Protein 6HUN (pdb70)

Nearest PDB structures (foldseek):
  6hun-assembly1_A-2  TM=1.002E+00  e=6.365E-89  Hyperthermus butylicus DSM 5456
  2d69-assembly1_A  TM=9.749E-01  e=4.574E-55  Pyrococcus horikoshii OT3
  5wsk-assembly2_D  TM=9.573E-01  e=9.935E-50  Triticum aestivum
  5wsk-assembly1_B  TM=9.517E-01  e=6.084E-48  Triticum aestivum
  8io2-assembly1_F  TM=9.281E-01  e=8.011E-43  Synechococcus elongatus PCC 6301

CATH classification: 3.30.70.150 (+1 more: 3.20.20.110)

Sequence (428 aa):
SIYLEFVDESYKPGKDEVIAVFRVTPAQGISIKDAAGRIAAESSVGTWTTLSVKPSWFEKLKAKAYRFHDLGDGSWLVWVAYPVELFE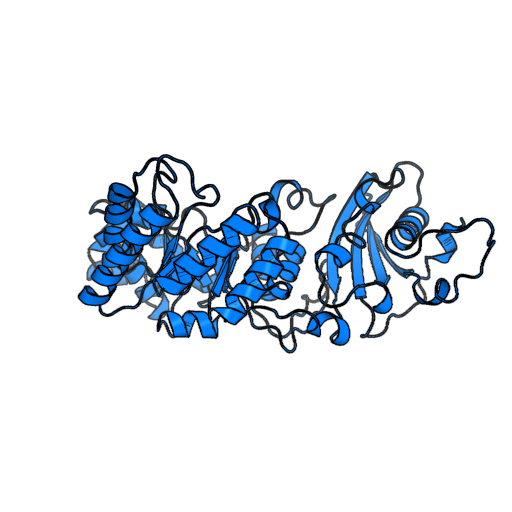EGSIPNFASSSILGNIFGMKAIAGLRVEDVYFPPSYLETFPGPNKGIQGVREILGIKDRPILATVPKPKLGYTPEEYGRVAYEILIGGIDLVKDDDENFASQPFCRFEARLKEVMKAIDRAEKETGERKKGYLANVTAPIREMEKRIKLVADYGNKFIMIDFLTAGWAALQHARELAEEYDLAIHGHRAFHAAFTRNPKHGVSMFLVAKLARMAGVDHVHVGTPMDAKTREVLEHTRIVREQYYRPKEGDLFHLEQPWSNIKPVFPVASGGLHPGTLPEVIRVMGKDIIMQVGGGVLGHPDGPEAGARAVRQAVEAAMKGISLDEYAREHRELARALEKWGYV

Foldseek 3Di:
DLLLVQEAQVDDDDLQWKKWKKKFQFDPPADPSRLQSVLQQQLWPHGDDDDPDDDPCRVVQGKHFHDWADPPPRIIITMITGHPVRADAQDPVRVCCRNVHDSQPDPRTPAMETQEMAHHPVRLVSFQFAPQALPNVCVQFVPDFFAAEEEQDPPLDDDELQRLLVRLLLQLLQAHAEYERDQPDEADPRHGQLSNLVSNLVSQVVSCVNVVTHHAYARELADAQVSSVVSLVSCLVSVGAHYEYQDVVSHLVSLLVVRVVCNVSVHAYAYEPPPQCVAQVDPGHHYHVLHVLLVSRRSHHQEYELDEAVDDVNVSSLVSLCNQADQWDDDDPPDPSYHTYHNPNHHHHAYEYEDQDALQAVLVCCVSSHRRHYYHHHCQQCVQPVGNSLSSNLNVLSSVCSVVVHDLVVSLPVRPSVVVSCVPPNND

Organism: Hyperthermus butylicus (strain DSM 5456 / JCM 9403 / PLM1-5) (NCBI:txid415426)

Solvent-accessible surface area: 18070 Å² total; per-residue (Å²): 109,89,49,132,57,1,23,48,98,91,70,170,32,42,118,96,22,0,11,0,0,0,36,0,24,23,23,183,71,47,66,19,86,42,0,0,0,77,0,0,2,74,2,28,38,27,63,90,140,109,82,109,128,159,57,78,138,21,120,103,36,16,0,40,0,25,101,34,70,78,49,70,75,49,0,69,0,0,4,0,1,0,6,29,99,33,13,107,125,22,20,0,57,50,1,19,73,25,0,33,23,112,0,47,68,35,197,8,16,72,4,0,29,0,6,0,0,7,1,0,70,69,3,4,110,48,7,63,0,4,18,37,0,6,110,9,0,9,131,31,4,48,13,169,73,37,0,0,0,1,0,14,2,134,80,93,55,56,45,44,20,95,61,3,5,158,27,0,51,63,0,0,40,6,6,0,0,0,0,9,0,16,41,70,3,28,28,53,107,83,0,128,6,78,41,1,0,88,43,0,23,115,8,6,59,116,0,56,156,109,48,65,59,132,13,2,1,0,0,0,0,24,15,106,76,200,62,0,57,123,27,0,100,43,0,24,97,75,58,4,63,1,0,0,0,6,0,28,82,37,21,37,64,4,0,31,52,0,16,117,23,0,105,119,55,70,2,0,0,3,0,33,37,25,123,30,45,75,52,13,197,75,78,59,66,4,8,7,14,0,0,4,0,0,1,0,0,0,0,0,0,0,0,0,27,0,9,68,50,154,71,72,104,14,112,55,8,42,5,13,5,53,0,0,58,56,93,89,0,129,33,113,177,61,41,48,69,15,26,62,0,25,0,70,118,2,102,34,0,0,0,1,0,19,55,57,17,28,0,6,18,0,34,96,18,11,174,57,2,25,109,46,0,0,0,38,0,14,34,0,0,43,32,8,57,77,22,27,55,7,0,0,92,0,0,53,18,0,1,69,0,29,57,118,72,56,73,13,97,123,18,15,194,137,46,148,22,0,36,89,0,22,113,97,45,18,128,118

Structure (mmCIF, N/CA/C/O backbone):
data_6HUN
#
_entry.id   6HUN
#
_cell.length_a   75.412
_cell.length_b   69.866
_cell.length_c   94.494
_cell.angle_alpha   90.000
_cell.angle_beta   112.620
_cell.angle_gamma   90.000
#
_symmetry.space_group_name_H-M   'I 1 2 1'
#
loop_
_entity.id
_entity.type
_entity.pdbx_description
1 polymer 'Ribulose bisphosphate carboxylase'
2 non-polymer 'CALCIUM ION'
3 water water
#
loop_
_atom_site.group_PDB
_atom_site.id
_atom_site.type_symbol
_atom_site.label_atom_id
_atom_site.label_alt_id
_atom_site.label_comp_id
_atom_site.label_asym_id
_atom_site.label_entity_id
_atom_site.label_seq_id
_atom_site.pdbx_PDB_ins_code
_atom_site.Cartn_x
_atom_site.Cartn_y
_atom_site.Cartn_z
_atom_site.occupancy
_atom_site.B_iso_or_equiv
_atom_site.auth_seq_id
_atom_site.auth_comp_id
_atom_site.auth_asym_id
_atom_site.auth_atom_id
_atom_site.pdbx_PDB_model_num
ATOM 1 N N . SER A 1 24 ? 45.954 -11.016 -41.876 1.00 63.77 9 SER A N 1
ATOM 2 C CA . SER A 1 24 ? 47.180 -11.086 -41.102 1.00 71.82 9 SER A CA 1
ATOM 3 C C . SER A 1 24 ? 47.681 -9.684 -40.754 1.00 76.56 9 SER A C 1
ATOM 4 O O . SER A 1 24 ? 48.221 -9.463 -39.670 1.00 79.66 9 SER A O 1
ATOM 7 N N . ILE A 1 25 ? 47.518 -8.732 -41.679 1.00 76.16 10 ILE A N 1
ATOM 8 C CA . ILE A 1 25 ? 47.561 -7.325 -41.285 1.00 75.00 10 ILE A CA 1
ATOM 9 C C . ILE A 1 25 ? 46.413 -7.039 -40.323 1.00 71.35 10 ILE A C 1
ATOM 10 O O . ILE A 1 25 ? 46.430 -6.041 -39.593 1.00 68.01 10 ILE A O 1
ATOM 15 N N . TYR A 1 26 ? 45.433 -7.930 -40.276 1.00 68.60 11 TYR A N 1
ATOM 16 C CA . TYR A 1 26 ? 44.226 -7.713 -39.499 1.00 66.76 11 TYR A CA 1
ATOM 17 C C . TYR A 1 26 ? 44.334 -8.261 -38.084 1.00 69.72 11 TYR A C 1
ATOM 18 O O . TYR A 1 26 ? 43.453 -7.968 -37.264 1.00 66.46 11 TYR A O 1
ATOM 27 N N . LEU A 1 27 ? 45.397 -9.038 -37.786 1.00 68.35 12 LEU A N 1
ATOM 28 C CA . LEU A 1 27 ? 45.696 -9.452 -36.414 1.00 65.82 12 LEU A CA 1
ATOM 29 C C . LEU A 1 27 ? 46.040 -8.249 -35.546 1.00 63.09 12 LEU A C 1
ATOM 30 O O . LEU A 1 27 ? 45.836 -8.277 -34.331 1.00 66.09 12 LEU A O 1
ATOM 35 N N . GLU A 1 28 ? 46.554 -7.191 -36.161 1.00 61.94 13 GLU A N 1
ATOM 36 C CA . GLU A 1 28 ? 46.936 -5.966 -35.467 1.00 68.69 13 GLU A CA 1
ATOM 37 C C . GLU A 1 28 ? 45.750 -5.258 -34.804 1.00 62.86 13 GLU A C 1
ATOM 38 O O . GLU A 1 28 ? 45.958 -4.382 -33.947 1.00 61.87 13 GLU A O 1
ATOM 44 N N . PHE A 1 29 ? 44.517 -5.642 -35.133 1.00 58.66 14 PHE A N 1
ATOM 45 C CA . PHE A 1 29 ? 43.338 -4.986 -34.571 1.00 56.62 14 PHE A CA 1
ATOM 46 C C . PHE A 1 29 ? 42.633 -5.822 -33.519 1.00 59.43 14 PHE A C 1
ATOM 47 O O . PHE A 1 29 ? 41.566 -5.423 -33.049 1.00 56.37 14 PHE A O 1
ATOM 55 N N . VAL A 1 30 ? 43.193 -6.974 -33.160 1.00 54.46 15 VAL A N 1
ATOM 56 C CA . VAL A 1 30 ? 42.631 -7.910 -32.196 1.00 54.17 15 VAL A CA 1
ATOM 57 C C . VAL A 1 30 ? 43.578 -7.965 -31.012 1.00 59.30 15 VAL A C 1
ATOM 58 O O . VAL A 1 30 ? 44.794 -7.913 -31.204 1.00 63.45 15 VAL A O 1
ATOM 62 N N . ASP A 1 31 ? 43.027 -8.062 -29.794 1.00 59.10 16 ASP A N 1
ATOM 63 C CA . ASP A 1 31 ? 43.833 -8.075 -28.566 1.00 61.97 16 ASP A CA 1
ATOM 64 C C . ASP A 1 31 ? 42.999 -8.500 -27.376 1.00 61.33 16 ASP A C 1
ATOM 65 O O . ASP A 1 31 ? 42.438 -7.651 -26.685 1.00 60.37 16 ASP A O 1
ATOM 70 N N . GLU A 1 32 ? 42.896 -9.796 -27.128 1.00 62.19 17 GLU A N 1
ATOM 71 C CA . GLU A 1 32 ? 41.987 -10.252 -26.084 1.00 63.25 17 GLU A CA 1
ATOM 72 C C . GLU A 1 32 ? 42.485 -9.961 -24.676 1.00 65.31 17 GLU A C 1
ATOM 73 O O . GLU A 1 32 ? 41.811 -10.330 -23.701 1.00 65.49 17 GLU A O 1
ATOM 79 N N . SER A 1 33 ? 43.634 -9.318 -24.535 1.00 68.29 18 SER A N 1
ATOM 80 C CA . SER A 1 33 ? 44.117 -8.895 -23.233 1.00 71.76 18 SER A CA 1
ATOM 81 C C . SER A 1 33 ? 43.800 -7.436 -22.973 1.00 71.88 18 SER A C 1
ATOM 82 O O . SER A 1 33 ? 44.123 -6.919 -21.902 1.00 73.20 18 SER A O 1
ATOM 85 N N . TYR A 1 34 ? 43.159 -6.766 -23.916 1.00 66.58 19 TYR A N 1
ATOM 86 C CA . TYR A 1 34 ? 42.868 -5.359 -23.730 1.00 65.54 19 TYR A CA 1
ATOM 87 C C . TYR A 1 34 ? 41.643 -5.186 -22.830 1.00 64.13 19 TYR A C 1
ATOM 88 O O . TYR A 1 34 ? 40.712 -6.011 -22.816 1.00 64.85 19 TYR A O 1
ATOM 97 N N . LYS A 1 35 ? 41.669 -4.111 -22.049 1.00 64.89 20 LYS A N 1
ATOM 98 C CA . LYS A 1 35 ? 40.568 -3.737 -21.164 1.00 63.54 20 LYS A CA 1
ATOM 99 C C . LYS A 1 35 ? 40.243 -2.280 -21.481 1.00 62.02 20 LYS A C 1
ATOM 100 O O . LYS A 1 35 ? 40.993 -1.370 -21.096 1.00 64.51 20 LYS A O 1
ATOM 106 N N . PRO A 1 36 ? 39.177 -2.007 -22.233 1.00 59.14 21 PRO A N 1
ATOM 107 C CA . PRO A 1 36 ? 38.801 -0.609 -22.453 1.00 56.29 21 PRO A CA 1
ATOM 108 C C . PRO A 1 36 ? 38.402 0.048 -21.134 1.00 64.17 21 PRO A C 1
ATOM 109 O O . PRO A 1 36 ? 37.809 -0.582 -20.256 1.00 65.46 21 PRO A O 1
ATOM 113 N N . GLY A 1 37 ? 38.729 1.331 -20.995 1.00 63.35 22 GLY A N 1
ATOM 114 C CA . GLY A 1 37 ? 38.235 2.098 -19.865 1.00 66.74 22 GLY A CA 1
ATOM 115 C C . GLY A 1 37 ? 36.739 2.352 -19.992 1.00 64.28 22 GLY A C 1
ATOM 116 O O . GLY A 1 37 ? 36.047 1.768 -20.823 1.00 57.91 22 GLY A O 1
ATOM 117 N N . LYS A 1 38 ? 36.229 3.244 -19.139 1.00 63.66 23 LYS A N 1
ATOM 118 C CA . LYS A 1 38 ? 34.842 3.683 -19.298 1.00 59.17 23 LYS A CA 1
ATOM 119 C C . LYS A 1 38 ? 34.706 4.791 -20.340 1.00 52.88 23 LYS A C 1
ATOM 120 O O . LYS A 1 38 ? 33.576 5.231 -20.598 1.00 57.17 23 LYS A O 1
ATOM 126 N N . ASP A 1 39 ? 35.811 5.230 -20.962 1.00 53.30 24 ASP A N 1
ATOM 127 C CA . ASP A 1 39 ? 35.833 6.405 -21.839 1.00 53.86 24 ASP A CA 1
ATOM 128 C C . ASP A 1 39 ? 35.956 6.075 -23.329 1.00 49.96 24 ASP A C 1
ATOM 129 O O . ASP A 1 39 ? 36.227 6.970 -24.129 1.00 49.79 24 ASP A O 1
ATOM 134 N N . GLU A 1 40 ? 35.798 4.822 -23.718 1.00 51.37 25 GLU A N 1
ATOM 135 C CA . GLU A 1 40 ? 35.863 4.408 -25.109 1.00 46.16 25 GLU A CA 1
ATOM 136 C C . GLU A 1 40 ? 34.457 4.030 -25.535 1.00 42.29 25 GLU A C 1
ATOM 137 O O . GLU A 1 40 ? 33.662 3.579 -24.710 1.00 41.67 25 GLU A O 1
ATOM 143 N N . VAL A 1 41 ? 34.142 4.236 -26.810 1.00 39.90 26 VAL A N 1
ATOM 144 C CA . VAL A 1 41 ? 32.920 3.638 -27.362 1.00 36.45 26 VAL A CA 1
ATOM 145 C C . VAL A 1 41 ? 33.133 2.143 -27.503 1.00 36.22 26 VAL A C 1
ATOM 146 O O . VAL A 1 41 ? 34.184 1.700 -27.971 1.00 42.91 26 VAL A O 1
ATOM 150 N N . ILE A 1 42 ? 32.139 1.351 -27.099 1.00 36.74 27 ILE A N 1
ATOM 151 C CA . ILE A 1 42 ? 32.190 -0.102 -27.200 1.00 35.36 27 ILE A CA 1
ATOM 152 C C . ILE A 1 42 ? 31.021 -0.565 -28.068 1.00 34.37 27 ILE A C 1
ATOM 153 O O . ILE A 1 42 ? 29.880 -0.279 -27.725 1.00 29.47 27 ILE A O 1
ATOM 158 N N . ALA A 1 43 ? 31.294 -1.325 -29.122 1.00 31.49 28 ALA A N 1
ATOM 159 C CA . ALA A 1 43 ? 30.239 -1.955 -29.935 1.00 31.18 28 ALA A CA 1
ATOM 160 C C . ALA A 1 43 ? 30.255 -3.458 -29.679 1.00 30.62 28 ALA A C 1
ATOM 161 O O . ALA A 1 43 ? 31.332 -4.058 -29.622 1.00 34.75 28 ALA A O 1
ATOM 163 N N . VAL A 1 44 ? 29.077 -4.086 -29.610 1.00 27.55 29 VAL A N 1
ATOM 164 C CA . VAL A 1 44 ? 28.975 -5.534 -29.583 1.00 27.37 29 VAL A CA 1
ATOM 165 C C . VAL A 1 44 ? 28.261 -6.005 -30.853 1.00 25.23 29 VAL A C 1
ATOM 166 O O . VAL A 1 44 ? 27.141 -5.558 -31.170 1.00 24.51 29 VAL A O 1
ATOM 170 N N . PHE A 1 45 ? 28.965 -6.816 -31.620 1.00 25.90 30 PHE A N 1
ATOM 171 C CA . PHE A 1 45 ? 28.533 -7.287 -32.933 1.00 28.30 30 PHE A CA 1
ATOM 172 C C . PHE A 1 45 ? 28.250 -8.770 -32.826 1.00 28.68 30 PHE A C 1
ATOM 173 O O . PHE A 1 45 ? 28.974 -9.487 -32.140 1.00 30.30 30 PHE A O 1
ATOM 181 N N . ARG A 1 46 ? 27.252 -9.242 -33.558 1.00 23.73 31 ARG A N 1
ATOM 182 C CA . ARG A 1 46 ? 27.071 -10.680 -33.743 1.00 27.95 31 ARG A CA 1
ATOM 183 C C . ARG A 1 46 ? 27.565 -11.032 -35.149 1.00 24.71 31 ARG A C 1
ATOM 184 O O . ARG A 1 46 ? 26.998 -10.559 -36.139 1.00 23.67 31 ARG A O 1
ATOM 192 N N . VAL A 1 47 ? 28.643 -11.804 -35.232 1.00 26.36 32 VAL A N 1
ATOM 193 C CA . VAL A 1 47 ? 29.439 -11.944 -36.457 1.00 28.87 32 VAL A CA 1
ATOM 194 C C . VAL A 1 47 ? 29.352 -13.387 -36.899 1.00 33.31 32 VAL A C 1
ATOM 195 O O . VAL A 1 47 ? 29.676 -14.302 -36.118 1.00 31.22 32 VAL A O 1
ATOM 199 N N . THR A 1 48 ? 28.938 -13.583 -38.141 1.00 31.29 33 THR A N 1
ATOM 200 C CA . THR A 1 48 ? 28.992 -14.865 -38.830 1.00 30.92 33 THR A CA 1
ATOM 201 C C . THR A 1 48 ? 30.051 -14.776 -39.931 1.00 28.85 33 THR A C 1
ATOM 202 O O . THR A 1 48 ? 29.796 -14.189 -41.008 1.00 27.42 33 THR A O 1
ATOM 206 N N . PRO A 1 49 ? 31.240 -15.296 -39.701 1.00 31.31 34 PRO A N 1
ATOM 207 C CA . PRO A 1 49 ? 32.290 -15.204 -40.726 1.00 37.41 34 PRO A CA 1
ATOM 208 C C . PRO A 1 49 ? 31.884 -15.978 -41.953 1.00 35.04 34 PRO A C 1
ATOM 209 O O . PRO A 1 49 ? 31.167 -16.978 -41.876 1.00 37.60 34 PRO A O 1
ATOM 213 N N . ALA A 1 50 ? 32.365 -15.519 -43.098 1.00 37.82 35 ALA A N 1
ATOM 214 C CA . ALA A 1 50 ? 32.134 -16.223 -44.344 1.00 33.33 35 ALA A CA 1
ATOM 215 C C . ALA A 1 50 ? 32.873 -17.555 -44.320 1.00 40.93 35 ALA A C 1
ATOM 216 O O . ALA A 1 50 ? 33.691 -17.823 -43.431 1.00 43.61 35 ALA A O 1
ATOM 218 N N . GLN A 1 51 ? 32.603 -18.390 -45.313 1.00 41.73 36 GLN A N 1
ATOM 219 C CA . GLN A 1 51 ? 33.280 -19.690 -45.337 1.00 47.42 36 GLN A CA 1
ATOM 220 C C . GLN A 1 51 ? 34.784 -19.498 -45.423 1.00 45.83 36 GLN A C 1
ATOM 221 O O . GLN A 1 51 ? 35.280 -18.784 -46.293 1.00 46.89 36 GLN A O 1
ATOM 227 N N . GLY A 1 52 ? 35.516 -20.170 -44.538 1.00 51.14 37 GLY A N 1
ATOM 228 C CA . GLY A 1 52 ? 36.961 -20.181 -44.607 1.00 53.66 37 GLY A CA 1
ATOM 229 C C . GLY A 1 52 ? 37.629 -19.077 -43.822 1.00 54.57 37 GLY A C 1
ATOM 230 O O . GLY A 1 52 ? 38.857 -19.084 -43.694 1.00 55.28 37 GLY A O 1
ATOM 231 N N . ILE A 1 53 ? 36.852 -18.138 -43.279 1.00 46.14 38 ILE A N 1
ATOM 232 C CA . ILE A 1 53 ? 37.366 -17.000 -42.535 1.00 47.37 38 ILE A CA 1
ATOM 233 C C . ILE A 1 53 ? 37.262 -17.310 -41.047 1.00 47.35 38 ILE A C 1
ATOM 234 O O . ILE A 1 53 ? 36.178 -17.659 -40.559 1.00 49.26 38 ILE A O 1
ATOM 239 N N . SER A 1 54 ? 38.361 -17.151 -40.310 1.00 49.39 39 SER A N 1
ATOM 240 C CA . SER A 1 54 ? 38.284 -17.342 -38.861 1.00 48.69 39 SER A CA 1
ATOM 241 C C . SER A 1 54 ? 37.639 -16.125 -38.188 1.00 46.98 39 SER A C 1
ATOM 242 O O . SER A 1 54 ? 37.612 -15.021 -38.745 1.00 44.71 39 SER A O 1
ATOM 245 N N . ILE A 1 55 ? 37.091 -16.338 -36.979 1.00 47.95 40 ILE A N 1
ATOM 246 C CA . ILE A 1 55 ? 36.402 -15.245 -36.283 1.00 42.83 40 ILE A CA 1
ATOM 247 C C . ILE A 1 55 ? 37.379 -14.132 -35.951 1.00 44.75 40 ILE A C 1
ATOM 248 O O . ILE A 1 55 ? 37.050 -12.933 -36.030 1.00 46.62 40 ILE A O 1
ATOM 253 N N . LYS A 1 56 ? 38.607 -14.498 -35.600 1.00 45.10 41 LYS A N 1
ATOM 254 C CA . LYS A 1 56 ? 39.592 -13.475 -35.309 1.00 46.48 41 LYS A CA 1
ATOM 255 C C . LYS A 1 56 ? 39.894 -12.650 -36.542 1.00 45.74 41 LYS A C 1
ATOM 256 O O . LYS A 1 56 ? 40.054 -11.429 -36.444 1.00 45.41 41 LYS A O 1
ATOM 262 N N . ASP A 1 57 ? 39.998 -13.307 -37.704 1.00 45.74 42 ASP A N 1
ATOM 263 C CA . ASP A 1 57 ? 40.191 -12.595 -38.966 1.00 45.02 42 ASP A CA 1
ATOM 264 C C . ASP A 1 57 ? 39.005 -11.665 -39.256 1.00 43.63 42 ASP A C 1
ATOM 265 O O . ASP A 1 57 ? 39.188 -10.480 -39.572 1.00 43.22 42 ASP A O 1
ATOM 270 N N . ALA A 1 58 ? 37.778 -12.200 -39.181 1.00 43.78 43 ALA A N 1
ATOM 271 C CA . ALA A 1 58 ? 36.600 -11.368 -39.431 1.00 39.86 43 ALA A CA 1
ATOM 272 C C . ALA A 1 58 ? 36.582 -10.184 -38.481 1.00 37.87 43 ALA A C 1
ATOM 273 O O . ALA A 1 58 ? 36.330 -9.054 -38.896 1.00 35.21 43 ALA A O 1
ATOM 275 N N . ALA A 1 59 ? 36.949 -10.420 -37.211 1.00 41.50 44 ALA A N 1
ATOM 276 C CA . ALA A 1 59 ? 36.838 -9.377 -36.198 1.00 38.34 44 ALA A CA 1
ATOM 277 C C . ALA A 1 59 ? 37.857 -8.268 -36.424 1.00 39.30 44 ALA A C 1
ATOM 278 O O . ALA A 1 59 ? 37.548 -7.093 -36.205 1.00 37.43 44 ALA A O 1
ATOM 280 N N . GLY A 1 60 ? 39.081 -8.607 -36.832 1.00 41.24 45 GLY A N 1
ATOM 281 C CA . GLY A 1 60 ? 40.049 -7.561 -37.128 1.00 43.03 45 GLY A CA 1
ATOM 282 C C . GLY A 1 60 ? 39.677 -6.773 -38.367 1.00 45.00 45 GLY A C 1
ATOM 283 O O . GLY A 1 60 ? 39.924 -5.566 -38.444 1.00 41.32 45 GLY A O 1
ATOM 284 N N . ARG A 1 61 ? 39.062 -7.434 -39.345 1.00 39.32 46 ARG A N 1
ATOM 285 C CA . ARG A 1 61 ? 38.596 -6.707 -40.515 1.00 41.82 46 ARG A CA 1
ATOM 286 C C . ARG A 1 61 ? 37.496 -5.746 -40.152 1.00 34.78 46 ARG A C 1
ATOM 287 O O . ARG A 1 61 ? 37.479 -4.627 -40.657 1.00 37.33 46 ARG A O 1
ATOM 295 N N . ILE A 1 62 ? 36.557 -6.170 -39.285 1.00 33.60 47 ILE A N 1
ATOM 296 C CA . ILE A 1 62 ? 35.512 -5.261 -38.812 1.00 34.50 47 ILE A CA 1
ATOM 297 C C . ILE A 1 62 ? 36.134 -4.074 -38.077 1.00 32.82 47 ILE A C 1
ATOM 298 O O . ILE A 1 62 ? 35.794 -2.918 -38.340 1.00 32.41 47 ILE A O 1
ATOM 303 N N . ALA A 1 63 ? 37.065 -4.341 -37.156 1.00 35.02 48 ALA A N 1
ATOM 304 C CA . ALA A 1 63 ? 37.667 -3.250 -36.392 1.00 43.70 48 ALA A CA 1
ATOM 305 C C . ALA A 1 63 ? 38.411 -2.266 -37.301 1.00 37.85 48 ALA A C 1
ATOM 306 O O . ALA A 1 63 ? 38.321 -1.051 -37.103 1.00 37.78 48 ALA A O 1
ATOM 308 N N . ALA A 1 64 ? 39.153 -2.771 -38.287 1.00 39.08 49 ALA A N 1
ATOM 309 C CA . ALA A 1 64 ? 39.898 -1.901 -39.204 1.00 40.41 49 ALA A CA 1
ATOM 310 C C . ALA A 1 64 ? 38.958 -1.105 -40.092 1.00 39.83 49 ALA A C 1
ATOM 311 O O . ALA A 1 64 ? 39.119 0.107 -40.272 1.00 43.56 49 ALA A O 1
ATOM 313 N N . GLU A 1 65 ? 37.980 -1.777 -40.679 1.00 36.53 50 GLU A N 1
ATOM 314 C CA . GLU A 1 65 ? 37.101 -1.090 -41.618 1.00 37.99 50 GLU A CA 1
ATOM 315 C C . GLU A 1 65 ? 36.256 -0.030 -40.919 1.00 34.98 50 GLU A C 1
ATOM 316 O O . GLU A 1 65 ? 35.935 0.997 -41.530 1.00 35.21 50 GLU A O 1
ATOM 322 N N . SER A 1 66 ? 35.850 -0.253 -39.662 1.00 33.96 51 SER A N 1
ATOM 323 C CA . SER A 1 66 ? 35.036 0.721 -38.965 1.00 31.87 51 SER A CA 1
ATOM 324 C C . SER A 1 66 ? 35.874 1.769 -38.234 1.00 36.00 51 SER A C 1
ATOM 325 O O . SER A 1 66 ? 35.318 2.573 -37.494 1.00 38.70 51 SER A O 1
ATOM 328 N N . SER A 1 67 ? 37.186 1.810 -38.469 1.00 39.27 52 SER A N 1
ATOM 329 C CA . SER A 1 67 ? 38.002 2.856 -37.850 1.00 40.43 52 SER A CA 1
ATOM 330 C C . SER A 1 67 ? 38.971 3.449 -38.879 1.00 42.98 52 SER A C 1
ATOM 331 O O . SER A 1 67 ? 38.533 4.198 -39.752 1.00 45.87 52 SER A O 1
ATOM 334 N N . VAL A 1 68 ? 40.250 3.086 -38.829 1.00 46.08 53 VAL A N 1
ATOM 335 C CA . VAL A 1 68 ? 41.295 3.790 -39.590 1.00 45.12 53 VAL A CA 1
ATOM 336 C C . VAL A 1 68 ? 41.733 3.033 -40.831 1.00 46.77 53 VAL A C 1
ATOM 337 O O . VAL A 1 68 ? 42.705 3.440 -41.469 1.00 47.98 53 VAL A O 1
ATOM 341 N N . GLY A 1 69 ? 41.061 1.932 -41.181 1.00 49.34 54 GLY A N 1
ATOM 342 C CA . GLY A 1 69 ? 41.520 1.193 -42.346 1.00 52.11 54 GLY A CA 1
ATOM 343 C C . GLY A 1 69 ? 42.908 0.590 -42.149 1.00 57.69 54 GLY A C 1
ATOM 344 O O . GLY A 1 69 ? 43.407 0.385 -41.036 1.00 59.41 54 GLY A O 1
ATOM 345 N N . THR A 1 70 ? 43.562 0.336 -43.268 1.00 61.41 55 THR A N 1
ATOM 346 C CA . THR A 1 70 ? 44.881 -0.278 -43.251 1.00 68.21 55 THR A CA 1
ATOM 347 C C . THR A 1 70 ? 45.860 0.566 -44.056 1.00 65.71 55 THR A C 1
ATOM 348 O O . THR A 1 70 ? 45.498 1.512 -44.759 1.00 62.50 55 THR A O 1
ATOM 352 N N . TRP A 1 71 ? 47.115 0.200 -43.973 1.00 66.18 56 TRP A N 1
ATOM 353 C CA . TRP A 1 71 ? 48.060 0.762 -44.925 1.00 76.18 56 TRP A CA 1
ATOM 354 C C . TRP A 1 71 ? 49.058 -0.316 -45.297 1.00 79.49 56 TRP A C 1
ATOM 355 O O . TRP A 1 71 ? 49.322 -1.235 -44.513 1.00 84.14 56 TRP A O 1
ATOM 366 N N . THR A 1 72 ? 49.596 -0.204 -46.512 1.00 81.57 57 THR A N 1
ATOM 367 C CA . THR A 1 72 ? 50.700 -1.051 -46.949 1.00 83.02 57 THR A CA 1
ATOM 368 C C . THR A 1 72 ? 52.031 -0.336 -46.742 1.00 87.55 57 THR A C 1
ATOM 369 O O . THR A 1 72 ? 52.857 -0.790 -45.944 1.00 91.63 57 THR A O 1
ATOM 373 N N . THR A 1 73 ? 52.237 0.799 -47.422 1.00 87.47 58 THR A N 1
ATOM 374 C CA . THR A 1 73 ? 53.420 1.642 -47.239 1.00 89.13 58 THR A CA 1
ATOM 375 C C . THR A 1 73 ? 52.958 3.066 -46.936 1.00 87.21 58 THR A C 1
ATOM 376 O O . THR A 1 73 ? 51.865 3.475 -47.335 1.00 86.09 58 THR A O 1
ATOM 380 N N . LEU A 1 74 ? 53.770 3.810 -46.191 1.00 87.32 59 LEU A N 1
ATOM 381 C CA . LEU A 1 74 ? 53.403 5.154 -45.755 1.00 86.14 59 LEU A CA 1
ATOM 382 C C . LEU A 1 74 ? 54.253 6.182 -46.491 1.00 87.66 59 LEU A C 1
ATOM 383 O O . LEU A 1 74 ? 55.474 6.222 -46.309 1.00 89.55 59 LEU A O 1
ATOM 388 N N . SER A 1 75 ? 53.600 7.025 -47.299 1.00 84.22 60 SER A N 1
ATOM 389 C CA . SER A 1 75 ? 54.274 8.119 -47.991 1.00 91.41 60 SER A CA 1
ATOM 390 C C . SER A 1 75 ? 54.192 9.447 -47.240 1.00 91.07 60 SER A C 1
ATOM 391 O O . SER A 1 75 ? 54.876 10.400 -47.621 1.00 97.22 60 SER A O 1
ATOM 394 N N . VAL A 1 76 ? 53.373 9.525 -46.197 1.00 86.06 61 VAL A N 1
ATOM 395 C CA . VAL A 1 76 ? 53.347 10.628 -45.238 1.00 84.68 61 VAL A CA 1
ATOM 396 C C . VAL A 1 76 ? 52.837 10.037 -43.926 1.00 83.06 61 VAL A C 1
ATOM 397 O O . VAL A 1 76 ? 51.925 9.208 -43.928 1.00 78.79 61 VAL A O 1
ATOM 401 N N . LYS A 1 77 ? 53.470 10.394 -42.815 1.00 85.60 62 LYS A N 1
ATOM 402 C CA . LYS A 1 77 ? 53.106 9.764 -41.549 1.00 84.29 62 LYS A CA 1
ATOM 403 C C . LYS A 1 77 ? 51.696 10.181 -41.151 1.00 79.71 62 LYS A C 1
ATOM 404 O O . LYS A 1 77 ? 51.380 11.375 -41.204 1.00 79.56 62 LYS A O 1
ATOM 410 N N . PRO A 1 78 ? 50.805 9.223 -40.765 1.00 76.07 63 PRO A N 1
ATOM 411 C CA . PRO A 1 78 ? 49.566 9.603 -40.079 1.00 72.47 63 PRO A CA 1
ATOM 412 C C . PRO A 1 78 ? 49.790 9.625 -38.575 1.00 74.12 63 PRO A C 1
ATOM 413 O O . PRO A 1 78 ? 49.837 8.572 -37.926 1.00 73.96 63 PRO A O 1
ATOM 417 N N . SER A 1 79 ? 49.942 10.831 -38.013 1.00 75.95 64 SER A N 1
ATOM 418 C CA . SER A 1 79 ? 50.235 10.962 -36.590 1.00 78.12 64 SER A CA 1
ATOM 419 C C . SER A 1 79 ? 49.112 10.457 -35.693 1.00 74.62 64 SER A C 1
ATOM 420 O O . SER A 1 79 ? 49.326 10.341 -34.485 1.00 76.34 64 SER A O 1
ATOM 423 N N . TRP A 1 80 ? 47.936 10.143 -36.238 1.00 70.04 65 TRP A N 1
ATOM 424 C CA . TRP A 1 80 ? 46.804 9.732 -35.419 1.00 66.78 65 TRP A CA 1
ATOM 425 C C . TRP A 1 80 ? 46.340 8.304 -35.697 1.00 66.14 65 TRP A C 1
ATOM 426 O O . TRP A 1 80 ? 45.305 7.882 -35.150 1.00 68.06 65 TRP A O 1
ATOM 437 N N . PHE A 1 81 ? 47.092 7.532 -36.487 1.00 66.42 66 PHE A N 1
ATOM 438 C CA . PHE A 1 81 ? 46.644 6.192 -36.864 1.00 66.68 66 PHE A CA 1
ATOM 439 C C . PHE A 1 81 ? 46.552 5.258 -35.653 1.00 68.04 66 PHE A C 1
ATOM 440 O O . PHE A 1 81 ? 45.493 4.674 -35.384 1.00 59.78 66 PHE A O 1
ATOM 448 N N . GLU A 1 82 ? 47.672 5.054 -34.937 1.00 67.16 67 GLU A N 1
ATOM 449 C CA . GLU A 1 82 ? 47.637 4.127 -33.802 1.00 67.71 67 GLU A CA 1
ATOM 450 C C . GLU A 1 82 ? 46.714 4.624 -32.697 1.00 66.07 67 GLU A C 1
ATOM 451 O O . GLU A 1 82 ? 46.103 3.811 -31.989 1.00 65.65 67 GLU A O 1
ATOM 457 N N . LYS A 1 83 ? 46.564 5.947 -32.573 1.00 66.34 68 LYS A N 1
ATOM 458 C CA . LYS A 1 83 ? 45.675 6.548 -31.584 1.00 64.96 68 LYS A CA 1
ATOM 459 C C . LYS A 1 83 ? 44.199 6.268 -31.898 1.00 62.43 68 LYS A C 1
ATOM 460 O O . LYS A 1 83 ? 43.409 5.952 -30.998 1.00 59.26 68 LYS A O 1
ATOM 466 N N . LEU A 1 84 ? 43.808 6.391 -33.161 1.00 58.85 69 LEU A N 1
ATOM 467 C CA . LEU A 1 84 ? 42.418 6.247 -33.560 1.00 56.79 69 LEU A CA 1
ATOM 468 C C . LEU A 1 84 ? 41.994 4.806 -33.786 1.00 56.42 69 LEU A C 1
ATOM 469 O O . LEU A 1 84 ? 40.839 4.578 -34.149 1.00 55.49 69 LEU A O 1
ATOM 474 N N . LYS A 1 85 ? 42.863 3.827 -33.593 1.00 53.34 70 LYS A N 1
ATOM 475 C CA . LYS A 1 85 ? 42.571 2.489 -34.084 1.00 52.94 70 LYS A CA 1
ATOM 476 C C . LYS A 1 85 ? 41.650 1.707 -33.144 1.00 52.88 70 LYS A C 1
ATOM 477 O O . LYS A 1 85 ? 41.812 1.747 -31.921 1.00 51.46 70 LYS A O 1
ATOM 483 N N . ALA A 1 86 ? 40.684 0.970 -33.720 1.00 47.83 71 ALA A N 1
ATOM 484 C CA . ALA A 1 86 ? 39.732 0.203 -32.910 1.00 45.99 71 ALA A CA 1
ATOM 485 C C . ALA A 1 86 ? 40.284 -1.194 -32.622 1.00 49.29 71 ALA A C 1
ATOM 486 O O . ALA A 1 86 ? 41.096 -1.723 -33.381 1.00 54.96 71 ALA A O 1
ATOM 488 N N . LYS A 1 87 ? 39.851 -1.795 -31.507 1.00 48.62 72 LYS A N 1
ATOM 489 C CA . LYS A 1 87 ? 40.378 -3.089 -31.099 1.00 48.12 72 LYS A CA 1
ATOM 490 C C . LYS A 1 87 ? 39.272 -4.063 -30.748 1.00 45.77 72 LYS A C 1
ATOM 491 O O . LYS A 1 87 ? 38.492 -3.805 -29.828 1.00 44.85 72 LYS A O 1
ATOM 497 N N . ALA A 1 88 ? 39.254 -5.216 -31.418 1.00 45.20 73 ALA A N 1
ATOM 498 C CA . ALA A 1 88 ? 38.422 -6.323 -30.968 1.00 48.74 73 ALA A CA 1
ATOM 499 C C . ALA A 1 88 ? 39.122 -6.964 -29.788 1.00 47.17 73 ALA A C 1
ATOM 500 O O . ALA A 1 88 ? 40.228 -7.476 -29.955 1.00 49.98 73 ALA A O 1
ATOM 502 N N . TYR A 1 89 ? 38.474 -6.980 -28.626 1.00 47.08 74 TYR A N 1
ATOM 503 C CA . TYR A 1 89 ? 39.142 -7.381 -27.389 1.00 50.71 74 TYR A CA 1
ATOM 504 C C . TYR A 1 89 ? 38.434 -8.528 -26.689 1.00 57.59 74 TYR A C 1
ATOM 505 O O . TYR A 1 89 ? 38.860 -8.943 -25.601 1.00 57.51 74 TYR A O 1
ATOM 514 N N . ARG A 1 90 ? 37.408 -9.102 -27.301 1.00 47.98 75 ARG A N 1
ATOM 515 C CA . ARG A 1 90 ? 36.607 -10.056 -26.562 1.00 48.05 75 ARG A CA 1
ATOM 516 C C . ARG A 1 90 ? 35.678 -10.764 -27.509 1.00 46.89 75 ARG A C 1
ATOM 517 O O . ARG A 1 90 ? 35.077 -10.123 -28.389 1.00 42.33 75 ARG A O 1
ATOM 525 N N . PHE A 1 91 ? 35.569 -12.079 -27.310 1.00 46.49 76 PHE A N 1
ATOM 526 C CA . PHE A 1 91 ? 34.873 -13.012 -28.177 1.00 47.64 76 PHE A CA 1
ATOM 527 C C . PHE A 1 91 ? 33.991 -13.934 -27.344 1.00 53.22 76 PHE A C 1
ATOM 528 O O . PHE A 1 91 ? 34.407 -14.429 -26.279 1.00 47.98 76 PHE A O 1
ATOM 536 N N . H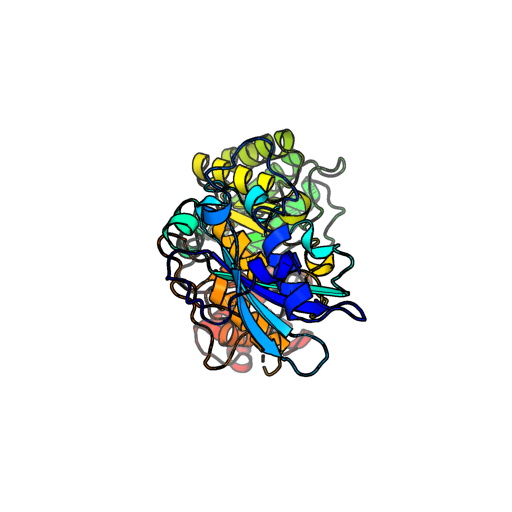IS A 1 92 ? 32.801 -14.215 -27.852 1.00 42.61 77 HIS A N 1
ATOM 537 C CA . HIS A 1 92 ? 31.886 -15.163 -27.235 1.00 45.52 77 HIS A CA 1
ATOM 538 C C . HIS A 1 92 ? 31.243 -16.002 -28.326 1.00 46.02 77 HIS A C 1
ATOM 539 O O . HIS A 1 92 ? 30.493 -15.493 -29.176 1.00 39.91 77 HIS A O 1
ATOM 546 N N . ASP A 1 93 ? 31.551 -17.309 -28.300 1.00 45.84 78 ASP A N 1
ATOM 547 C CA . ASP A 1 93 ? 31.035 -18.244 -29.298 1.00 42.65 78 ASP A CA 1
ATOM 548 C C . ASP A 1 93 ? 29.585 -18.614 -28.961 1.00 46.29 78 ASP A C 1
ATOM 549 O O . ASP A 1 93 ? 29.307 -19.127 -27.868 1.00 47.18 78 ASP A O 1
ATOM 554 N N . LEU A 1 94 ? 28.643 -18.307 -29.875 1.00 38.58 79 LEU A N 1
ATOM 555 C CA . LEU A 1 94 ? 27.229 -18.558 -29.626 1.00 38.06 79 LEU A CA 1
ATOM 556 C C . LEU A 1 94 ? 26.829 -20.000 -29.938 1.00 42.95 79 LEU A C 1
ATOM 557 O O . LEU A 1 94 ? 25.667 -20.377 -29.699 1.00 45.88 79 LEU A O 1
ATOM 562 N N . GLY A 1 95 ? 27.760 -20.789 -30.475 1.00 43.92 80 GLY A N 1
ATOM 563 C CA . GLY A 1 95 ? 27.604 -22.207 -30.754 1.00 49.33 80 GLY A CA 1
ATOM 564 C C . GLY A 1 95 ? 26.801 -22.516 -31.988 1.00 46.93 80 GLY A C 1
ATOM 565 O O . GLY A 1 95 ? 26.453 -23.678 -32.218 1.00 47.67 80 GLY A O 1
ATOM 566 N N . ASP A 1 96 ? 26.511 -21.514 -32.803 1.00 41.69 81 ASP A N 1
ATOM 567 C CA . ASP A 1 96 ? 25.665 -21.689 -33.964 1.00 40.72 81 ASP A CA 1
ATOM 568 C C . ASP A 1 96 ? 26.357 -21.230 -35.236 1.00 40.48 81 ASP A C 1
ATOM 569 O O . ASP A 1 96 ? 25.698 -21.116 -36.265 1.00 37.74 81 ASP A O 1
ATOM 574 N N . GLY A 1 97 ? 27.657 -20.986 -35.202 1.00 41.75 82 GLY A N 1
ATOM 575 C CA . GLY A 1 97 ? 28.324 -20.392 -36.338 1.00 43.56 82 GLY A CA 1
ATOM 576 C C . GLY A 1 97 ? 28.569 -18.898 -36.218 1.00 44.12 82 GLY A C 1
ATOM 577 O O . GLY A 1 97 ? 29.296 -18.326 -37.061 1.00 37.21 82 GLY A O 1
ATOM 578 N N . SER A 1 98 ? 27.982 -18.244 -35.212 1.00 35.50 83 SER A N 1
ATOM 579 C CA . SER A 1 98 ? 28.167 -16.821 -35.000 1.00 36.39 83 SER A CA 1
ATOM 580 C C . SER A 1 98 ? 28.764 -16.587 -33.617 1.00 42.93 83 SER A C 1
ATOM 581 O O . SER A 1 98 ? 28.694 -17.445 -32.720 1.00 41.44 83 SER A O 1
ATOM 584 N N . TRP A 1 99 ? 29.418 -15.442 -33.482 1.00 33.04 84 TRP A N 1
ATOM 585 C CA . TRP A 1 99 ? 30.105 -15.032 -32.275 1.00 34.20 84 TRP A CA 1
ATOM 586 C C . TRP A 1 99 ? 29.637 -13.638 -31.885 1.00 36.88 84 TRP A C 1
ATOM 587 O O . TRP A 1 99 ? 29.316 -12.807 -32.748 1.00 30.28 84 TRP A O 1
ATOM 598 N N . LEU A 1 100 ? 29.628 -13.359 -30.592 1.00 34.82 85 LEU A N 1
ATOM 599 C CA . LEU A 1 100 ? 29.611 -11.974 -30.162 1.00 36.47 85 LEU A CA 1
ATOM 600 C C . LEU A 1 100 ? 31.050 -11.488 -30.138 1.00 34.20 85 LEU A C 1
ATOM 601 O O . LEU A 1 100 ? 31.950 -12.161 -29.599 1.00 40.26 85 LEU A O 1
ATOM 606 N N . VAL A 1 101 ? 31.265 -10.303 -30.690 1.00 32.88 86 VAL A N 1
ATOM 607 C CA . VAL A 1 101 ? 32.559 -9.658 -30.692 1.00 34.45 86 VAL A CA 1
ATOM 608 C C . VAL A 1 101 ? 32.398 -8.274 -30.099 1.00 33.85 86 VAL A C 1
ATOM 609 O O . VAL A 1 101 ? 31.602 -7.469 -30.592 1.00 31.40 86 VAL A O 1
ATOM 613 N N . TRP A 1 102 ? 33.199 -7.959 -29.093 1.00 36.35 87 TRP A N 1
ATOM 614 C CA . TRP A 1 102 ? 33.244 -6.608 -28.567 1.00 36.23 87 TRP A CA 1
ATOM 615 C C . TRP A 1 102 ? 34.413 -5.876 -29.186 1.00 37.99 87 TRP A C 1
ATOM 616 O O . TRP A 1 102 ? 35.558 -6.360 -29.153 1.00 39.74 87 TRP A O 1
ATOM 627 N N . VAL A 1 103 ? 34.143 -4.678 -29.674 1.00 35.48 88 VAL A N 1
ATOM 628 C CA . VAL A 1 103 ? 35.149 -3.820 -30.282 1.00 36.64 88 VAL A CA 1
ATOM 629 C C . VAL A 1 103 ? 35.144 -2.500 -29.535 1.00 37.37 88 VAL A C 1
ATOM 630 O O . VAL A 1 103 ? 34.085 -1.906 -29.316 1.00 35.43 88 VAL A O 1
ATOM 634 N N . ALA A 1 104 ? 36.326 -2.049 -29.135 1.00 40.45 89 ALA A N 1
ATOM 635 C CA . ALA A 1 104 ? 36.490 -0.777 -28.458 1.00 41.70 89 ALA A CA 1
ATOM 636 C C . ALA A 1 104 ? 37.036 0.263 -29.440 1.00 41.87 89 ALA A C 1
ATOM 637 O O . ALA A 1 104 ? 37.959 -0.026 -30.223 1.00 43.10 89 ALA A O 1
ATOM 639 N N . TYR A 1 105 ? 36.469 1.475 -29.374 1.00 46.06 90 TYR A N 1
ATOM 640 C CA . TYR A 1 105 ? 36.719 2.586 -30.314 1.00 40.63 90 TYR A CA 1
ATOM 641 C C . TYR A 1 105 ? 37.125 3.838 -29.549 1.00 42.87 90 TYR A C 1
ATOM 642 O O . TYR A 1 105 ? 36.318 4.356 -28.754 1.00 42.17 90 TYR A O 1
ATOM 651 N N . PRO A 1 106 ? 38.264 4.452 -29.868 1.00 45.45 91 PRO A N 1
ATOM 652 C CA . PRO A 1 106 ? 38.589 5.767 -29.286 1.00 47.54 91 PRO A CA 1
ATOM 653 C C . PRO A 1 106 ? 37.577 6.832 -29.679 1.00 45.18 91 PRO A C 1
ATOM 654 O O . PRO A 1 106 ? 37.125 6.884 -30.821 1.00 43.91 91 PRO A O 1
ATOM 658 N N . VAL A 1 107 ? 37.192 7.676 -28.717 1.00 47.15 92 VAL A N 1
ATOM 659 C CA . VAL A 1 107 ? 36.112 8.639 -28.990 1.00 48.03 92 VAL A CA 1
ATOM 660 C C . VAL A 1 107 ? 36.518 9.675 -30.037 1.00 46.23 92 VAL A C 1
ATOM 661 O O . VAL A 1 107 ? 35.658 10.266 -30.704 1.00 44.61 92 VAL A O 1
ATOM 665 N N . GLU A 1 108 ? 37.815 9.895 -30.225 1.00 47.16 93 GLU A N 1
ATOM 666 C CA . GLU A 1 108 ? 38.288 10.822 -31.246 1.00 47.90 93 GLU A CA 1
ATOM 667 C C . GLU A 1 108 ? 37.964 10.361 -32.668 1.00 45.34 93 GLU A C 1
ATOM 668 O O . GLU A 1 108 ? 38.141 11.142 -33.611 1.00 47.18 93 GLU A O 1
ATOM 674 N N . LEU A 1 109 ? 37.501 9.122 -32.854 1.00 43.09 94 LEU A N 1
ATOM 675 C CA . LEU A 1 109 ? 37.049 8.729 -34.194 1.00 40.57 94 LEU A CA 1
ATOM 676 C C . LEU A 1 109 ? 35.789 9.472 -34.632 1.00 42.22 94 LEU A C 1
ATOM 677 O O . LEU A 1 109 ? 35.475 9.498 -35.839 1.00 38.97 94 LEU A O 1
ATOM 682 N N . PHE A 1 110 ? 34.974 9.958 -33.683 1.00 40.42 95 PHE A N 1
ATOM 683 C CA . PHE A 1 110 ? 33.601 10.385 -33.982 1.00 34.63 95 PHE A CA 1
ATOM 684 C C . PHE A 1 110 ? 33.484 11.911 -33.961 1.00 49.27 95 PHE A C 1
ATOM 685 O O . PHE A 1 110 ? 34.076 12.573 -33.105 1.00 43.08 95 PHE A O 1
ATOM 693 N N . GLU A 1 111 ? 32.732 12.479 -34.909 1.00 39.62 96 GLU A N 1
ATOM 694 C CA . GLU A 1 111 ? 32.445 13.903 -34.845 1.00 37.18 96 GLU A CA 1
ATOM 695 C C . GLU A 1 111 ? 31.400 14.163 -33.763 1.00 38.18 96 GLU A C 1
ATOM 696 O O . GLU A 1 111 ? 30.394 13.439 -33.653 1.00 32.75 96 GLU A O 1
ATOM 702 N N . GLU A 1 112 ? 31.613 15.227 -32.986 1.00 36.39 97 GLU A N 1
ATOM 703 C CA . GLU A 1 112 ? 30.694 15.529 -31.895 1.00 36.03 97 GLU A CA 1
ATOM 704 C C . GLU A 1 112 ? 29.283 15.721 -32.404 1.00 33.42 97 GLU A C 1
ATOM 705 O O . GLU A 1 112 ? 29.052 16.503 -33.326 1.00 33.16 97 GLU A O 1
ATOM 711 N N . GLY A 1 113 ? 28.314 15.149 -31.677 1.00 33.53 98 GLY A N 1
ATOM 712 C CA . GLY A 1 113 ? 26.909 15.396 -31.959 1.00 37.77 98 GLY A CA 1
ATOM 713 C C . GLY A 1 113 ? 26.388 14.930 -33.309 1.00 37.11 98 GLY A C 1
ATOM 714 O O . GLY A 1 113 ? 25.338 15.415 -33.740 1.00 33.02 98 GLY A O 1
ATOM 715 N N . SER A 1 114 ? 27.097 14.052 -34.033 1.00 32.19 99 SER A N 1
ATOM 716 C CA . SER A 1 114 ? 26.679 13.700 -35.410 1.00 30.91 99 SER A CA 1
ATOM 717 C C . SER A 1 114 ? 26.239 12.242 -35.484 1.00 28.15 99 SER A C 1
ATOM 718 O O . SER A 1 114 ? 27.090 11.357 -35.592 1.00 25.53 99 SER A O 1
ATOM 721 N N . ILE A 1 115 ? 24.931 11.943 -35.568 1.00 23.47 100 ILE A N 1
ATOM 722 C CA . ILE A 1 115 ? 24.520 10.558 -35.803 1.00 24.34 100 ILE A CA 1
ATOM 723 C C . ILE A 1 115 ? 24.983 10.078 -37.174 1.00 22.21 100 ILE A C 1
ATOM 724 O O . ILE A 1 115 ? 25.396 8.905 -37.294 1.00 23.42 100 ILE A O 1
ATOM 729 N N . PRO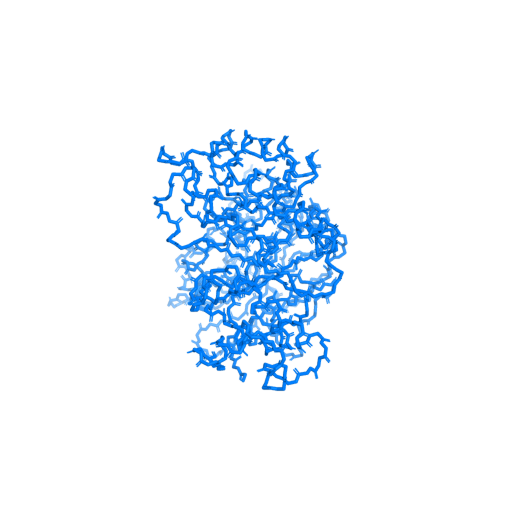 A 1 116 ? 24.908 10.875 -38.244 1.00 22.06 101 PRO A N 1
ATOM 730 C CA . PRO A 1 116 ? 25.421 10.393 -39.525 1.00 19.82 101 PRO A CA 1
ATOM 731 C C . PRO A 1 116 ? 26.860 9.945 -39.461 1.00 28.03 101 PRO A C 1
ATOM 732 O O . PRO A 1 116 ? 27.197 8.930 -40.094 1.00 24.98 101 PRO A O 1
ATOM 736 N N . ASN A 1 117 ? 27.714 10.670 -38.761 1.00 27.87 102 ASN A N 1
ATOM 737 C CA . ASN A 1 117 ? 29.125 10.235 -38.786 1.00 29.50 102 ASN A CA 1
ATOM 738 C C . ASN A 1 117 ? 29.286 8.945 -37.980 1.00 26.81 102 ASN A C 1
ATOM 739 O O . ASN A 1 117 ? 30.041 8.052 -38.361 1.00 31.24 102 ASN A O 1
ATOM 744 N N . PHE A 1 118 ? 28.552 8.828 -36.884 1.00 24.76 103 PHE A N 1
ATOM 745 C CA . PHE A 1 118 ? 28.578 7.591 -36.103 1.00 22.67 103 PHE A CA 1
ATOM 746 C C . PHE A 1 118 ? 28.159 6.424 -36.946 1.00 22.96 103 PHE A C 1
ATOM 747 O O . PHE A 1 118 ? 28.859 5.398 -37.030 1.00 25.04 103 PHE A O 1
ATOM 755 N N . ALA A 1 119 ? 27.034 6.581 -37.658 1.00 19.66 104 ALA A N 1
ATOM 756 C CA . ALA A 1 119 ? 26.515 5.491 -38.478 1.00 18.47 104 ALA A CA 1
ATOM 757 C C . ALA A 1 119 ? 27.466 5.146 -39.625 1.00 18.38 104 ALA A C 1
ATOM 758 O O . ALA A 1 119 ? 27.564 3.979 -40.031 1.00 20.77 104 ALA A O 1
ATOM 760 N N A SER A 1 120 ? 28.138 6.143 -40.200 0.57 22.57 105 SER A N 1
ATOM 761 N N B SER A 1 120 ? 28.160 6.145 -40.177 0.43 22.90 105 SER A N 1
ATOM 762 C CA A SER A 1 120 ? 29.018 5.792 -41.312 0.57 25.34 105 SER A CA 1
ATOM 763 C CA B SER A 1 120 ? 29.059 5.867 -41.298 0.43 25.82 105 SER A CA 1
ATOM 764 C C A SER A 1 120 ? 30.177 4.908 -40.873 0.57 27.48 105 SER A C 1
ATOM 765 C C B SER A 1 120 ? 30.266 5.029 -40.883 0.43 27.43 105 SER A C 1
ATOM 766 O O A SER A 1 120 ? 30.758 4.222 -41.721 0.57 29.43 105 SER A O 1
ATOM 767 O O B SER A 1 120 ? 30.956 4.476 -41.750 0.43 27.50 105 SER A O 1
ATOM 772 N N . SER A 1 121 ? 30.535 4.942 -39.585 1.00 26.09 106 SER A N 1
ATOM 773 C CA . SER A 1 121 ? 31.619 4.101 -39.038 1.00 30.88 106 SER A CA 1
ATOM 774 C C . SER A 1 121 ? 31.076 2.739 -38.619 1.00 29.98 106 SER A C 1
ATOM 775 O O . SER A 1 121 ? 31.380 1.700 -39.213 1.00 34.27 106 SER A O 1
ATOM 778 N N . ILE A 1 122 ? 30.240 2.759 -37.601 1.00 24.44 107 ILE A N 1
ATOM 779 C CA . ILE A 1 122 ? 29.810 1.518 -36.933 1.00 21.41 107 ILE A CA 1
ATOM 780 C C . ILE A 1 122 ? 28.637 0.854 -37.653 1.00 24.40 107 ILE A C 1
ATOM 781 O O . ILE A 1 122 ? 28.433 -0.370 -37.480 1.00 25.08 107 ILE A O 1
ATOM 786 N N . LEU A 1 123 ? 27.876 1.611 -38.447 1.00 21.96 108 LEU A N 1
ATOM 787 C CA . LEU A 1 123 ? 26.792 1.038 -39.258 1.00 17.32 108 LEU A CA 1
ATOM 788 C C . LEU A 1 123 ? 27.081 1.157 -40.739 1.00 21.15 108 LEU A C 1
ATOM 789 O O . LEU A 1 123 ? 26.152 1.245 -41.547 1.00 21.78 108 LEU A O 1
ATOM 794 N N . GLY A 1 124 ? 28.351 1.118 -41.151 1.00 20.31 109 GLY A N 1
ATOM 795 C CA . GLY A 1 124 ? 28.604 1.516 -42.532 1.00 19.94 109 GLY A CA 1
ATOM 796 C C . GLY A 1 124 ? 29.036 0.366 -43.425 1.00 23.88 109 GLY A C 1
ATOM 797 O O . GLY A 1 124 ? 28.298 -0.611 -43.611 1.00 22.83 109 GLY A O 1
ATOM 798 N N . ASN A 1 125 ? 30.253 0.446 -43.982 1.00 21.87 110 ASN A N 1
ATOM 799 C CA . ASN A 1 125 ? 30.666 -0.546 -44.974 1.00 22.38 110 ASN A CA 1
ATOM 800 C C . ASN A 1 125 ? 30.832 -1.948 -44.400 1.00 24.22 110 ASN A C 1
ATOM 801 O O . ASN A 1 125 ? 30.963 -2.920 -45.186 1.00 23.99 110 ASN A O 1
ATOM 806 N N . ILE A 1 126 ? 31.012 -2.053 -43.082 1.00 22.46 111 ILE A N 1
ATOM 807 C CA . ILE A 1 126 ? 31.267 -3.378 -42.504 1.00 26.07 111 ILE A CA 1
ATOM 808 C C . ILE A 1 126 ? 30.173 -4.378 -42.867 1.00 25.91 111 ILE A C 1
ATOM 809 O O . ILE A 1 126 ? 30.434 -5.573 -42.961 1.00 24.56 111 ILE A O 1
ATOM 814 N N . PHE A 1 127 ? 28.956 -3.908 -43.166 1.00 21.51 112 PHE A N 1
ATOM 815 C CA . PHE A 1 127 ? 27.886 -4.856 -43.440 1.00 21.68 112 PHE A CA 1
ATOM 816 C C . PHE A 1 127 ? 28.076 -5.568 -44.762 1.00 24.92 112 PHE A C 1
ATOM 817 O O . PHE A 1 127 ? 27.473 -6.632 -44.979 1.00 20.55 112 PHE A O 1
ATOM 825 N N . GLY A 1 128 ? 28.795 -4.939 -45.715 1.00 22.66 113 GLY A N 1
ATOM 826 C CA . GLY A 1 128 ? 28.952 -5.580 -47.016 1.00 20.58 113 GLY A CA 1
ATOM 827 C C . GLY A 1 128 ? 30.294 -6.240 -47.266 1.00 27.92 113 GLY A C 1
ATOM 828 O O . GLY A 1 128 ? 30.595 -6.592 -48.407 1.00 27.00 113 GLY A O 1
ATOM 829 N N . MET A 1 129 ? 31.114 -6.438 -46.248 1.00 25.30 114 MET A N 1
ATOM 830 C CA . MET A 1 129 ? 32.439 -6.992 -46.499 1.00 31.24 114 MET A CA 1
ATOM 831 C C . MET A 1 129 ? 32.337 -8.474 -46.885 1.00 30.29 114 MET A C 1
ATOM 832 O O . MET A 1 129 ? 31.521 -9.205 -46.335 1.00 28.53 114 MET A O 1
ATOM 837 N N . LYS A 1 130 ? 33.191 -8.918 -47.830 1.00 33.38 115 LYS A N 1
ATOM 838 C CA . LYS A 1 130 ? 33.131 -10.306 -48.303 1.00 34.78 115 LYS A CA 1
ATOM 839 C C . LYS A 1 130 ? 33.478 -11.330 -47.214 1.00 35.37 115 LYS A C 1
ATOM 840 O O . LYS A 1 130 ? 33.046 -12.497 -47.281 1.00 37.90 115 LYS A O 1
ATOM 846 N N . ALA A 1 131 ? 34.294 -10.949 -46.231 1.00 37.11 116 ALA A N 1
ATOM 847 C CA . ALA A 1 131 ? 34.663 -11.852 -45.150 1.00 37.47 116 ALA A CA 1
ATOM 848 C C . ALA A 1 131 ? 33.509 -12.150 -44.201 1.00 35.65 116 ALA A C 1
ATOM 849 O O . ALA A 1 131 ? 33.641 -13.021 -43.329 1.00 35.85 116 ALA A O 1
ATOM 851 N N . ILE A 1 132 ? 32.394 -11.436 -44.336 1.00 28.62 117 ILE A N 1
ATOM 852 C CA . ILE A 1 132 ? 31.277 -11.511 -43.402 1.00 31.00 117 ILE A CA 1
ATOM 853 C C . ILE A 1 132 ? 30.107 -12.161 -44.115 1.00 29.30 117 ILE A C 1
ATOM 854 O O . ILE A 1 132 ? 29.622 -11.630 -45.130 1.00 30.50 117 ILE A O 1
ATOM 859 N N . ALA A 1 133 ? 29.570 -13.252 -43.539 1.00 31.32 118 ALA A N 1
ATOM 860 C CA . ALA A 1 133 ? 28.291 -13.750 -44.047 1.00 29.21 118 ALA A CA 1
ATOM 861 C C . ALA A 1 133 ? 27.081 -13.099 -43.335 1.00 28.36 118 ALA A C 1
ATOM 862 O O . ALA A 1 133 ? 25.992 -12.979 -43.932 1.00 27.83 118 ALA A O 1
ATOM 864 N N . GLY A 1 134 ? 27.263 -12.658 -42.100 1.00 25.70 119 GLY A N 1
ATOM 865 C CA . GLY A 1 134 ? 26.236 -11.883 -41.394 1.00 23.46 119 GLY A CA 1
ATOM 866 C C . GLY A 1 134 ? 26.882 -11.003 -40.347 1.00 24.23 119 GLY A C 1
ATOM 867 O O . GLY A 1 134 ? 27.871 -11.403 -39.710 1.00 24.33 119 GLY A O 1
ATOM 868 N N . LEU A 1 135 ? 26.340 -9.789 -40.146 1.00 19.59 120 LEU A N 1
ATOM 869 C CA . LEU A 1 135 ? 26.888 -8.856 -39.157 1.00 19.53 120 LEU A CA 1
ATOM 870 C C . LEU A 1 135 ? 25.663 -8.169 -38.563 1.00 18.10 120 LEU A C 1
ATOM 871 O O . LEU A 1 135 ? 24.899 -7.499 -39.297 1.00 19.02 120 LEU A O 1
ATOM 876 N N . ARG A 1 136 ? 25.403 -8.422 -37.285 1.00 19.48 121 ARG A N 1
ATOM 877 C CA . ARG A 1 136 ? 24.363 -7.690 -36.575 1.00 18.44 121 ARG A CA 1
ATOM 878 C C . ARG A 1 136 ? 24.961 -6.781 -35.505 1.00 19.72 121 ARG A C 1
ATOM 879 O O . ARG A 1 136 ? 25.766 -7.218 -34.662 1.00 21.34 121 ARG A O 1
ATOM 887 N N . VAL A 1 137 ? 24.593 -5.524 -35.534 1.00 20.36 122 VAL A N 1
ATOM 888 C CA . VAL A 1 137 ? 25.091 -4.610 -34.495 1.00 20.70 122 VAL A CA 1
ATOM 889 C C . VAL A 1 137 ? 24.078 -4.674 -33.370 1.00 20.01 122 VAL A C 1
ATOM 890 O O . VAL A 1 137 ? 22.934 -4.246 -33.549 1.00 17.93 122 VAL A O 1
ATOM 894 N N . GLU A 1 138 ? 24.487 -5.230 -32.232 1.00 22.42 123 GLU A N 1
ATOM 895 C CA . GLU A 1 138 ? 23.520 -5.499 -31.172 1.00 23.37 123 GLU A CA 1
ATOM 896 C C . GLU A 1 138 ? 23.341 -4.298 -30.220 1.00 21.14 123 GLU A C 1
ATOM 897 O O . GLU A 1 138 ? 22.214 -3.999 -29.780 1.00 21.26 123 GLU A O 1
ATOM 903 N N . ASP A 1 139 ? 24.439 -3.623 -29.884 1.00 21.90 124 ASP A N 1
ATOM 904 C CA . ASP A 1 139 ? 24.379 -2.520 -28.954 1.00 24.79 124 ASP A CA 1
ATOM 905 C C . ASP A 1 139 ? 25.684 -1.742 -29.055 1.00 27.17 124 ASP A C 1
ATOM 906 O O . ASP A 1 139 ? 26.707 -2.268 -29.489 1.00 24.80 124 ASP A O 1
ATOM 911 N N . VAL A 1 140 ? 25.653 -0.515 -28.549 1.00 24.07 125 VAL A N 1
ATOM 912 C CA . VAL A 1 140 ? 26.851 0.337 -28.527 1.00 23.86 125 VAL A CA 1
ATOM 913 C C . VAL A 1 140 ? 26.765 1.099 -27.241 1.00 26.51 125 VAL A C 1
ATOM 914 O O . VAL A 1 140 ? 25.708 1.662 -26.939 1.00 28.80 125 VAL A O 1
ATOM 918 N N . TYR A 1 141 ? 27.881 1.088 -26.493 1.00 28.03 126 TYR A N 1
ATOM 919 C CA . TYR A 1 141 ? 28.018 1.840 -25.262 1.00 30.09 126 TYR A CA 1
ATOM 920 C C . TYR A 1 141 ? 28.632 3.172 -25.631 1.00 30.93 126 TYR A C 1
ATOM 921 O O . TYR A 1 141 ? 29.685 3.210 -26.298 1.00 31.77 126 TYR A O 1
ATOM 930 N N . PHE A 1 142 ? 27.974 4.251 -25.208 1.00 30.88 127 PHE A N 1
ATOM 931 C CA . PHE A 1 142 ? 28.443 5.605 -25.458 1.00 31.87 127 PHE A CA 1
ATOM 932 C C . PHE A 1 142 ? 29.009 6.168 -24.162 1.00 34.97 127 PHE A C 1
ATOM 933 O O . PHE A 1 142 ? 28.268 6.232 -23.173 1.00 35.32 127 PHE A O 1
ATOM 941 N N . PRO A 1 143 ? 30.278 6.573 -24.112 1.00 37.44 128 PRO A N 1
ATOM 942 C CA . PRO A 1 143 ? 30.820 7.177 -22.839 1.00 40.77 128 PRO A CA 1
ATOM 943 C C . PRO A 1 143 ? 30.294 8.580 -22.629 1.00 41.06 128 PRO A C 1
ATOM 944 O O . PRO A 1 143 ? 29.870 9.246 -23.581 1.00 39.25 128 PRO A O 1
ATOM 948 N N . PRO A 1 144 ? 30.344 9.093 -21.375 1.00 43.63 129 PRO A N 1
ATOM 949 C CA . PRO A 1 144 ? 29.724 10.387 -21.087 1.00 44.01 129 PRO A CA 1
ATOM 950 C C . PRO A 1 144 ? 30.200 11.512 -21.975 1.00 44.26 129 PRO A C 1
ATOM 951 O O . PRO A 1 144 ? 29.412 12.390 -22.308 1.00 43.12 129 PRO A O 1
ATOM 955 N N . SER A 1 145 ? 31.481 11.557 -22.323 1.00 46.08 130 SER A N 1
ATOM 956 C CA . SER A 1 145 ? 32.004 12.717 -23.032 1.00 46.97 130 SER A CA 1
ATOM 957 C C . SER A 1 145 ? 31.496 12.749 -24.460 1.00 48.21 130 SER A C 1
ATOM 958 O O . SER A 1 145 ? 31.378 13.816 -25.071 1.00 43.71 130 SER A O 1
ATOM 961 N N . TYR A 1 146 ? 31.171 11.588 -24.998 1.00 43.44 131 TYR A N 1
ATOM 962 C CA . TYR A 1 146 ? 30.590 11.565 -26.318 1.00 38.36 131 TYR A CA 1
ATOM 963 C C . TYR A 1 146 ? 29.069 11.681 -26.245 1.00 38.39 131 TYR A C 1
ATOM 964 O O . TYR A 1 146 ? 28.461 12.417 -27.039 1.00 35.49 131 TYR A O 1
ATOM 973 N N . LEU A 1 147 ? 28.456 10.969 -25.287 1.00 38.33 132 LEU A N 1
ATOM 974 C CA . LEU A 1 147 ? 26.999 10.976 -25.156 1.00 33.64 132 LEU A CA 1
ATOM 975 C C . LEU A 1 147 ? 26.490 12.392 -24.912 1.00 37.35 132 LEU A C 1
ATOM 976 O O . LEU A 1 147 ? 25.485 12.804 -25.489 1.00 32.70 132 LEU A O 1
ATOM 981 N N . GLU A 1 148 ? 27.221 13.189 -24.120 1.00 38.79 133 GLU A N 1
ATOM 982 C CA . GLU A 1 148 ? 26.723 14.535 -23.879 1.00 38.51 133 GLU A CA 1
ATOM 983 C C . GLU A 1 148 ? 26.870 15.484 -25.062 1.00 39.93 133 GLU A C 1
ATOM 984 O O . GLU A 1 148 ? 26.408 16.620 -24.951 1.00 40.63 133 GLU A O 1
ATOM 990 N N . THR A 1 149 ? 27.465 15.103 -26.212 1.00 38.98 134 THR A N 1
ATOM 991 C CA . THR A 1 149 ? 27.411 15.998 -27.355 1.00 36.32 134 THR A CA 1
ATOM 992 C C . THR A 1 149 ? 26.069 15.945 -28.087 1.00 37.73 134 THR A C 1
ATOM 993 O O . THR A 1 149 ? 25.858 16.696 -29.054 1.00 32.93 134 THR A O 1
ATOM 997 N N . PHE A 1 150 ? 25.158 15.055 -27.661 1.00 35.91 135 PHE A N 1
ATOM 998 C CA . PHE A 1 150 ? 23.848 14.900 -28.247 1.00 29.70 135 PHE A CA 1
ATOM 999 C C . PHE A 1 150 ? 22.799 15.521 -27.317 1.00 30.05 135 PHE A C 1
ATOM 1000 O O . PHE A 1 150 ? 23.006 15.570 -26.094 1.00 33.50 135 PHE A O 1
ATOM 1008 N N . PRO A 1 151 ? 21.707 16.094 -27.854 1.00 33.37 136 PRO A N 1
ATOM 1009 C CA . PRO A 1 151 ? 20.796 16.868 -26.962 1.00 29.98 136 PRO A CA 1
ATOM 1010 C C . PRO A 1 151 ? 19.872 15.988 -26.164 1.00 29.89 136 PRO A C 1
ATOM 1011 O O . PRO A 1 151 ? 19.454 16.370 -25.055 1.00 30.77 136 PRO A O 1
ATOM 1015 N N . GLY A 1 152 ? 19.518 14.837 -26.729 1.00 28.74 137 GLY A N 1
ATOM 1016 C CA . GLY A 1 152 ? 18.453 14.008 -26.179 1.00 26.59 137 GLY A CA 1
ATOM 1017 C C . GLY A 1 152 ? 17.107 14.684 -26.348 1.00 27.24 137 GLY A C 1
ATOM 1018 O O . GLY A 1 152 ? 16.963 15.715 -27.036 1.00 28.70 137 GLY A O 1
ATOM 1019 N N . PRO A 1 153 ? 16.075 14.095 -25.754 1.00 27.79 138 PRO A N 1
ATOM 1020 C CA . PRO A 1 153 ? 14.727 14.635 -25.919 1.00 25.11 138 PRO A CA 1
ATOM 1021 C C . PRO A 1 153 ? 14.648 16.072 -25.415 1.00 27.83 138 PRO A C 1
ATOM 1022 O O . PRO A 1 153 ? 15.324 16.466 -24.430 1.00 30.44 138 PRO A O 1
ATOM 1026 N N . ASN A 1 154 ? 13.835 16.870 -26.120 1.00 26.95 139 ASN A N 1
ATOM 1027 C CA . ASN A 1 154 ? 13.598 18.269 -25.719 1.00 30.98 139 ASN A CA 1
ATOM 1028 C C . ASN A 1 154 ? 12.709 18.309 -24.483 1.00 32.57 139 ASN A C 1
ATOM 1029 O O . ASN A 1 154 ? 12.907 19.105 -23.562 1.00 32.97 139 ASN A O 1
ATOM 1034 N N . LYS A 1 155 ? 11.712 17.442 -24.472 1.00 29.37 140 LYS A N 1
ATOM 1035 C CA . LYS A 1 155 ? 10.670 17.449 -23.431 1.00 35.36 140 LYS A CA 1
ATOM 1036 C C . LYS A 1 155 ? 10.720 16.229 -22.539 1.00 34.28 140 LYS A C 1
ATOM 1037 O O . LYS A 1 155 ? 10.673 16.371 -21.312 1.00 34.66 140 LYS A O 1
ATOM 1043 N N . GLY A 1 156 ? 10.909 15.069 -23.119 1.00 32.31 141 GLY A N 1
ATOM 1044 C CA . GLY A 1 156 ? 10.901 13.816 -22.371 1.00 35.25 141 GLY A CA 1
ATOM 1045 C C . GLY A 1 156 ? 9.510 13.481 -21.829 1.00 35.24 141 GLY A C 1
ATOM 1046 O O . GLY A 1 156 ? 8.514 14.164 -22.090 1.00 33.41 141 GLY A O 1
ATOM 1047 N N . ILE A 1 157 ? 9.460 12.396 -21.064 1.00 31.33 142 ILE A N 1
ATOM 1048 C CA . ILE A 1 157 ? 8.210 11.981 -20.423 1.00 29.52 142 ILE A CA 1
ATOM 1049 C C . ILE A 1 157 ? 7.602 13.144 -19.636 1.00 32.01 142 ILE A C 1
ATOM 1050 O O . ILE A 1 157 ? 6.419 13.493 -19.778 1.00 37.52 142 ILE A O 1
ATOM 1055 N N . GLN A 1 158 ? 8.401 13.761 -18.788 1.00 35.75 143 GLN A N 1
ATOM 1056 C CA . GLN A 1 158 ? 7.821 14.756 -17.884 1.00 39.56 143 GLN A CA 1
ATOM 1057 C C . GLN A 1 158 ? 7.385 15.999 -18.636 1.00 36.80 143 GLN A C 1
ATOM 1058 O O . GLN A 1 158 ? 6.347 16.585 -18.317 1.00 38.33 143 GLN A O 1
ATOM 1064 N N . GLY A 1 159 ? 8.130 16.409 -19.679 1.00 35.68 144 GLY A N 1
ATOM 1065 C CA . GLY A 1 159 ? 7.700 17.579 -20.408 1.00 36.03 144 GLY A CA 1
ATOM 1066 C C . GLY A 1 159 ? 6.449 17.353 -21.224 1.00 34.89 144 GLY A C 1
ATOM 1067 O O . GLY A 1 159 ? 5.648 18.280 -21.386 1.00 36.98 144 GLY A O 1
ATOM 1068 N N . VAL A 1 160 ? 6.261 16.133 -21.758 1.00 32.31 145 VAL A N 1
ATOM 1069 C CA . VAL A 1 160 ? 5.036 15.823 -22.481 1.00 31.43 145 VAL A CA 1
ATOM 1070 C C . VAL A 1 160 ? 3.867 15.742 -21.501 1.00 34.79 145 VAL A C 1
ATOM 1071 O O . VAL A 1 160 ? 2.753 16.221 -21.786 1.00 34.21 145 VAL A O 1
ATOM 1075 N N . ARG A 1 161 ? 4.092 15.115 -20.360 1.00 34.26 146 ARG A N 1
ATOM 1076 C CA . ARG A 1 161 ? 2.986 15.095 -19.374 1.00 36.46 146 ARG A CA 1
ATOM 1077 C C . ARG A 1 161 ? 2.585 16.515 -19.003 1.00 44.13 146 ARG A C 1
ATOM 1078 O O . ARG A 1 161 ? 1.412 16.793 -18.682 1.00 42.22 146 ARG A O 1
ATOM 1086 N N . GLU A 1 162 ? 3.555 17.415 -18.939 1.00 40.42 147 GLU A N 1
ATOM 1087 C CA . GLU A 1 162 ? 3.198 18.761 -18.505 1.00 44.28 147 GLU A CA 1
ATOM 1088 C C . GLU A 1 162 ? 2.468 19.499 -19.612 1.00 47.65 147 GLU A C 1
ATOM 1089 O O . GLU A 1 162 ? 1.521 20.239 -19.335 1.00 44.09 147 GLU A O 1
ATOM 1095 N N . ILE A 1 163 ? 2.887 19.308 -20.870 1.00 43.13 148 ILE A N 1
ATOM 1096 C CA . ILE A 1 163 ? 2.138 19.824 -22.023 1.00 43.56 148 ILE A CA 1
ATOM 1097 C C . ILE A 1 163 ? 0.661 19.399 -21.974 1.00 39.63 148 ILE A C 1
ATOM 1098 O O . ILE A 1 163 ? -0.258 20.215 -22.160 1.00 43.69 148 ILE A O 1
ATOM 1103 N N . LEU A 1 164 ? 0.405 18.129 -21.728 1.00 38.50 149 LEU A N 1
ATOM 1104 C CA . LEU A 1 164 ? -0.961 17.629 -21.766 1.00 42.36 149 LEU A CA 1
ATOM 1105 C C . LEU A 1 164 ? -1.694 17.802 -20.423 1.00 46.70 149 LEU A C 1
ATOM 1106 O O . LEU A 1 164 ? -2.910 17.558 -20.364 1.00 43.97 149 LEU A O 1
ATOM 1111 N N . GLY A 1 165 ? -0.980 18.123 -19.353 1.00 47.13 150 GLY A N 1
ATOM 1112 C CA . GLY A 1 165 ? -1.604 18.145 -18.025 1.00 49.76 150 GLY A CA 1
ATOM 1113 C C . GLY A 1 165 ? -2.053 16.780 -17.526 1.00 49.23 150 GLY A C 1
ATOM 1114 O O . GLY A 1 165 ? -3.067 16.683 -16.826 1.00 51.40 150 GLY A O 1
ATOM 1115 N N . ILE A 1 166 ? -1.334 15.714 -17.892 1.00 48.15 151 ILE A N 1
ATOM 1116 C CA . ILE A 1 166 ? -1.673 14.327 -17.559 1.00 46.00 151 ILE A CA 1
ATOM 1117 C C . ILE A 1 166 ? -0.602 13.816 -16.602 1.00 45.88 151 ILE A C 1
ATOM 1118 O O . ILE A 1 166 ? 0.505 13.476 -17.017 1.00 46.37 151 ILE A O 1
ATOM 1123 N N . LYS A 1 167 ? -0.943 13.747 -15.312 1.00 48.35 152 LYS A N 1
ATOM 1124 C CA . LYS A 1 167 ? 0.071 13.552 -14.283 1.00 49.07 152 LYS A CA 1
ATOM 1125 C C . LYS A 1 167 ? 0.610 12.123 -14.213 1.00 50.54 152 LYS A C 1
ATOM 1126 O O . LYS A 1 167 ? 1.817 11.937 -14.050 1.00 49.49 152 LYS A O 1
ATOM 1132 N N . ASP A 1 168 ? -0.271 11.073 -14.322 1.00 49.56 153 ASP A N 1
ATOM 1133 C CA . ASP A 1 168 ? 0.064 9.711 -13.895 1.00 46.89 153 ASP A CA 1
ATOM 1134 C C . ASP A 1 168 ? -0.325 8.633 -14.886 1.00 44.85 153 ASP A C 1
ATOM 1135 O O . ASP A 1 168 ? 0.458 7.717 -15.081 1.00 45.01 153 ASP A O 1
ATOM 1140 N N . ARG A 1 169 ? -1.516 8.703 -15.481 1.00 45.05 154 ARG A N 1
ATOM 1141 C CA . ARG A 1 169 ? -2.009 7.640 -16.341 1.00 44.79 154 ARG A CA 1
ATOM 1142 C C . ARG A 1 169 ? -1.233 7.580 -17.650 1.00 45.58 154 ARG A C 1
ATOM 1143 O O . ARG A 1 169 ? -0.521 8.522 -17.995 1.00 45.14 154 ARG A O 1
ATOM 1151 N N . PRO A 1 170 ? -1.341 6.467 -18.397 1.00 39.36 155 PRO A N 1
ATOM 1152 C CA . PRO A 1 170 ? -0.801 6.449 -19.760 1.00 38.45 155 PRO A CA 1
ATOM 1153 C C . PRO A 1 170 ? -1.510 7.457 -20.652 1.00 43.71 155 PRO A C 1
ATOM 1154 O O . PRO A 1 170 ? -2.697 7.744 -20.493 1.00 44.01 155 PRO A O 1
ATOM 1158 N N . ILE A 1 171 ? -0.787 7.962 -21.637 1.00 39.17 156 ILE A N 1
ATOM 1159 C CA . ILE A 1 171 ? -1.408 8.864 -22.592 1.00 42.46 156 ILE A CA 1
ATOM 1160 C C . ILE A 1 171 ? -1.952 8.041 -23.757 1.00 37.78 156 ILE A C 1
ATOM 1161 O O . ILE A 1 171 ? -1.347 7.050 -24.166 1.00 39.30 156 ILE A O 1
ATOM 1166 N N . LEU A 1 172 ? -3.062 8.484 -24.346 1.00 41.32 157 LEU A N 1
ATOM 1167 C CA . LEU A 1 172 ? -3.729 7.761 -25.422 1.00 38.79 157 LEU A CA 1
ATOM 1168 C C . LEU A 1 172 ? -3.631 8.499 -26.754 1.00 42.91 157 LEU A C 1
ATOM 1169 O O . LEU A 1 172 ? -3.833 9.715 -26.815 1.00 40.84 157 LEU A O 1
ATOM 1174 N N . ALA A 1 173 ? -3.389 7.741 -27.827 1.00 40.22 158 ALA A N 1
ATOM 1175 C CA . ALA A 1 173 ? -3.300 8.282 -29.185 1.00 39.11 158 ALA A CA 1
ATOM 1176 C C . ALA A 1 173 ? -4.116 7.427 -30.151 1.00 42.03 158 ALA A C 1
ATOM 1177 O O . ALA A 1 173 ? -4.275 6.224 -29.938 1.00 46.64 158 ALA A O 1
ATOM 1179 N N . THR A 1 174 ? -4.654 8.049 -31.205 1.00 40.16 159 THR A N 1
ATOM 1180 C CA . THR A 1 174 ? -5.400 7.340 -32.252 1.00 43.18 159 THR A CA 1
ATOM 1181 C C . THR A 1 174 ? -5.030 7.878 -33.625 1.00 41.83 159 THR A C 1
ATOM 1182 O O . THR A 1 174 ? -5.070 9.090 -33.827 1.00 39.09 159 THR A O 1
ATOM 1186 N N . VAL A 1 175 ? -4.730 6.977 -34.554 1.00 45.05 160 VAL A N 1
ATOM 1187 C CA . VAL A 1 175 ? -4.679 7.252 -35.994 1.00 46.85 160 VAL A CA 1
ATOM 1188 C C . VAL A 1 175 ? -6.043 6.992 -36.639 1.00 52.17 160 VAL A C 1
ATOM 1189 O O . VAL A 1 175 ? -6.631 5.912 -36.461 1.00 53.07 160 VAL A O 1
ATOM 1193 N N . PRO A 1 176 ? -6.578 7.953 -37.394 1.00 49.73 161 PRO A N 1
ATOM 1194 C CA . PRO A 1 176 ? -7.831 7.734 -38.125 1.00 57.90 161 PRO A CA 1
ATOM 1195 C C . PRO A 1 176 ? -7.807 6.484 -38.992 1.00 57.08 161 PRO A C 1
ATOM 1196 O O . PRO A 1 176 ? -6.764 5.992 -39.418 1.00 53.72 161 PRO A O 1
ATOM 1200 N N . LYS A 1 177 ? -8.995 5.964 -39.243 1.00 56.78 162 LYS A N 1
ATOM 1201 C CA . LYS A 1 177 ? -9.172 4.918 -40.211 1.00 61.58 162 LYS A CA 1
ATOM 1202 C C . LYS A 1 177 ? -10.210 5.394 -41.215 1.00 68.19 162 LYS A C 1
ATOM 1203 O O . LYS A 1 177 ? -11.259 5.912 -40.808 1.00 68.43 162 LYS A O 1
ATOM 1209 N N . PRO A 1 178 ? -9.949 5.275 -42.530 1.00 69.31 163 PRO A N 1
ATOM 1210 C CA . PRO A 1 178 ? -8.690 4.760 -43.097 1.00 61.22 163 PRO A CA 1
ATOM 1211 C C . PRO A 1 178 ? -7.563 5.763 -42.930 1.00 57.57 163 PRO A C 1
ATOM 1212 O O . PRO A 1 178 ? -7.856 6.938 -42.669 1.00 57.90 163 PRO A O 1
ATOM 1216 N N . LYS A 1 179 ? -6.307 5.333 -43.089 1.00 55.59 164 LYS A N 1
ATOM 1217 C CA . LYS A 1 179 ? -5.197 6.238 -42.821 1.00 53.88 164 LYS A CA 1
ATOM 1218 C C . LYS A 1 179 ? -5.070 7.310 -43.895 1.00 57.14 164 LYS A C 1
ATOM 1219 O O . LYS A 1 179 ? -4.510 8.376 -43.619 1.00 54.56 164 LYS A O 1
ATOM 1225 N N . LEU A 1 180 ? -5.597 7.072 -45.100 1.00 61.21 165 LEU A N 1
ATOM 1226 C CA . LEU A 1 180 ? -5.621 8.104 -46.132 1.00 54.56 165 LEU A CA 1
ATOM 1227 C C . LEU A 1 180 ? -6.973 8.097 -46.822 1.00 50.43 165 LEU A C 1
ATOM 1228 O O . LEU A 1 180 ? -7.690 7.094 -46.816 1.00 53.97 165 LEU A O 1
ATOM 1233 N N . GLY A 1 181 ? -7.327 9.250 -47.393 1.00 51.30 166 GLY A N 1
ATOM 1234 C CA . GLY A 1 181 ? -8.558 9.361 -48.171 1.00 54.48 166 GLY A CA 1
ATOM 1235 C C . GLY A 1 181 ? -9.479 10.516 -47.795 1.00 57.05 166 GLY A C 1
ATOM 1236 O O . GLY A 1 181 ? -10.484 10.755 -48.469 1.00 61.26 166 GLY A O 1
ATOM 1237 N N . TYR A 1 182 ? -9.151 11.229 -46.719 1.00 53.64 167 TYR A N 1
ATOM 1238 C CA . TYR A 1 182 ? -9.940 12.338 -46.201 1.00 63.58 167 TYR A CA 1
ATOM 1239 C C . TYR A 1 182 ? -9.458 13.669 -46.783 1.00 60.25 167 TYR A C 1
ATOM 1240 O O . TYR A 1 182 ? -8.251 13.931 -46.860 1.00 53.74 167 TYR A O 1
ATOM 1249 N N . THR A 1 183 ? -10.402 14.521 -47.174 1.00 59.90 168 THR A N 1
ATOM 1250 C CA . THR A 1 183 ? -10.061 15.915 -47.434 1.00 63.25 168 THR A CA 1
ATOM 1251 C C . THR A 1 183 ? -9.778 16.623 -46.105 1.00 63.89 168 THR A C 1
ATOM 1252 O O . THR A 1 183 ? -10.050 16.080 -45.029 1.00 60.64 168 THR A O 1
ATOM 1256 N N . PRO A 1 184 ? -9.177 17.820 -46.139 1.00 66.70 169 PRO A N 1
ATOM 1257 C CA . PRO A 1 184 ? -8.973 18.539 -44.874 1.00 60.74 169 PRO A CA 1
ATOM 1258 C C . PRO A 1 184 ? -10.256 18.676 -44.070 1.00 63.08 169 PRO A C 1
ATOM 1259 O O . PRO A 1 184 ? -10.256 18.342 -42.876 1.00 58.84 169 PRO A O 1
ATOM 1263 N N . GLU A 1 185 ? -11.357 19.103 -44.707 1.00 64.60 170 GLU A N 1
ATOM 1264 C CA . GLU A 1 185 ? -12.631 19.231 -43.994 1.00 68.38 170 GLU A CA 1
ATOM 1265 C C . GLU A 1 185 ? -13.009 17.906 -43.340 1.00 66.07 170 GLU A C 1
ATOM 1266 O O . GLU A 1 185 ? -13.294 17.858 -42.135 1.00 65.63 170 GLU A O 1
ATOM 1272 N N . GLU A 1 186 ? -12.943 16.807 -44.108 1.00 65.33 171 GLU A N 1
ATOM 1273 C CA . GLU A 1 186 ? -13.351 15.503 -43.592 1.00 64.47 171 GLU A CA 1
ATOM 1274 C C . GLU A 1 186 ? -12.435 15.041 -42.466 1.00 60.27 171 GLU A C 1
ATOM 1275 O O . GLU A 1 186 ? -12.906 14.600 -41.413 1.00 60.70 171 GLU A O 1
ATOM 1281 N N . TYR A 1 187 ? -11.115 15.147 -42.662 1.00 56.99 172 TYR A N 1
ATOM 1282 C CA . TYR A 1 187 ? -10.178 14.792 -41.594 1.00 53.27 172 TYR A CA 1
ATOM 1283 C C . TYR A 1 187 ? -10.446 15.558 -40.294 1.00 57.94 172 TYR A C 1
ATOM 1284 O O . TYR A 1 187 ? -10.270 15.014 -39.197 1.00 54.90 172 TYR A O 1
ATOM 1293 N N . GLY A 1 188 ? -10.835 16.833 -40.397 1.00 58.93 173 GLY A N 1
ATOM 1294 C CA . GLY A 1 188 ? -11.066 17.620 -39.198 1.00 58.34 173 GLY A CA 1
ATOM 1295 C C . GLY A 1 188 ? -12.271 17.151 -38.392 1.00 59.15 173 GLY A C 1
ATOM 1296 O O . GLY A 1 188 ? -12.237 17.156 -37.158 1.00 58.39 173 GLY A O 1
ATOM 1297 N N . ARG A 1 189 ? -13.349 16.739 -39.066 1.00 61.96 174 ARG A N 1
ATOM 1298 C CA . ARG A 1 189 ? -14.473 16.180 -38.307 1.00 63.98 174 ARG A CA 1
ATOM 1299 C C . ARG A 1 189 ? -14.093 14.848 -37.657 1.00 64.09 174 ARG A C 1
ATOM 1300 O O . ARG 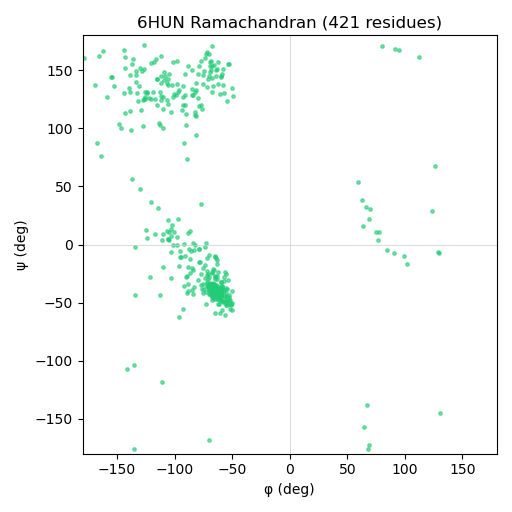A 1 189 ? -14.485 14.588 -36.516 1.00 65.31 174 ARG A O 1
ATOM 1308 N N . VAL A 1 190 ? -13.306 14.000 -38.346 1.00 58.72 175 VAL A N 1
ATOM 1309 C CA . VAL A 1 190 ? -12.890 12.724 -37.754 1.00 59.31 175 VAL A CA 1
ATOM 1310 C C . VAL A 1 190 ? -12.101 12.955 -36.471 1.00 60.48 175 VAL A C 1
ATOM 1311 O O . VAL A 1 190 ? -12.278 12.234 -35.475 1.00 59.23 175 VAL A O 1
ATOM 1315 N N . ALA A 1 191 ? -11.188 13.939 -36.487 1.00 61.22 176 ALA A N 1
ATOM 1316 C CA . ALA A 1 191 ? -10.378 14.224 -35.307 1.00 55.14 176 ALA A CA 1
ATOM 1317 C C . ALA A 1 191 ? -11.237 14.687 -34.145 1.00 57.58 176 ALA A C 1
ATOM 1318 O O . ALA A 1 191 ? -10.965 14.348 -32.990 1.00 56.81 176 ALA A O 1
ATOM 1320 N N . TYR A 1 192 ? -12.208 15.554 -34.424 1.00 55.54 177 TYR A N 1
ATOM 1321 C CA . TYR A 1 192 ? -13.094 16.027 -33.371 1.00 58.14 177 TYR A CA 1
ATOM 1322 C C . TYR A 1 192 ? -13.690 14.875 -32.567 1.00 62.34 177 TYR A C 1
ATOM 1323 O O . TYR A 1 192 ? -13.632 14.866 -31.332 1.00 66.84 177 TYR A O 1
ATOM 1332 N N . GLU A 1 193 ? -14.289 13.900 -33.247 1.00 59.16 178 GLU A N 1
ATOM 1333 C CA . GLU A 1 193 ? -14.945 12.813 -32.519 1.00 69.25 178 GLU A CA 1
ATOM 1334 C 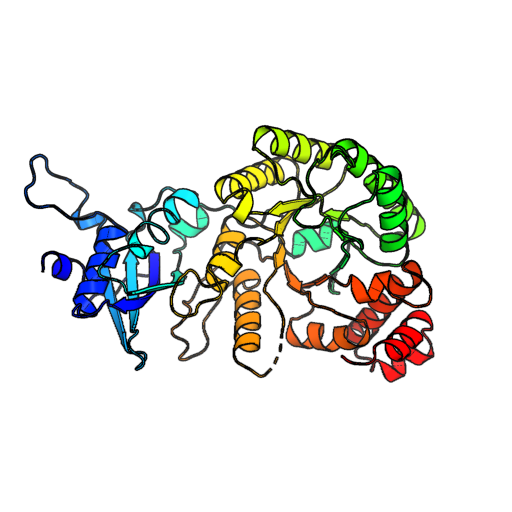C . GLU A 1 193 ? -13.955 12.049 -31.646 1.00 69.65 178 GLU A C 1
ATOM 1335 O O . GLU A 1 193 ? -14.285 11.662 -30.512 1.00 71.98 178 GLU A O 1
ATOM 1341 N N . ILE A 1 194 ? -12.742 11.824 -32.167 1.00 67.01 179 ILE A N 1
ATOM 1342 C CA . ILE A 1 194 ? -11.683 11.141 -31.420 1.00 63.00 179 ILE A CA 1
ATOM 1343 C C . ILE A 1 194 ? -11.374 11.900 -30.126 1.00 57.36 179 ILE A C 1
ATOM 1344 O O . ILE A 1 194 ? -11.464 11.348 -29.026 1.00 56.40 179 ILE A O 1
ATOM 1349 N N . LEU A 1 195 ? -11.020 13.189 -30.235 1.00 54.35 180 LEU A N 1
ATOM 1350 C CA . LEU A 1 195 ? -10.619 13.936 -29.041 1.00 52.27 180 LEU A CA 1
ATOM 1351 C C . LEU A 1 195 ? -11.775 14.127 -28.069 1.00 61.39 180 LEU A C 1
ATOM 1352 O O . LEU A 1 195 ? -11.599 13.969 -26.850 1.00 60.21 180 LEU A O 1
ATOM 1357 N N . ILE A 1 196 ? -12.950 14.500 -28.589 1.00 58.30 181 ILE A N 1
ATOM 1358 C CA . ILE A 1 196 ? -14.109 14.813 -27.744 1.00 65.81 181 ILE A CA 1
ATOM 1359 C C . ILE A 1 196 ? -14.445 13.691 -26.761 1.00 64.48 181 ILE A C 1
ATOM 1360 O O . ILE A 1 196 ? -14.951 13.951 -25.663 1.00 62.17 181 ILE A O 1
ATOM 1365 N N . GLY A 1 197 ? -14.172 12.444 -27.114 1.00 63.05 182 GLY A N 1
ATOM 1366 C CA . GLY A 1 197 ? -14.493 11.405 -26.162 1.00 63.39 182 GLY A CA 1
ATOM 1367 C C . GLY A 1 197 ? -13.401 11.002 -25.193 1.00 62.00 182 GLY A C 1
ATOM 1368 O O . GLY A 1 197 ? -13.629 10.102 -24.387 1.00 58.45 182 GLY A O 1
ATOM 1369 N N . GLY A 1 198 ? -12.212 11.605 -25.233 1.00 58.14 183 GLY A N 1
ATOM 1370 C CA . GLY A 1 198 ? -11.203 11.245 -24.248 1.00 55.44 183 GLY A CA 1
ATOM 1371 C C . GLY A 1 198 ? -9.811 10.894 -24.779 1.00 51.53 183 GLY A C 1
ATOM 1372 O O . GLY A 1 198 ? -8.882 10.674 -23.997 1.00 51.63 183 GLY A O 1
ATOM 1373 N N . ILE A 1 199 ? -9.641 10.788 -26.086 1.00 47.00 184 ILE A N 1
ATOM 1374 C CA . ILE A 1 199 ? -8.280 10.537 -26.576 1.00 50.85 184 ILE A CA 1
ATOM 1375 C C . ILE A 1 199 ? -7.495 11.847 -26.477 1.00 50.12 184 ILE A C 1
ATOM 1376 O O . ILE A 1 199 ? -8.071 12.942 -26.545 1.00 55.43 184 ILE A O 1
ATOM 1381 N N . ASP A 1 200 ? -6.198 11.736 -26.179 1.00 46.55 185 ASP A N 1
ATOM 1382 C CA . ASP A 1 200 ? -5.354 12.891 -25.878 1.00 43.91 185 ASP A CA 1
ATOM 1383 C C . ASP A 1 200 ? -4.668 13.418 -27.132 1.00 43.50 185 ASP A C 1
ATOM 1384 O O . ASP A 1 200 ? -4.511 14.631 -27.266 1.00 43.04 185 ASP A O 1
ATOM 1389 N N . LEU A 1 201 ? -4.296 12.528 -28.036 1.00 40.33 186 LEU A N 1
ATOM 1390 C CA . LEU A 1 201 ? -3.496 12.877 -29.220 1.00 39.73 186 LEU A CA 1
ATOM 1391 C C . LEU A 1 201 ? -4.124 12.250 -30.447 1.00 43.83 186 LEU A C 1
ATOM 1392 O O . LEU A 1 201 ? -4.447 11.055 -30.443 1.00 45.15 186 LEU A O 1
ATOM 1397 N N . VAL A 1 202 ? -4.321 13.057 -31.502 1.00 36.32 187 VAL A N 1
ATOM 1398 C CA . VAL A 1 202 ? -4.674 12.507 -32.800 1.00 41.73 187 VAL A CA 1
ATOM 1399 C C . VAL A 1 202 ? -3.377 12.419 -33.603 1.00 37.16 187 VAL A C 1
ATOM 1400 O O . VAL A 1 202 ? -2.507 13.279 -33.484 1.00 38.20 187 VAL A O 1
ATOM 1404 N N . LYS A 1 203 ? -3.200 11.333 -34.315 1.00 36.08 188 LYS A N 1
ATOM 1405 C CA . LYS A 1 203 ? -1.896 11.048 -34.920 1.00 36.38 188 LYS A CA 1
ATOM 1406 C C . LYS A 1 203 ? -2.047 10.818 -36.401 1.00 39.25 188 LYS A C 1
ATOM 1407 O O . LYS A 1 203 ? -2.854 9.990 -36.828 1.00 38.97 188 LYS A O 1
ATOM 1413 N N . ASP A 1 204 ? -1.206 11.489 -37.192 1.00 37.25 189 ASP A N 1
ATOM 1414 C CA . ASP A 1 204 ? -1.176 11.201 -38.606 1.00 33.92 189 ASP A CA 1
ATOM 1415 C C . ASP A 1 204 ? -0.585 9.824 -38.822 1.00 37.40 189 ASP A C 1
ATOM 1416 O O . ASP A 1 204 ? 0.279 9.378 -38.062 1.00 33.78 189 ASP A O 1
ATOM 1421 N N . ASP A 1 205 ? -0.954 9.176 -39.912 1.00 36.49 190 ASP A N 1
ATOM 1422 C CA A ASP A 1 205 ? -0.214 7.949 -40.167 0.53 38.95 190 ASP A CA 1
ATOM 1423 C CA B ASP A 1 205 ? -0.225 7.950 -40.176 0.47 38.98 190 ASP A CA 1
ATOM 1424 C C . ASP A 1 205 ? 1.124 8.274 -40.839 1.00 36.86 190 ASP A C 1
ATOM 1425 O O . ASP A 1 205 ? 1.372 9.403 -41.272 1.00 35.82 190 ASP A O 1
ATOM 1434 N N . GLU A 1 206 ? 2.021 7.260 -40.892 1.00 29.22 191 GLU A N 1
ATOM 1435 C CA . GLU A 1 206 ? 3.403 7.475 -41.323 1.00 30.98 191 GLU A CA 1
ATOM 1436 C C . GLU A 1 206 ? 3.518 7.955 -42.761 1.00 28.60 191 GLU A C 1
ATOM 1437 O O . GLU A 1 206 ? 4.523 8.597 -43.113 1.00 28.71 191 GLU A O 1
ATOM 1443 N N . ASN A 1 207 ? 2.546 7.695 -43.601 1.00 26.66 192 ASN A N 1
ATOM 1444 C CA . ASN A 1 207 ? 2.712 8.087 -44.996 1.00 38.87 192 ASN A CA 1
ATOM 1445 C C . ASN A 1 207 ? 1.883 9.308 -45.322 1.00 35.81 192 ASN A C 1
ATOM 1446 O O . ASN A 1 207 ? 1.751 9.684 -46.485 1.00 36.23 192 ASN A O 1
ATOM 1451 N N . PHE A 1 208 ? 1.336 9.963 -44.301 1.00 33.14 193 PHE A N 1
ATOM 1452 C CA . PHE A 1 208 ? 0.670 11.244 -44.516 1.00 35.17 193 PHE A CA 1
ATOM 1453 C C . PHE A 1 208 ? 1.760 12.299 -44.553 1.00 42.22 193 PHE A C 1
ATOM 1454 O O . PHE A 1 208 ? 2.680 12.264 -43.728 1.00 48.31 193 PHE A O 1
ATOM 1462 N N . ALA A 1 209 ? 1.730 13.164 -45.570 1.00 38.67 194 ALA A N 1
ATOM 1463 C CA . ALA A 1 209 ? 2.731 14.219 -45.675 1.00 38.25 194 ALA A CA 1
ATOM 1464 C C . ALA A 1 209 ? 2.009 15.466 -46.169 1.00 41.94 194 ALA A C 1
ATOM 1465 O O . ALA A 1 209 ? 1.208 16.053 -45.426 1.00 40.20 194 ALA A O 1
ATOM 1467 N N . SER A 1 210 ? 2.217 15.856 -47.426 1.00 38.57 195 SER A N 1
ATOM 1468 C CA . SER A 1 210 ? 1.420 16.916 -47.992 1.00 43.82 195 SER A CA 1
ATOM 1469 C C . SER A 1 210 ? 0.996 16.588 -49.414 1.00 48.53 195 SER A C 1
ATOM 1470 O O . SER A 1 210 ? 1.212 17.366 -50.340 1.00 53.88 195 SER A O 1
ATOM 1473 N N . GLN A 1 211 ? 0.334 15.451 -49.590 1.00 46.73 196 GLN A N 1
ATOM 1474 C CA . GLN A 1 211 ? -0.234 15.100 -50.886 1.00 47.22 196 GLN A CA 1
ATOM 1475 C C . GLN A 1 211 ? -1.300 16.104 -51.323 1.00 53.46 196 GLN A C 1
ATOM 1476 O O . GLN A 1 211 ? -1.913 16.777 -50.490 1.00 57.87 196 GLN A O 1
ATOM 1482 N N . PRO A 1 212 ? -1.556 16.201 -52.631 1.00 52.23 197 PRO A N 1
ATOM 1483 C CA . PRO A 1 212 ? -2.523 17.189 -53.125 1.00 61.40 197 PRO A CA 1
ATOM 1484 C C . PRO A 1 212 ? -3.938 17.044 -52.577 1.00 65.37 197 PRO A C 1
ATOM 1485 O O . PRO A 1 212 ? -4.650 18.054 -52.438 1.00 67.72 197 PRO A O 1
ATOM 1489 N N . PHE A 1 213 ? -4.392 15.825 -52.284 1.00 60.41 198 PHE A N 1
ATOM 1490 C CA . PHE A 1 213 ? -5.786 15.707 -51.872 1.00 57.85 198 PHE A CA 1
ATOM 1491 C C . PHE A 1 213 ? -6.019 16.262 -50.474 1.00 56.56 198 PHE A C 1
ATOM 1492 O O . PHE A 1 213 ? -7.176 16.467 -50.097 1.00 60.65 198 PHE A O 1
ATOM 1500 N N . CYS A 1 214 ? -4.950 16.541 -49.727 1.00 55.33 199 CYS A N 1
ATOM 1501 C CA . CYS A 1 214 ? -5.004 16.966 -48.330 1.00 58.77 199 CYS A CA 1
ATOM 1502 C C . CYS A 1 214 ? -3.668 17.578 -47.925 1.00 49.62 199 CYS A C 1
ATOM 1503 O O . CYS A 1 214 ? -2.853 16.948 -47.233 1.00 53.88 199 CYS A O 1
ATOM 1506 N N . ARG A 1 215 ? -3.448 18.808 -48.364 1.00 49.71 200 ARG A N 1
ATOM 1507 C CA . ARG A 1 215 ? -2.201 19.493 -48.097 1.00 48.30 200 ARG A CA 1
ATOM 1508 C C . ARG A 1 215 ? -2.020 19.763 -46.620 1.00 49.16 200 ARG A C 1
ATOM 1509 O O . ARG A 1 215 ? -2.993 19.941 -45.859 1.00 56.09 200 ARG A O 1
ATOM 1517 N N . PHE A 1 216 ? -0.744 19.880 -46.246 1.00 44.35 201 PHE A N 1
ATOM 1518 C CA . PHE A 1 216 ? -0.375 19.944 -44.842 1.00 43.71 201 PHE A CA 1
ATOM 1519 C C . PHE A 1 216 ? -1.066 21.111 -44.155 1.00 47.21 201 PHE A C 1
ATOM 1520 O O . PHE A 1 216 ? -1.708 20.935 -43.107 1.00 45.85 201 PHE A O 1
ATOM 1528 N N . GLU A 1 217 ? -0.986 22.306 -44.761 1.00 48.91 202 GLU A N 1
ATOM 1529 C CA . GLU A 1 217 ? -1.502 23.493 -44.085 1.00 49.51 202 GLU A CA 1
ATOM 1530 C C . GLU A 1 217 ? -3.013 23.426 -43.936 1.00 51.96 202 GLU A C 1
ATOM 1531 O O . GLU A 1 217 ? -3.556 23.734 -42.868 1.00 58.88 202 GLU A O 1
ATOM 1537 N N . ALA A 1 218 ? -3.717 23.042 -45.001 1.00 55.38 203 ALA A N 1
ATOM 1538 C CA . ALA A 1 218 ? -5.169 22.995 -44.923 1.00 59.83 203 ALA A CA 1
ATOM 1539 C C . ALA A 1 218 ? -5.622 21.907 -43.954 1.00 54.43 203 ALA A C 1
ATOM 1540 O O . ALA A 1 218 ? -6.608 22.089 -43.246 1.00 56.24 203 ALA A O 1
ATOM 1542 N N . ARG A 1 219 ? -4.892 20.801 -43.880 1.00 52.67 204 ARG A N 1
ATOM 1543 C CA . ARG A 1 219 ? -5.191 19.732 -42.919 1.00 50.41 204 ARG A CA 1
ATOM 1544 C C . ARG A 1 219 ? -4.953 20.181 -41.474 1.00 48.99 204 ARG A C 1
ATOM 1545 O O . ARG A 1 219 ? -5.829 20.005 -40.598 1.00 52.10 204 ARG A O 1
ATOM 1553 N N . LEU A 1 220 ? -3.817 20.841 -41.234 1.00 46.95 205 LEU A N 1
ATOM 1554 C CA . LEU A 1 220 ? -3.469 21.349 -39.908 1.00 48.31 205 LEU A CA 1
ATOM 1555 C C . LEU A 1 220 ? -4.498 22.365 -39.393 1.00 49.83 205 LEU A C 1
ATOM 1556 O O . LEU A 1 220 ? -4.892 22.314 -38.227 1.00 49.99 205 LEU A O 1
ATOM 1561 N N . LYS A 1 221 ? -4.916 23.309 -40.229 1.00 52.78 206 LYS A N 1
ATOM 1562 C CA . LYS A 1 221 ? -5.983 24.229 -39.816 1.00 56.42 206 LYS A CA 1
ATOM 1563 C C . LYS A 1 221 ? -7.231 23.475 -39.356 1.00 57.35 206 LYS A C 1
ATOM 1564 O O . LYS A 1 221 ? -7.829 23.805 -38.322 1.00 59.57 206 LYS A O 1
ATOM 1570 N N . GLU A 1 222 ? -7.683 22.497 -40.146 1.00 57.02 207 GLU A N 1
ATOM 1571 C CA . GLU A 1 222 ? -8.906 21.781 -39.798 1.00 58.35 207 GLU A CA 1
ATOM 1572 C C . GLU A 1 222 ? -8.757 20.969 -38.514 1.00 55.94 207 GLU A C 1
ATOM 1573 O O . GLU A 1 222 ? -9.728 20.828 -37.755 1.00 57.61 207 GLU A O 1
ATOM 1579 N N . VAL A 1 223 ? -7.569 20.418 -38.254 1.00 52.30 208 VAL A N 1
ATOM 1580 C CA . VAL A 1 223 ? -7.382 19.663 -37.016 1.00 50.25 208 VAL A CA 1
ATOM 1581 C C . VAL A 1 223 ? -7.222 20.592 -35.816 1.00 51.01 208 VAL A C 1
ATOM 1582 O O . VAL A 1 223 ? -7.731 20.293 -34.728 1.00 54.07 208 VAL A O 1
ATOM 1586 N N . MET A 1 224 ? -6.583 21.748 -35.986 1.00 51.64 209 MET A N 1
ATOM 1587 C CA . MET A 1 224 ? -6.342 22.632 -34.847 1.00 52.51 209 MET A CA 1
ATOM 1588 C C . MET A 1 224 ? -7.617 23.323 -34.395 1.00 56.27 209 MET A C 1
ATOM 1589 O O . MET A 1 224 ? -7.749 23.644 -33.208 1.00 57.06 209 MET A O 1
ATOM 1594 N N . LYS A 1 225 ? -8.548 23.539 -35.327 1.00 58.79 210 LYS A N 1
ATOM 1595 C CA . LYS A 1 225 ? -9.902 23.983 -34.972 1.00 62.56 210 LYS A CA 1
ATOM 1596 C C . LYS A 1 225 ? -10.645 22.880 -34.222 1.00 62.11 210 LYS A C 1
ATOM 1597 O O . LYS A 1 225 ? -11.374 23.158 -33.256 1.00 64.20 210 LYS A O 1
ATOM 1603 N N . ALA A 1 226 ? -10.460 21.617 -34.629 1.00 59.58 211 ALA A N 1
ATOM 1604 C CA . ALA A 1 226 ? -11.076 20.497 -33.913 1.00 59.12 211 ALA A CA 1
ATOM 1605 C C . ALA A 1 226 ? -10.521 20.359 -32.503 1.00 57.48 211 ALA A C 1
ATOM 1606 O O . ALA A 1 226 ? -11.277 20.062 -31.570 1.00 58.81 211 ALA A O 1
ATOM 1608 N N . ILE A 1 227 ? -9.215 20.578 -32.330 1.00 54.90 212 ILE A N 1
ATOM 1609 C CA . ILE A 1 227 ? -8.594 20.518 -31.004 1.00 53.61 212 ILE A CA 1
ATOM 1610 C C . ILE A 1 227 ? -9.169 21.607 -30.098 1.00 56.76 212 ILE A C 1
ATOM 1611 O O . ILE A 1 227 ? -9.515 21.347 -28.935 1.00 57.38 212 ILE A O 1
ATOM 1616 N N . ASP A 1 228 ? -9.261 22.834 -30.617 1.00 58.95 213 ASP A N 1
ATOM 1617 C CA . ASP A 1 228 ? -9.763 23.959 -29.820 1.00 62.25 213 ASP A CA 1
ATOM 1618 C C . ASP A 1 228 ? -11.194 23.711 -29.325 1.00 65.07 213 ASP A C 1
ATOM 1619 O O . ASP A 1 228 ? -11.541 24.070 -28.190 1.00 66.86 213 ASP A O 1
ATOM 1624 N N . ARG A 1 229 ? -12.051 23.135 -30.165 1.00 65.84 214 ARG A N 1
ATOM 1625 C CA . ARG A 1 229 ? -13.379 22.782 -29.701 1.00 68.53 214 ARG A CA 1
ATOM 1626 C C . ARG A 1 229 ? -13.295 21.755 -28.583 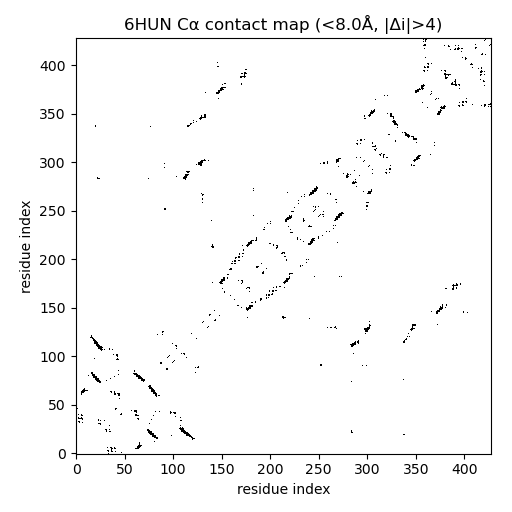1.00 68.77 214 ARG A C 1
ATOM 1627 O O . ARG A 1 229 ? -13.831 21.973 -27.487 1.00 68.83 214 ARG A O 1
ATOM 1635 N N . ALA A 1 230 ? -12.543 20.665 -28.813 1.00 63.18 215 ALA A N 1
ATOM 1636 C CA . ALA A 1 230 ? -12.470 19.583 -27.838 1.00 61.68 215 ALA A CA 1
ATOM 1637 C C . ALA A 1 230 ? -11.873 20.030 -26.512 1.00 61.50 215 ALA A C 1
ATOM 1638 O O . ALA A 1 230 ? -12.329 19.561 -25.458 1.00 62.41 215 ALA A O 1
ATOM 1640 N N . GLU A 1 231 ? -10.890 20.936 -26.523 1.00 60.68 216 GLU A N 1
ATOM 1641 C CA . GLU A 1 231 ? -10.342 21.420 -25.259 1.00 61.00 216 GLU A CA 1
ATOM 1642 C C . GLU A 1 231 ? -11.366 22.284 -24.519 1.00 65.12 216 GLU A C 1
ATOM 1643 O O . GLU A 1 231 ? -11.423 22.282 -23.285 1.00 66.13 216 GLU A O 1
ATOM 1649 N N . LYS A 1 232 ? -12.138 23.055 -25.267 1.00 67.70 217 LYS A N 1
ATOM 1650 C CA . LYS A 1 232 ? -13.095 23.965 -24.629 1.00 71.94 217 LYS A CA 1
ATOM 1651 C C . LYS A 1 232 ? -14.273 23.219 -24.019 1.00 73.77 217 LYS A C 1
ATOM 1652 O O . LYS A 1 232 ? -14.835 23.660 -23.001 1.00 76.63 217 LYS A O 1
ATOM 1658 N N . GLU A 1 233 ? -14.667 22.104 -24.623 1.00 72.45 218 GLU A N 1
ATOM 1659 C CA . GLU A 1 233 ? -15.790 21.302 -24.151 1.00 74.28 218 GLU A CA 1
ATOM 1660 C C . GLU A 1 233 ? -15.397 20.311 -23.055 1.00 72.45 218 GLU A C 1
ATOM 1661 O O . GLU A 1 233 ? -16.160 20.102 -22.114 1.00 74.78 218 GLU A O 1
ATOM 1667 N N . THR A 1 234 ? -14.223 19.687 -23.157 1.00 68.55 219 THR A N 1
ATOM 1668 C CA . THR A 1 234 ? -13.763 18.702 -22.181 1.00 66.82 219 THR A CA 1
ATOM 1669 C C . THR A 1 234 ? -13.030 19.322 -21.001 1.00 67.02 219 THR A C 1
ATOM 1670 O O . THR A 1 234 ? -13.002 18.712 -19.925 1.00 69.52 219 THR A O 1
ATOM 1674 N N . GLY A 1 235 ? -12.441 20.503 -21.162 1.00 67.29 220 GLY A N 1
ATOM 1675 C CA . GLY A 1 235 ? -11.520 21.007 -20.163 1.00 67.09 220 GLY A CA 1
ATOM 1676 C C . GLY A 1 235 ? -10.132 20.388 -20.174 1.00 65.37 220 GLY A C 1
ATOM 1677 O O . GLY A 1 235 ? -9.313 20.750 -19.319 1.00 66.67 220 GLY A O 1
ATOM 1678 N N . GLU A 1 236 ? -9.837 19.503 -21.135 1.00 60.41 221 GLU A N 1
ATOM 1679 C CA . GLU A 1 236 ? -8.603 18.727 -21.187 1.00 56.90 221 GLU A CA 1
ATOM 1680 C C . GLU A 1 236 ? -7.804 19.202 -22.399 1.00 59.66 221 GLU A C 1
ATOM 1681 O O . GLU A 1 236 ? -8.360 19.318 -23.496 1.00 55.12 221 GLU A O 1
ATOM 1687 N N . ARG A 1 237 ? -6.524 19.485 -22.181 1.00 53.31 222 ARG A N 1
ATOM 1688 C CA . ARG A 1 237 ? -5.574 19.727 -23.271 1.00 51.06 222 ARG A CA 1
ATOM 1689 C C . ARG A 1 237 ? -5.480 18.516 -24.220 1.00 48.32 222 ARG A C 1
ATOM 1690 O O . ARG A 1 237 ? -5.621 17.359 -23.818 1.00 49.49 222 ARG A O 1
ATOM 1698 N N . LYS A 1 238 ? -5.249 18.802 -25.510 1.00 47.32 223 LYS A N 1
ATOM 1699 C CA A LYS A 1 238 ? -5.105 17.773 -26.525 0.43 44.97 223 LYS A CA 1
ATOM 1700 C CA B LYS A 1 238 ? -5.147 17.802 -26.561 0.57 45.05 223 LYS A CA 1
ATOM 1701 C C . LYS A 1 238 ? -4.016 18.229 -27.481 1.00 43.22 223 LYS A C 1
ATOM 1702 O O . LYS A 1 238 ? -3.644 19.393 -27.510 1.00 44.29 223 LYS A O 1
ATOM 1713 N N . GLY A 1 239 ? -3.498 17.303 -28.239 1.00 40.75 224 GLY A N 1
ATOM 1714 C CA . GLY A 1 239 ? -2.408 17.631 -29.147 1.00 39.07 224 GLY A CA 1
ATOM 1715 C C . GLY A 1 239 ? -2.532 16.851 -30.435 1.00 40.09 224 GLY A C 1
ATOM 1716 O O . GLY A 1 239 ? -3.278 15.891 -30.515 1.00 39.62 224 GLY A O 1
ATOM 1717 N N . TYR A 1 240 ? -1.747 17.261 -31.458 1.00 41.18 225 TYR A N 1
ATOM 1718 C CA . TYR A 1 240 ? -1.808 16.634 -32.777 1.00 36.14 225 TYR A CA 1
ATOM 1719 C C . TYR A 1 240 ? -0.395 16.189 -33.162 1.00 33.02 225 TYR A C 1
ATOM 1720 O O . TYR A 1 240 ? 0.534 17.004 -33.098 1.00 33.52 225 TYR A O 1
ATOM 1729 N N . LEU A 1 241 ? -0.219 14.907 -33.496 1.00 31.25 226 LEU A N 1
ATOM 1730 C CA . LEU A 1 241 ? 1.116 14.436 -33.919 1.00 28.90 226 LEU A CA 1
ATOM 1731 C C . LEU A 1 241 ? 1.104 14.603 -35.435 1.00 34.80 226 LEU A C 1
ATOM 1732 O O . LEU A 1 241 ? 0.753 13.692 -36.181 1.00 31.79 226 LEU A O 1
ATOM 1737 N N . ALA A 1 242 ? 1.482 15.800 -35.885 1.00 38.54 227 ALA A N 1
ATOM 1738 C CA . ALA A 1 242 ? 1.421 16.181 -37.289 1.00 36.28 227 ALA A CA 1
ATOM 1739 C C . ALA A 1 242 ? 2.663 15.693 -37.993 1.00 31.96 227 ALA A C 1
ATOM 1740 O O . ALA A 1 242 ? 3.784 15.991 -37.565 1.00 28.18 227 ALA A O 1
ATOM 1742 N N . ASN A 1 243 ? 2.472 14.989 -39.097 1.00 29.55 228 ASN A N 1
ATOM 1743 C CA . ASN A 1 243 ? 3.607 14.382 -39.798 1.00 28.10 228 ASN A CA 1
ATOM 1744 C C . ASN A 1 243 ? 4.296 15.440 -40.682 1.00 29.15 228 ASN A C 1
ATOM 1745 O O . ASN A 1 243 ? 3.737 15.876 -41.692 1.00 30.21 228 ASN A O 1
ATOM 1750 N N . VAL A 1 244 ? 5.507 15.834 -40.300 1.00 29.36 229 VAL A N 1
ATOM 1751 C CA . VAL A 1 244 ? 6.283 16.848 -41.031 1.00 31.31 229 VAL A CA 1
ATOM 1752 C C . VAL A 1 244 ? 7.344 16.207 -41.907 1.00 30.55 229 VAL A C 1
ATOM 1753 O O . VAL A 1 244 ? 8.239 16.910 -42.421 1.00 29.11 229 VAL A O 1
ATOM 1757 N N . THR A 1 245 ? 7.284 14.883 -42.075 1.00 26.26 230 THR A N 1
ATOM 1758 C CA . THR A 1 245 ? 8.217 14.168 -42.950 1.00 29.03 230 THR A CA 1
ATOM 1759 C C . THR A 1 245 ? 8.184 14.782 -44.352 1.00 25.51 230 THR A C 1
ATOM 1760 O O . THR A 1 245 ? 7.142 14.814 -45.015 1.00 29.94 230 THR A O 1
ATOM 1764 N N . ALA A 1 246 ? 9.374 15.212 -44.834 1.00 29.43 231 ALA A N 1
ATOM 1765 C CA . ALA A 1 246 ? 9.407 16.048 -46.041 1.00 31.86 231 ALA A CA 1
ATOM 1766 C C . ALA A 1 246 ? 10.857 16.365 -46.380 1.00 34.23 231 ALA A C 1
ATOM 1767 O O . ALA A 1 246 ? 11.753 16.178 -45.539 1.00 28.61 231 ALA A O 1
ATOM 1769 N N . PRO A 1 247 ? 11.153 16.760 -47.613 1.00 34.36 232 PRO A N 1
ATOM 1770 C CA . PRO A 1 247 ? 12.472 17.351 -47.857 1.00 34.77 232 PRO A CA 1
ATOM 1771 C C . PRO A 1 247 ? 12.675 18.506 -46.871 1.00 35.68 232 PRO A C 1
ATOM 1772 O O . PRO A 1 247 ? 11.708 19.105 -46.376 1.00 36.22 232 PRO A O 1
ATOM 1776 N N . ILE A 1 248 ? 13.952 18.818 -46.593 1.00 32.48 233 ILE A N 1
ATOM 1777 C CA . ILE A 1 248 ? 14.332 19.688 -45.464 1.00 32.12 233 ILE A CA 1
ATOM 1778 C C . ILE A 1 248 ? 13.596 21.040 -45.523 1.00 32.58 233 ILE A C 1
ATOM 1779 O O . ILE A 1 248 ? 12.991 21.482 -44.529 1.00 35.10 233 ILE A O 1
ATOM 1784 N N . ARG A 1 249 ? 13.658 21.746 -46.665 1.00 32.49 234 ARG A N 1
ATOM 1785 C CA . ARG A 1 249 ? 12.979 23.045 -46.716 1.00 37.95 234 ARG A CA 1
ATOM 1786 C C . ARG A 1 249 ? 11.466 22.922 -46.466 1.00 38.80 234 ARG A C 1
ATOM 1787 O O . ARG A 1 249 ? 10.870 23.771 -45.759 1.00 39.71 234 ARG A O 1
ATOM 1795 N N . GLU A 1 250 ? 10.820 21.858 -46.992 1.00 34.30 235 GLU A N 1
ATOM 1796 C CA . GLU A 1 250 ? 9.381 21.714 -46.718 1.00 35.30 235 GLU A CA 1
ATOM 1797 C C . GLU A 1 250 ? 9.132 21.362 -45.255 1.00 35.56 235 GLU A C 1
ATOM 1798 O O . GLU A 1 250 ? 8.131 21.831 -44.651 1.00 36.85 235 GLU A O 1
ATOM 1804 N N . MET A 1 251 ? 10.024 20.555 -44.649 1.00 34.09 236 MET A N 1
ATOM 1805 C CA . MET A 1 251 ? 9.845 20.206 -43.229 1.00 37.51 236 MET A CA 1
ATOM 1806 C C . MET A 1 251 ? 9.973 21.444 -42.349 1.00 37.19 236 MET A C 1
ATOM 1807 O O . MET A 1 251 ? 9.193 21.642 -41.384 1.00 36.92 236 MET A O 1
ATOM 1812 N N . GLU A 1 252 ? 10.973 22.280 -42.647 1.00 32.52 237 GLU A N 1
ATOM 1813 C CA . GLU A 1 252 ? 11.171 23.520 -41.882 1.00 41.77 237 GLU A CA 1
ATOM 1814 C C . GLU A 1 252 ? 9.920 24.378 -41.895 1.00 40.69 237 GLU A C 1
ATOM 1815 O O . GLU A 1 252 ? 9.501 24.924 -40.851 1.00 38.00 237 GLU A O 1
ATOM 1821 N N . LYS A 1 253 ? 9.286 24.521 -43.063 1.00 40.99 238 LYS A N 1
ATOM 1822 C CA . LYS A 1 253 ? 8.065 25.337 -43.107 1.00 42.10 238 LYS A CA 1
ATOM 1823 C C . LYS A 1 253 ? 6.946 24.699 -42.300 1.00 39.88 238 LYS A C 1
ATOM 1824 O O . LYS A 1 253 ? 6.126 25.399 -41.676 1.00 41.81 238 LYS A O 1
ATOM 1830 N N . ARG A 1 254 ? 6.847 23.367 -42.361 1.00 38.28 239 ARG A N 1
ATOM 1831 C CA . ARG A 1 254 ? 5.747 22.685 -41.688 1.00 36.75 239 ARG A CA 1
ATOM 1832 C C . ARG A 1 254 ? 5.939 22.707 -40.185 1.00 36.08 239 ARG A C 1
ATOM 1833 O O . ARG A 1 254 ? 4.947 22.823 -39.442 1.00 37.06 239 ARG A O 1
ATOM 1841 N N . ILE A 1 255 ? 7.186 22.638 -39.713 1.00 34.78 240 ILE A N 1
ATOM 1842 C CA . ILE A 1 255 ? 7.422 22.722 -38.280 1.00 35.11 240 ILE A CA 1
ATOM 1843 C C . ILE A 1 255 ? 7.056 24.109 -37.769 1.00 37.49 240 ILE A C 1
ATOM 1844 O O . ILE A 1 255 ? 6.470 24.262 -36.675 1.00 39.41 240 ILE A O 1
ATOM 1849 N N . LYS A 1 256 ? 7.348 25.144 -38.566 1.00 39.47 241 LYS A N 1
ATOM 1850 C CA . LYS A 1 256 ? 6.957 26.494 -38.134 1.00 42.65 241 LYS A CA 1
ATOM 1851 C C . LYS A 1 256 ? 5.443 26.666 -38.175 1.00 44.27 241 LYS A C 1
ATOM 1852 O O . LYS A 1 256 ? 4.860 27.261 -37.255 1.00 46.07 241 LYS A O 1
ATOM 1858 N N . LEU A 1 257 ? 4.762 26.103 -39.182 1.00 43.84 242 LEU A N 1
ATOM 1859 C CA . LEU A 1 257 ? 3.300 26.214 -39.204 1.00 45.62 242 LEU A CA 1
ATOM 1860 C C . LEU A 1 257 ? 2.675 25.520 -37.996 1.00 44.58 242 LEU A C 1
ATOM 1861 O O . LEU A 1 257 ? 1.717 26.031 -37.404 1.00 48.35 242 LEU A O 1
ATOM 1866 N N . VAL A 1 258 ? 3.185 24.335 -37.638 1.00 41.51 243 VAL A N 1
ATOM 1867 C CA . VAL A 1 258 ? 2.726 23.655 -36.417 1.00 40.58 243 VAL A CA 1
ATOM 1868 C C . VAL A 1 258 ? 2.907 24.562 -35.203 1.00 42.21 243 VAL A C 1
ATOM 1869 O O . VAL A 1 258 ? 2.001 24.726 -34.368 1.00 43.63 243 VAL A O 1
ATOM 1873 N N . ALA A 1 259 ? 4.103 25.118 -35.054 1.00 42.16 244 ALA A N 1
ATOM 1874 C CA . ALA A 1 259 ? 4.382 26.016 -33.936 1.00 44.02 244 ALA A CA 1
ATOM 1875 C C . ALA A 1 259 ? 3.464 27.251 -33.964 1.00 47.61 244 ALA A C 1
ATOM 1876 O O . ALA A 1 259 ? 2.885 27.628 -32.939 1.00 49.29 244 ALA A O 1
ATOM 1878 N N . ASP A 1 260 ? 3.315 27.892 -35.136 1.00 49.07 245 ASP A N 1
ATOM 1879 C CA . ASP A 1 260 ? 2.484 29.105 -35.215 1.00 52.83 245 ASP A CA 1
ATOM 1880 C C . ASP A 1 260 ? 1.027 28.842 -34.878 1.00 53.89 245 ASP A C 1
ATOM 1881 O O . ASP A 1 260 ? 0.326 29.773 -34.454 1.00 57.07 245 ASP A O 1
ATOM 1886 N N . TYR A 1 261 ? 0.535 27.613 -35.094 1.00 51.59 246 TYR A N 1
ATOM 1887 C CA . TYR A 1 261 ? -0.838 27.276 -34.722 1.00 53.51 246 TYR A CA 1
ATOM 1888 C C . TYR A 1 261 ? -0.967 26.826 -33.281 1.00 51.97 246 TYR A C 1
ATOM 1889 O O . TYR A 1 261 ? -2.063 26.420 -32.878 1.00 52.70 246 TYR A O 1
ATOM 1898 N N . GLY A 1 262 ? 0.064 26.992 -32.463 1.00 51.14 247 GLY A N 1
ATOM 1899 C CA . GLY A 1 262 ? -0.099 26.649 -31.066 1.00 51.02 247 GLY A CA 1
ATOM 1900 C C . GLY A 1 262 ? -0.116 25.156 -30.772 1.00 47.98 247 GLY A C 1
ATOM 1901 O O . GLY A 1 262 ? -0.451 24.785 -29.655 1.00 48.13 247 GLY A O 1
ATOM 1902 N N . ASN A 1 263 ? 0.230 24.289 -31.746 1.00 45.45 248 ASN A N 1
ATOM 1903 C CA . ASN A 1 263 ? 0.364 22.857 -31.473 1.00 42.64 248 ASN A CA 1
ATOM 1904 C C . ASN A 1 263 ? 1.770 22.583 -30.944 1.00 42.45 248 ASN A C 1
ATOM 1905 O O . ASN A 1 263 ? 2.725 23.294 -31.286 1.00 40.91 248 ASN A O 1
ATOM 1910 N N . LYS A 1 264 ? 1.899 21.547 -30.103 1.00 39.14 249 LYS A N 1
ATOM 1911 C CA . LYS A 1 264 ? 3.120 21.328 -29.346 1.00 37.98 249 LYS A CA 1
ATOM 1912 C C . LYS A 1 264 ? 3.888 20.096 -29.818 1.00 34.97 249 LYS A C 1
ATOM 1913 O O . LYS A 1 264 ? 4.934 19.779 -29.234 1.00 33.98 249 LYS A O 1
ATOM 1919 N N . PHE A 1 265 ? 3.424 19.451 -30.870 1.00 33.81 250 PHE A N 1
ATOM 1920 C CA . PHE A 1 265 ? 4.011 18.181 -31.304 1.00 31.19 250 PHE A CA 1
ATOM 1921 C C . PHE A 1 265 ? 4.251 18.188 -32.814 1.00 30.38 250 PHE A C 1
ATOM 1922 O O . PHE A 1 265 ? 3.428 18.710 -33.590 1.00 32.67 250 PHE A O 1
ATOM 1930 N N . ILE A 1 266 ? 5.347 17.516 -33.237 1.00 28.34 251 ILE A N 1
ATOM 1931 C CA . ILE A 1 266 ? 5.563 17.144 -34.633 1.00 27.29 251 ILE A CA 1
ATOM 1932 C C . ILE A 1 266 ? 5.915 15.669 -34.645 1.00 28.50 251 ILE A C 1
ATOM 1933 O O . ILE A 1 266 ? 6.447 15.145 -33.660 1.00 31.58 251 ILE A O 1
ATOM 1938 N N . MET A 1 267 ? 5.598 14.992 -35.746 1.00 27.32 252 MET A N 1
ATOM 1939 C CA . MET A 1 267 ? 6.031 13.631 -35.986 1.00 22.57 252 MET A CA 1
ATOM 1940 C C . MET A 1 267 ? 6.958 13.604 -37.184 1.00 24.79 252 MET A C 1
ATOM 1941 O O . MET A 1 267 ? 6.700 14.290 -38.181 1.00 25.60 252 MET A O 1
ATOM 1946 N N . ILE A 1 268 ? 7.985 12.752 -37.106 1.00 20.68 253 ILE A N 1
ATOM 1947 C CA . ILE A 1 268 ? 8.934 12.583 -38.213 1.00 20.68 253 ILE A CA 1
ATOM 1948 C C . ILE A 1 268 ? 9.272 11.102 -38.366 1.00 21.72 253 ILE A C 1
ATOM 1949 O O . ILE A 1 268 ? 9.425 10.365 -37.374 1.00 21.52 253 ILE A O 1
ATOM 1954 N N . ASP A 1 269 ? 9.248 10.654 -39.613 1.00 21.21 254 ASP A N 1
ATOM 1955 C CA . ASP A 1 269 ? 9.652 9.274 -39.941 1.00 20.32 254 ASP A CA 1
ATOM 1956 C C . ASP A 1 269 ? 11.157 9.330 -39.990 1.00 18.92 254 ASP A C 1
ATOM 1957 O O . ASP A 1 269 ? 11.746 9.680 -40.999 1.00 20.24 254 ASP A O 1
ATOM 1962 N N . PHE A 1 270 ? 11.832 9.008 -38.875 1.00 17.12 255 PHE A N 1
ATOM 1963 C CA . PHE A 1 270 ? 13.239 9.398 -38.842 1.00 17.65 255 PHE A CA 1
ATOM 1964 C C . PHE A 1 270 ? 14.143 8.470 -39.660 1.00 19.19 255 PHE A C 1
ATOM 1965 O O . PHE A 1 270 ? 15.310 8.803 -39.846 1.00 20.61 255 PHE A O 1
ATOM 1973 N N . LEU A 1 271 ? 13.667 7.288 -40.052 1.00 16.65 256 LEU A N 1
ATOM 1974 C CA . LEU A 1 271 ? 14.513 6.430 -40.903 1.00 17.94 256 LEU A CA 1
ATOM 1975 C C . LEU A 1 271 ? 14.273 6.705 -42.368 1.00 21.26 256 LEU A C 1
ATOM 1976 O O . LEU A 1 271 ? 15.225 6.576 -43.164 1.00 28.21 256 LEU A O 1
ATOM 1981 N N . THR A 1 272 ? 13.078 7.158 -42.759 1.00 18.06 257 THR A N 1
ATOM 1982 C CA . THR A 1 272 ? 12.864 7.471 -44.184 1.00 17.77 257 THR A CA 1
ATOM 1983 C C . THR A 1 272 ? 13.238 8.910 -44.543 1.00 21.74 257 THR A C 1
ATOM 1984 O O . THR A 1 272 ? 13.743 9.132 -45.668 1.00 26.20 257 THR A O 1
ATOM 1988 N N . ALA A 1 273 ? 13.043 9.870 -43.634 1.00 20.57 258 ALA A N 1
ATOM 1989 C CA . ALA A 1 273 ? 13.645 11.196 -43.840 1.00 20.90 258 ALA A CA 1
ATOM 1990 C C . ALA A 1 273 ? 15.140 11.159 -43.532 1.00 20.48 258 ALA A C 1
ATOM 1991 O O . ALA A 1 273 ? 15.959 11.767 -44.236 1.00 21.60 258 ALA A O 1
ATOM 1993 N N . GLY A 1 274 ? 15.540 10.419 -42.513 1.00 18.58 259 GLY A N 1
ATOM 1994 C CA . GLY A 1 274 ? 16.934 10.183 -42.226 1.00 19.43 259 GLY A CA 1
ATOM 1995 C C . GLY A 1 274 ? 17.388 10.850 -40.915 1.00 22.50 259 GLY A C 1
ATOM 1996 O O . GLY A 1 274 ? 16.708 11.701 -40.347 1.00 21.39 259 GLY A O 1
ATOM 1997 N N . TRP A 1 275 ? 18.514 10.362 -40.401 1.00 18.28 260 TRP A N 1
ATOM 1998 C CA . TRP A 1 275 ? 19.023 10.850 -39.113 1.00 20.56 260 TRP A CA 1
ATOM 1999 C C . TRP A 1 275 ? 19.323 12.332 -39.149 1.00 21.02 260 TRP A C 1
ATOM 2000 O O . TRP A 1 275 ? 19.074 13.026 -38.170 1.00 20.64 260 TRP A O 1
ATOM 2011 N N . ALA A 1 276 ? 19.890 12.839 -40.251 1.00 18.39 261 ALA A N 1
ATOM 2012 C CA . ALA A 1 276 ? 20.178 14.269 -40.249 1.00 19.56 261 ALA A CA 1
ATOM 2013 C C . ALA A 1 276 ? 18.882 15.068 -40.172 1.00 20.09 261 ALA A C 1
ATOM 2014 O O . ALA A 1 276 ? 18.821 16.125 -39.497 1.00 24.31 261 ALA A O 1
ATOM 2016 N N . ALA A 1 277 ? 17.840 14.613 -40.849 1.00 21.29 262 ALA A N 1
ATOM 2017 C CA . ALA A 1 277 ? 16.543 15.306 -40.752 1.00 21.08 262 ALA A CA 1
ATOM 2018 C C . ALA A 1 277 ? 16.031 15.301 -39.324 1.00 23.17 262 ALA A C 1
ATOM 2019 O O . ALA A 1 277 ? 15.453 16.308 -38.840 1.00 23.27 262 ALA A O 1
ATOM 2021 N N . LEU A 1 278 ? 16.172 14.168 -38.642 1.00 20.07 263 LEU A N 1
ATOM 2022 C CA . LEU A 1 278 ? 15.702 14.112 -37.244 1.00 20.36 263 LEU A CA 1
ATOM 2023 C C . LEU A 1 278 ? 16.491 15.085 -36.388 1.00 23.13 263 LEU A C 1
ATOM 2024 O O . LEU A 1 278 ? 15.907 15.846 -35.591 1.00 22.61 263 LEU A O 1
ATOM 2029 N N . GLN A 1 279 ? 17.844 15.104 -36.544 1.00 20.99 264 GLN A N 1
ATOM 2030 C CA . GLN A 1 279 ? 18.612 16.031 -35.698 1.00 24.17 264 GLN A CA 1
ATOM 2031 C C . GLN A 1 279 ? 18.278 17.486 -36.020 1.00 31.24 264 GLN A C 1
ATOM 2032 O O . GLN A 1 279 ? 18.322 18.345 -35.121 1.00 27.18 264 GLN A O 1
ATOM 2038 N N . HIS A 1 280 ? 18.021 17.796 -37.304 1.00 25.24 265 HIS A N 1
ATOM 2039 C CA . HIS A 1 280 ? 17.573 19.146 -37.668 1.00 27.46 265 HIS A CA 1
ATOM 2040 C C . HIS A 1 280 ? 16.203 19.466 -37.063 1.00 27.40 265 HIS A C 1
ATOM 2041 O O . HIS A 1 280 ? 15.990 20.573 -36.530 1.00 29.83 265 HIS A O 1
ATOM 2048 N N . ALA A 1 281 ? 15.269 18.510 -37.120 1.00 25.00 266 ALA A N 1
ATOM 2049 C CA . ALA A 1 281 ? 13.965 18.731 -36.457 1.00 28.71 266 ALA A CA 1
ATOM 2050 C C . ALA A 1 281 ? 14.147 18.970 -34.961 1.00 29.09 266 ALA A C 1
ATOM 2051 O O . ALA A 1 281 ? 13.435 19.807 -34.361 1.00 29.63 266 ALA A O 1
ATOM 2053 N N . ARG A 1 282 ? 15.160 18.339 -34.361 1.00 29.07 267 ARG A N 1
ATOM 2054 C CA . ARG A 1 282 ? 15.380 18.516 -32.931 1.00 29.70 267 ARG A CA 1
ATOM 2055 C C . ARG A 1 282 ? 15.870 19.926 -32.635 1.00 28.98 267 ARG A C 1
ATOM 2056 O O . ARG A 1 282 ? 15.470 20.544 -31.625 1.00 30.63 267 ARG A O 1
ATOM 2064 N N . GLU A 1 283 ? 16.689 20.491 -33.527 1.00 29.58 268 GLU A N 1
ATOM 2065 C CA . GLU A 1 283 ? 17.062 21.887 -33.336 1.00 32.30 268 GLU A CA 1
ATOM 2066 C C . GLU A 1 283 ? 15.875 22.807 -33.500 1.00 36.39 268 GLU A C 1
ATOM 2067 O O . GLU A 1 283 ? 15.779 23.821 -32.791 1.00 36.51 268 GLU A O 1
ATOM 2073 N N . LEU A 1 284 ? 15.013 22.565 -34.500 1.00 32.55 269 LEU A N 1
ATOM 2074 C CA . LEU A 1 284 ? 13.842 23.452 -34.589 1.00 35.83 269 LEU A CA 1
ATOM 2075 C C . LEU A 1 284 ? 12.893 23.254 -33.413 1.00 37.29 269 LEU A C 1
ATOM 2076 O O . LEU A 1 284 ? 12.252 24.214 -32.972 1.00 36.60 269 LEU A O 1
ATOM 2081 N N . ALA A 1 285 ? 12.788 22.033 -32.890 1.00 32.34 270 ALA A N 1
ATOM 2082 C CA . ALA A 1 285 ? 11.978 21.840 -31.691 1.00 32.77 270 ALA A CA 1
ATOM 2083 C C . ALA A 1 285 ? 12.518 22.655 -30.519 1.00 37.68 270 ALA A C 1
ATOM 2084 O O . ALA A 1 285 ? 11.737 23.124 -29.669 1.00 40.20 270 ALA A O 1
ATOM 2086 N N . GLU A 1 286 ? 13.852 22.717 -30.374 1.00 35.29 271 GLU A N 1
ATOM 2087 C CA . GLU A 1 286 ? 14.430 23.597 -29.365 1.00 37.93 271 GLU A CA 1
ATOM 2088 C C . GLU A 1 286 ? 13.934 25.036 -29.559 1.00 41.80 271 GLU A C 1
ATOM 2089 O O . GLU A 1 286 ? 13.376 25.676 -28.634 1.00 42.81 271 GLU A O 1
ATOM 2095 N N . GLU A 1 287 ? 14.069 25.535 -30.783 1.00 41.82 272 GLU A N 1
ATOM 2096 C CA . GLU A 1 287 ? 13.707 26.920 -31.087 1.00 44.94 272 GLU A CA 1
ATOM 2097 C C . GLU A 1 287 ? 12.229 27.193 -30.791 1.00 46.37 272 GLU A C 1
ATOM 2098 O O . GLU A 1 287 ? 11.879 28.256 -30.266 1.00 47.38 272 GLU A O 1
ATOM 2104 N N . TYR A 1 288 ? 11.352 26.243 -31.123 1.00 42.15 273 TYR A N 1
ATOM 2105 C CA . TYR A 1 288 ? 9.913 26.442 -31.122 1.00 44.14 273 TYR A CA 1
ATOM 2106 C C . TYR A 1 288 ? 9.227 25.757 -29.947 1.00 46.61 273 TYR A C 1
ATOM 2107 O O . TYR A 1 288 ? 7.984 25.731 -29.892 1.00 42.84 273 TYR A O 1
ATOM 2116 N N . ASP A 1 289 ? 9.992 25.159 -29.032 1.00 41.57 274 ASP A N 1
ATOM 2117 C CA . ASP A 1 289 ? 9.439 24.548 -27.819 1.00 41.47 274 ASP A CA 1
ATOM 2118 C C . ASP A 1 289 ? 8.415 23.438 -28.128 1.00 39.30 274 ASP A C 1
ATOM 2119 O O . ASP A 1 289 ? 7.306 23.399 -27.571 1.00 40.17 274 ASP A O 1
ATOM 2124 N N . LEU A 1 290 ? 8.833 22.451 -28.958 1.00 36.59 275 LEU A N 1
ATOM 2125 C CA . LEU A 1 290 ? 7.985 21.349 -29.389 1.00 34.71 275 LEU A CA 1
ATOM 2126 C C . LEU A 1 290 ? 8.533 20.014 -28.864 1.00 33.23 275 LEU A C 1
ATOM 2127 O O . LEU A 1 290 ? 9.705 19.892 -28.499 1.00 32.69 275 LEU A O 1
ATOM 2132 N N . ALA A 1 291 ? 7.665 19.008 -28.812 1.00 32.25 276 ALA A N 1
ATOM 2133 C CA . ALA A 1 291 ? 8.048 17.616 -28.623 1.00 29.33 276 ALA A CA 1
ATOM 2134 C C . ALA A 1 291 ? 8.000 16.913 -29.981 1.00 27.39 276 ALA A C 1
ATOM 2135 O O . ALA A 1 291 ? 7.247 17.308 -30.882 1.00 31.25 276 ALA A O 1
ATOM 2137 N N . ILE A 1 292 ? 8.756 15.798 -30.108 1.00 28.58 277 ILE A N 1
ATOM 2138 C CA . ILE A 1 292 ? 8.883 15.055 -31.354 1.00 26.61 277 ILE A CA 1
ATOM 2139 C C . ILE A 1 292 ? 8.455 13.620 -31.156 1.00 29.30 277 ILE A C 1
ATOM 2140 O O . ILE A 1 292 ? 9.032 12.919 -30.314 1.00 24.80 277 ILE A O 1
ATOM 2145 N N . HIS A 1 293 ? 7.526 13.172 -31.989 1.00 22.20 278 HIS A N 1
ATOM 2146 C CA . HIS A 1 293 ? 7.178 11.766 -32.070 1.00 21.48 278 HIS A CA 1
ATOM 2147 C C . HIS A 1 293 ? 8.015 11.147 -33.195 1.00 23.53 278 HIS A C 1
ATOM 2148 O O . HIS A 1 293 ? 7.843 11.505 -34.364 1.00 25.28 278 HIS A O 1
ATOM 2155 N N . GLY A 1 294 ? 8.898 10.205 -32.859 1.00 21.64 279 GLY A N 1
ATOM 2156 C CA . GLY A 1 294 ? 9.653 9.533 -33.917 1.00 21.50 279 GLY A CA 1
ATOM 2157 C C . GLY A 1 294 ? 8.987 8.265 -34.439 1.00 24.52 279 GLY A C 1
ATOM 2158 O O . GLY A 1 294 ? 8.677 7.340 -33.655 1.00 26.93 279 GLY A O 1
ATOM 2159 N N . HIS A 1 295 ? 8.661 8.217 -35.737 1.00 21.52 280 HIS A N 1
ATOM 2160 C CA . HIS A 1 295 ? 8.018 7.043 -36.304 1.00 19.45 280 HIS A CA 1
ATOM 2161 C C . HIS A 1 295 ? 9.132 6.197 -36.912 1.00 16.98 280 HIS A C 1
ATOM 2162 O O . HIS A 1 295 ? 9.938 6.707 -37.661 1.00 19.25 280 HIS A O 1
ATOM 2169 N N . ARG A 1 296 ? 9.141 4.898 -36.648 1.00 16.34 281 ARG A N 1
ATOM 2170 C CA . ARG A 1 296 ? 10.290 4.101 -37.107 1.00 17.34 281 ARG A CA 1
ATOM 2171 C C . ARG A 1 296 ? 10.073 3.363 -38.431 1.00 18.14 281 ARG A C 1
ATOM 2172 O O . ARG A 1 296 ? 10.803 2.412 -38.702 1.00 16.27 281 ARG A O 1
ATOM 2180 N N . ALA A 1 297 ? 9.130 3.796 -39.284 1.00 17.87 282 ALA A N 1
ATOM 2181 C CA . ALA A 1 297 ? 8.930 3.112 -40.562 1.00 22.14 282 ALA A CA 1
ATOM 2182 C C . ALA A 1 297 ? 10.252 2.935 -41.297 1.00 16.09 282 ALA A C 1
ATOM 2183 O O . ALA A 1 297 ? 11.069 3.860 -41.298 1.00 17.77 282 ALA A O 1
ATOM 2185 N N . PHE A 1 298 ? 10.460 1.716 -41.827 1.00 14.34 283 PHE A N 1
ATOM 2186 C CA . PHE A 1 298 ? 11.575 1.176 -42.601 1.00 14.41 283 PHE A CA 1
ATOM 2187 C C . PHE A 1 298 ? 12.460 0.316 -41.706 1.00 19.52 283 PHE A C 1
ATOM 2188 O O . PHE A 1 298 ? 13.227 -0.534 -42.187 1.00 16.85 283 PHE A O 1
ATOM 2196 N N . HIS A 1 299 ? 12.328 0.456 -40.363 1.00 17.03 284 HIS A N 1
ATOM 2197 C CA . HIS A 1 299 ? 13.259 -0.274 -39.476 1.00 14.96 284 HIS A CA 1
ATOM 2198 C C . HIS A 1 299 ? 13.225 -1.770 -39.728 1.00 13.45 284 HIS A C 1
ATOM 2199 O O . HIS A 1 299 ? 14.273 -2.437 -39.630 1.00 14.67 284 HIS A O 1
ATOM 2206 N N . ALA A 1 300 ? 12.075 -2.343 -40.135 1.00 14.49 285 ALA A N 1
ATOM 2207 C CA . ALA A 1 300 ? 12.040 -3.795 -40.190 1.00 16.58 285 ALA A CA 1
ATOM 2208 C C . ALA A 1 300 ? 12.733 -4.363 -41.433 1.00 18.29 285 ALA A C 1
ATOM 2209 O O . ALA A 1 300 ? 12.875 -5.599 -41.548 1.00 17.16 285 ALA A O 1
ATOM 2211 N N . ALA A 1 301 ? 13.208 -3.481 -42.333 1.00 14.98 286 ALA A N 1
ATOM 2212 C CA . ALA A 1 301 ? 14.062 -3.966 -43.415 1.00 15.49 286 ALA A CA 1
ATOM 2213 C C . ALA A 1 301 ? 15.399 -4.452 -42.885 1.00 15.57 286 ALA A C 1
ATOM 2214 O O . ALA A 1 301 ? 16.103 -5.220 -43.560 1.00 16.25 286 ALA A O 1
ATOM 2216 N N . PHE A 1 302 ? 15.794 -3.951 -41.715 1.00 15.56 287 PHE A N 1
ATOM 2217 C CA . PHE A 1 302 ? 17.081 -4.374 -41.200 1.00 15.62 287 PHE A CA 1
ATOM 2218 C C . PHE A 1 302 ? 17.103 -4.754 -39.722 1.00 17.56 287 PHE A C 1
ATOM 2219 O O . PHE A 1 302 ? 18.163 -5.140 -39.246 1.00 16.67 287 PHE A O 1
ATOM 2227 N N . THR A 1 303 ? 15.977 -4.635 -38.971 1.00 14.62 288 THR A N 1
ATOM 2228 C CA . THR A 1 303 ? 16.018 -5.043 -37.555 1.00 15.52 288 THR A CA 1
ATOM 2229 C C . THR A 1 303 ? 15.392 -6.424 -37.314 1.00 17.83 288 THR A C 1
ATOM 2230 O O . THR A 1 303 ? 15.443 -6.944 -36.175 1.00 17.89 288 THR A O 1
ATOM 2234 N N . ARG A 1 304 ? 14.876 -7.105 -38.345 1.00 18.04 289 ARG A N 1
ATOM 2235 C CA . ARG A 1 304 ? 14.221 -8.409 -38.120 1.00 20.01 289 ARG A CA 1
ATOM 2236 C C . ARG A 1 304 ? 15.179 -9.597 -38.034 1.00 28.43 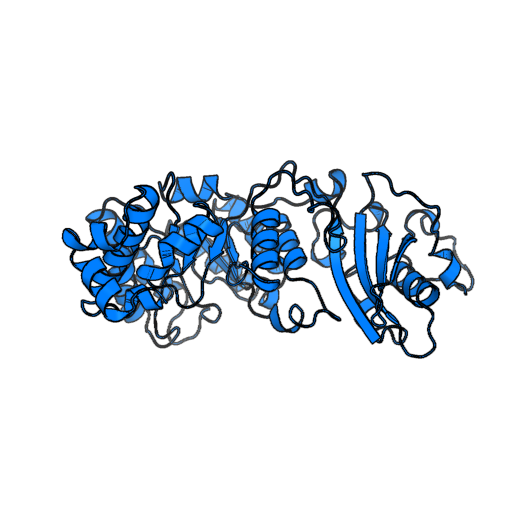289 ARG A C 1
ATOM 2237 O O . ARG A 1 304 ? 14.905 -10.548 -37.317 1.00 28.11 289 ARG A O 1
ATOM 2245 N N . ASN A 1 305 ? 16.254 -9.633 -38.812 1.00 18.86 290 ASN A N 1
ATOM 2246 C CA . ASN A 1 305 ? 17.085 -10.829 -38.969 1.00 20.21 290 ASN A CA 1
ATOM 2247 C C . ASN A 1 305 ? 18.039 -10.878 -37.788 1.00 23.72 290 ASN A C 1
ATOM 2248 O O . ASN A 1 305 ? 18.888 -9.991 -37.655 1.00 21.24 290 ASN A O 1
ATOM 2253 N N . PRO A 1 306 ? 17.943 -11.855 -36.890 1.00 23.36 291 PRO A N 1
ATOM 2254 C CA . PRO A 1 306 ? 18.859 -11.837 -35.739 1.00 22.63 291 PRO A CA 1
ATOM 2255 C C . PRO A 1 306 ? 20.326 -11.997 -36.130 1.00 28.24 291 PRO A C 1
ATOM 2256 O O . PRO A 1 306 ? 21.211 -11.883 -35.232 1.00 26.34 291 PRO A O 1
ATOM 2260 N N . LYS A 1 307 ? 20.610 -12.371 -37.379 1.00 23.14 292 LYS A N 1
ATOM 2261 C CA . LYS A 1 307 ? 21.979 -12.611 -37.783 1.00 24.33 292 LYS A CA 1
ATOM 2262 C C . LYS A 1 307 ? 22.577 -11.466 -38.608 1.00 22.34 292 LYS A C 1
ATOM 2263 O O . LYS A 1 307 ? 23.789 -11.547 -38.960 1.00 22.99 292 LYS A O 1
ATOM 2269 N N . HIS A 1 308 ? 21.775 -10.472 -38.962 1.00 20.66 293 HIS A N 1
ATOM 2270 C CA . HIS A 1 308 ? 22.302 -9.408 -39.852 1.00 21.30 293 HIS A CA 1
ATOM 2271 C C . HIS A 1 308 ? 21.493 -8.152 -39.755 1.00 17.88 293 HIS A C 1
ATOM 2272 O O . HIS A 1 308 ? 20.278 -8.167 -39.970 1.00 18.87 293 HIS A O 1
ATOM 2279 N N . GLY A 1 309 ? 22.151 -7.016 -39.494 1.00 17.18 294 GLY A N 1
ATOM 2280 C CA . GLY A 1 309 ? 21.352 -5.785 -39.501 1.00 15.86 294 GLY A CA 1
ATOM 2281 C C . GLY A 1 309 ? 21.672 -5.021 -38.224 1.00 16.02 294 GLY A C 1
ATOM 2282 O O . GLY A 1 309 ? 22.818 -5.041 -37.766 1.00 17.43 294 GLY A O 1
ATOM 2283 N N . VAL A 1 310 ? 20.679 -4.347 -37.678 1.00 15.11 295 VAL A N 1
ATOM 2284 C CA . VAL A 1 310 ? 20.844 -3.523 -36.457 1.00 16.04 295 VAL A CA 1
ATOM 2285 C C . VAL A 1 310 ? 19.712 -3.918 -35.509 1.00 19.56 295 VAL A C 1
ATOM 2286 O O . VAL A 1 310 ? 18.563 -4.036 -35.943 1.00 17.23 295 VAL A O 1
ATOM 2290 N N . SER A 1 311 ? 20.002 -4.103 -34.222 1.00 16.40 296 SER A N 1
ATOM 2291 C CA . SER A 1 311 ? 18.905 -4.421 -33.315 1.00 16.74 296 SER A CA 1
ATOM 2292 C C . SER A 1 311 ? 18.004 -3.210 -33.147 1.00 16.22 296 SER A C 1
ATOM 2293 O O . SER A 1 311 ? 18.435 -2.045 -33.231 1.00 17.31 296 SER A O 1
ATOM 2296 N N . MET A 1 312 ? 16.701 -3.472 -32.941 1.00 17.30 297 MET A N 1
ATOM 2297 C CA . MET A 1 312 ? 15.804 -2.353 -32.692 1.00 16.51 297 MET A CA 1
ATOM 2298 C C . MET A 1 312 ? 16.211 -1.657 -31.390 1.00 19.10 297 MET A C 1
ATOM 2299 O O . MET A 1 312 ? 15.990 -0.453 -31.229 1.00 19.24 297 MET A O 1
ATOM 2304 N N . PHE A 1 313 ? 16.776 -2.418 -30.453 1.00 18.09 298 PHE A N 1
ATOM 2305 C CA . PHE A 1 313 ? 17.311 -1.829 -29.223 1.00 20.39 298 PHE A CA 1
ATOM 2306 C C . PHE A 1 313 ? 18.238 -0.651 -29.546 1.00 19.12 298 PHE A C 1
ATOM 2307 O O . PHE A 1 313 ? 18.111 0.429 -28.973 1.00 18.72 298 PHE A O 1
ATOM 2315 N N . LEU A 1 314 ? 19.188 -0.853 -30.447 1.00 17.87 299 LEU A N 1
ATOM 2316 C CA . LEU A 1 314 ? 20.149 0.211 -30.732 1.00 17.53 299 LEU A CA 1
ATOM 2317 C C . LEU A 1 314 ? 19.487 1.344 -31.520 1.00 17.01 299 LEU A C 1
ATOM 2318 O O . LEU A 1 314 ? 19.796 2.533 -31.328 1.00 18.17 299 LEU A O 1
ATOM 2323 N N . VAL A 1 315 ? 18.562 1.004 -32.419 1.00 16.57 300 VAL A N 1
ATOM 2324 C CA . VAL A 1 315 ? 17.865 2.075 -33.120 1.00 18.89 300 VAL A CA 1
ATOM 2325 C C . VAL A 1 315 ? 17.140 2.968 -32.095 1.00 18.38 300 VAL A C 1
ATOM 2326 O O . VAL A 1 315 ? 17.122 4.193 -32.222 1.00 17.61 300 VAL A O 1
ATOM 2330 N N . ALA A 1 316 ? 16.501 2.353 -31.091 1.00 15.90 301 ALA A N 1
ATOM 2331 C CA . ALA A 1 316 ? 15.820 3.130 -30.055 1.00 16.41 301 ALA A CA 1
ATOM 2332 C C . ALA A 1 316 ? 16.788 3.981 -29.237 1.00 23.68 301 ALA A C 1
ATOM 2333 O O . ALA A 1 316 ? 16.512 5.158 -28.932 1.00 20.39 301 ALA A O 1
ATOM 2335 N N . LYS A 1 317 ? 17.950 3.434 -28.909 1.00 20.36 302 LYS A N 1
ATOM 2336 C CA . LYS A 1 317 ? 18.953 4.224 -28.191 1.00 20.45 302 LYS A CA 1
ATOM 2337 C C . LYS A 1 317 ? 19.436 5.416 -29.022 1.00 22.44 302 LYS A C 1
ATOM 2338 O O . LYS A 1 317 ? 19.550 6.545 -28.512 1.00 20.86 302 LYS A O 1
ATOM 2344 N N . LEU A 1 318 ? 19.649 5.219 -30.320 1.00 17.85 303 LEU A N 1
ATOM 2345 C CA . LEU A 1 318 ? 20.093 6.354 -31.151 1.00 18.52 303 LEU A CA 1
ATOM 2346 C C . LEU A 1 318 ? 18.969 7.385 -31.287 1.00 17.49 303 LEU A C 1
ATOM 2347 O O . LEU A 1 318 ? 19.226 8.577 -31.352 1.00 20.17 303 LEU A O 1
ATOM 2352 N N . ALA A 1 319 ? 17.716 6.922 -31.397 1.00 19.95 304 ALA A N 1
ATOM 2353 C CA . ALA A 1 319 ? 16.582 7.857 -31.448 1.00 19.82 304 ALA A CA 1
ATOM 2354 C C . ALA A 1 319 ? 16.483 8.725 -30.184 1.00 19.28 304 ALA A C 1
ATOM 2355 O O . ALA A 1 319 ? 16.231 9.938 -30.255 1.00 20.04 304 ALA A O 1
ATOM 2357 N N . ARG A 1 320 ? 16.767 8.137 -29.027 1.00 19.88 305 ARG A N 1
ATOM 2358 C CA . ARG A 1 320 ? 16.743 8.897 -27.792 1.00 24.34 305 ARG A CA 1
ATOM 2359 C C . ARG A 1 320 ? 17.889 9.907 -27.752 1.00 27.92 305 ARG A C 1
ATOM 2360 O O . ARG A 1 320 ? 17.704 11.060 -27.358 1.00 23.28 305 ARG A O 1
ATOM 2368 N N . MET A 1 321 ? 19.079 9.492 -28.182 1.00 22.95 306 MET A N 1
ATOM 2369 C CA . MET A 1 321 ? 20.197 10.450 -28.273 1.00 26.24 306 MET A CA 1
ATOM 2370 C C . MET A 1 321 ? 19.878 11.611 -29.214 1.00 25.46 306 MET A C 1
ATOM 2371 O O . MET A 1 321 ? 20.119 12.786 -28.889 1.00 24.49 306 MET A O 1
ATOM 2376 N N . ALA A 1 322 ? 19.314 11.288 -30.388 1.00 21.66 307 ALA A N 1
ATOM 2377 C CA . ALA A 1 322 ? 19.085 12.309 -31.411 1.00 22.67 307 ALA A CA 1
ATOM 2378 C C . ALA A 1 322 ? 17.983 13.245 -30.994 1.00 25.55 307 ALA A C 1
ATOM 2379 O O . ALA A 1 322 ? 18.005 14.432 -31.370 1.00 29.82 307 ALA A O 1
ATOM 2381 N N . GLY A 1 323 ? 17.024 12.740 -30.209 1.00 25.31 308 GLY A N 1
ATOM 2382 C CA . GLY A 1 323 ? 16.102 13.643 -29.555 1.00 25.24 308 GLY A CA 1
ATOM 2383 C C . GLY A 1 323 ? 14.635 13.426 -29.822 1.00 24.72 308 GLY A C 1
ATOM 2384 O O . GLY A 1 323 ? 13.871 14.379 -29.619 1.00 29.81 308 GLY A O 1
ATOM 2385 N N . VAL A 1 324 ? 14.168 12.175 -30.117 1.00 22.15 309 VAL A N 1
ATOM 2386 C CA . VAL A 1 324 ? 12.713 11.954 -30.068 1.00 20.48 309 VAL A CA 1
ATOM 2387 C C . VAL A 1 324 ? 12.236 12.033 -28.624 1.00 26.08 309 VAL A C 1
ATOM 2388 O O . VAL A 1 324 ? 12.980 11.747 -27.669 1.00 28.00 309 VAL A O 1
ATOM 2392 N N . ASP A 1 325 ? 10.982 12.460 -28.451 1.00 22.82 310 ASP A N 1
ATOM 2393 C CA . ASP A 1 325 ? 10.342 12.376 -27.141 1.00 24.09 310 ASP A CA 1
ATOM 2394 C C . ASP A 1 325 ? 9.479 11.138 -26.997 1.00 23.18 310 ASP A C 1
ATOM 2395 O O . ASP A 1 325 ? 9.128 10.759 -25.859 1.00 25.82 310 ASP A O 1
ATOM 2400 N N . HIS A 1 326 ? 9.097 10.508 -28.119 1.00 22.08 311 HIS A N 1
ATOM 2401 C CA . HIS A 1 326 ? 8.300 9.295 -28.091 1.00 22.60 311 HIS A CA 1
ATOM 2402 C C . HIS A 1 326 ? 8.847 8.337 -29.148 1.00 25.28 311 HIS A C 1
ATOM 2403 O O . HIS A 1 326 ? 9.246 8.765 -30.227 1.00 23.11 311 HIS A O 1
ATOM 2410 N N . VAL A 1 327 ? 8.798 7.032 -28.881 1.00 23.54 312 VAL A N 1
ATOM 2411 C CA . VAL A 1 327 ? 9.268 6.102 -29.942 1.00 21.57 312 VAL A CA 1
ATOM 2412 C C . VAL A 1 327 ? 8.600 4.744 -29.739 1.00 21.39 312 VAL A C 1
ATOM 2413 O O . VAL A 1 327 ? 8.343 4.309 -28.610 1.00 23.01 312 VAL A O 1
ATOM 2417 N N . HIS A 1 328 ? 8.287 4.080 -30.835 1.00 21.06 313 HIS A N 1
ATOM 2418 C CA . HIS A 1 328 ? 7.583 2.808 -30.726 1.00 22.35 313 HIS A CA 1
ATOM 2419 C C . HIS A 1 328 ? 8.613 1.718 -30.407 1.00 27.48 313 HIS A C 1
ATOM 2420 O O . HIS A 1 328 ? 9.660 1.646 -31.059 1.00 32.21 313 HIS A O 1
ATOM 2427 N N . VAL A 1 329 ? 8.304 0.883 -29.431 1.00 30.38 314 VAL A N 1
ATOM 2428 C CA . VAL A 1 329 ? 9.200 -0.160 -28.950 1.00 36.56 314 VAL A CA 1
ATOM 2429 C C . VAL A 1 329 ? 8.782 -1.540 -29.415 1.00 45.86 314 VAL A C 1
ATOM 2430 O O . VAL A 1 329 ? 9.388 -2.552 -28.982 1.00 41.66 314 VAL A O 1
ATOM 2434 N N . GLY A 1 330 ? 7.750 -1.638 -30.230 1.00 36.10 315 GLY A N 1
ATOM 2435 C CA . GLY A 1 330 ? 7.318 -2.964 -30.631 1.00 52.94 315 GLY A CA 1
ATOM 2436 C C . GLY A 1 330 ? 6.476 -3.641 -29.572 1.00 55.46 315 GLY A C 1
ATOM 2437 O O . GLY A 1 330 ? 6.364 -3.193 -28.435 1.00 59.64 315 GLY A O 1
ATOM 2438 N N . THR A 1 331 ? 5.882 -4.801 -29.972 1.00 60.27 316 THR A N 1
ATOM 2439 C CA . THR A 1 331 ? 4.617 -5.262 -29.411 1.00 66.99 316 THR A CA 1
ATOM 2440 C C . THR A 1 331 ? 4.799 -6.366 -28.362 1.00 65.22 316 THR A C 1
ATOM 2441 O O . THR A 1 331 ? 5.436 -7.398 -28.658 1.00 70.93 316 THR A O 1
ATOM 2445 N N . PRO A 1 332 ? 4.228 -6.208 -27.139 1.00 63.68 317 PRO A N 1
ATOM 2446 C CA . PRO A 1 332 ? 4.372 -7.102 -25.969 1.00 63.92 317 PRO A CA 1
ATOM 2447 C C . PRO A 1 332 ? 3.235 -8.105 -25.770 1.00 63.79 317 PRO A C 1
ATOM 2448 O O . PRO A 1 332 ? 3.273 -8.900 -24.820 1.00 64.49 317 PRO A O 1
ATOM 2452 N N . MET A 1 337 ? 5.199 -15.311 -20.943 1.00 64.23 322 MET A N 1
ATOM 2453 C CA . MET A 1 337 ? 6.350 -14.457 -21.266 1.00 65.97 322 MET A CA 1
ATOM 2454 C C . MET A 1 337 ? 7.372 -15.238 -22.103 1.00 62.04 322 MET A C 1
ATOM 2455 O O . MET A 1 337 ? 7.730 -16.371 -21.744 1.00 63.25 322 MET A O 1
ATOM 2460 N N . ASP A 1 338 ? 7.818 -14.632 -23.211 1.00 58.21 323 ASP A N 1
ATOM 2461 C CA . ASP A 1 338 ? 8.708 -15.237 -24.201 1.00 58.77 323 ASP A CA 1
ATOM 2462 C C . ASP A 1 338 ? 9.822 -14.257 -24.615 1.00 58.82 323 ASP A C 1
ATOM 2463 O O . ASP A 1 338 ? 9.939 -13.137 -24.090 1.00 52.63 323 ASP A O 1
ATOM 2468 N N . ALA A 1 339 ? 10.633 -14.707 -25.585 1.00 58.32 324 ALA A N 1
ATOM 2469 C CA . ALA A 1 339 ? 11.838 -13.983 -25.980 1.00 54.04 324 ALA A CA 1
ATOM 2470 C C . ALA A 1 339 ? 11.514 -12.608 -26.544 1.00 50.94 324 ALA A C 1
ATOM 2471 O O . ALA A 1 339 ? 12.194 -11.626 -26.208 1.00 49.61 324 ALA A O 1
ATOM 2473 N N . LYS A 1 340 ? 10.529 -12.512 -27.458 1.00 49.06 325 LYS A N 1
ATOM 2474 C CA . LYS A 1 340 ? 10.207 -11.186 -28.011 1.00 48.55 325 LYS A CA 1
ATOM 2475 C C . LYS A 1 340 ? 9.609 -10.269 -26.945 1.00 46.71 325 LYS A C 1
ATOM 2476 O O . LYS A 1 340 ? 9.866 -9.058 -26.942 1.00 41.97 325 LYS A O 1
ATOM 2482 N N . THR A 1 341 ? 8.831 -10.815 -26.000 1.00 45.76 326 THR A N 1
ATOM 2483 C CA . THR A 1 341 ? 8.320 -9.918 -24.959 1.00 47.32 326 THR A CA 1
ATOM 2484 C C . THR A 1 341 ? 9.439 -9.429 -24.063 1.00 42.36 326 THR A C 1
ATOM 2485 O O . THR A 1 341 ? 9.455 -8.256 -23.673 1.00 46.30 326 THR A O 1
ATOM 2489 N N . ARG A 1 342 ? 10.376 -10.314 -23.729 1.00 41.00 327 ARG A N 1
ATOM 2490 C CA . ARG A 1 342 ? 11.566 -9.918 -22.987 1.00 43.68 327 ARG A CA 1
ATOM 2491 C C . ARG A 1 342 ? 12.255 -8.758 -23.687 1.00 41.05 327 ARG A C 1
ATOM 2492 O O . ARG A 1 342 ? 12.685 -7.793 -23.050 1.00 43.54 327 ARG A O 1
ATOM 2500 N N . GLU A 1 343 ? 12.357 -8.834 -25.000 1.00 36.70 328 GLU A N 1
ATOM 2501 C CA . GLU A 1 343 ? 13.127 -7.798 -25.683 1.00 37.76 328 GLU A CA 1
ATOM 2502 C C . GLU A 1 343 ? 12.331 -6.504 -25.754 1.00 40.24 328 GLU A C 1
ATOM 2503 O O . GLU A 1 343 ? 12.912 -5.412 -25.707 1.00 33.52 328 GLU A O 1
ATOM 2509 N N . VAL A 1 344 ? 11.001 -6.593 -25.893 1.00 41.07 329 VAL A N 1
ATOM 2510 C CA . VAL A 1 344 ? 10.208 -5.368 -25.813 1.00 36.41 329 VAL A CA 1
ATOM 2511 C C . VAL A 1 344 ? 10.429 -4.701 -24.467 1.00 36.49 329 VAL A C 1
ATOM 2512 O O . VAL A 1 344 ? 10.459 -3.452 -24.370 1.00 33.90 329 VAL A O 1
ATOM 2516 N N . LEU A 1 345 ? 10.593 -5.515 -23.411 1.00 31.80 330 LEU A N 1
ATOM 2517 C CA . LEU A 1 345 ? 10.829 -4.947 -22.079 1.00 38.24 330 LEU A CA 1
ATOM 2518 C C . LEU A 1 345 ? 12.210 -4.303 -21.996 1.00 39.16 330 LEU A C 1
ATOM 2519 O O . LEU A 1 345 ? 12.373 -3.267 -21.346 1.00 32.56 330 LEU A O 1
ATOM 2524 N N . GLU A 1 346 ? 13.220 -4.880 -22.667 1.00 36.34 331 GLU A N 1
ATOM 2525 C CA . GLU A 1 346 ? 14.530 -4.229 -22.720 1.00 36.55 331 GLU A CA 1
ATOM 2526 C C . GLU A 1 346 ? 14.478 -2.924 -23.510 1.00 28.27 331 GLU A C 1
ATOM 2527 O O . GLU A 1 346 ? 15.130 -1.938 -23.124 1.00 29.47 331 GLU A O 1
ATOM 2533 N N . HIS A 1 347 ? 13.713 -2.889 -24.616 1.00 23.92 332 HIS A N 1
ATOM 2534 C CA . HIS A 1 347 ? 13.497 -1.637 -25.362 1.00 25.00 332 HIS A CA 1
ATOM 2535 C C . HIS A 1 347 ? 12.915 -0.538 -24.483 1.00 23.09 332 HIS A C 1
ATOM 2536 O O . HIS A 1 347 ? 13.311 0.627 -24.591 1.00 26.56 332 HIS A O 1
ATOM 2543 N N . THR A 1 348 ? 11.876 -0.864 -23.717 1.00 26.00 333 THR A N 1
ATOM 2544 C CA . THR A 1 348 ? 11.301 0.172 -22.841 1.00 25.22 333 THR A CA 1
ATOM 2545 C C . THR A 1 348 ? 12.321 0.603 -21.800 1.00 29.57 333 THR A C 1
ATOM 2546 O O . THR A 1 348 ? 12.448 1.798 -21.503 1.00 29.58 333 THR A O 1
ATOM 2550 N N . ARG A 1 349 ? 13.109 -0.348 -21.276 1.00 27.31 334 ARG A N 1
ATOM 2551 C CA . ARG A 1 349 ? 14.090 0.063 -20.277 1.00 29.00 334 ARG A CA 1
ATOM 2552 C C . ARG A 1 349 ? 15.135 0.981 -20.869 1.00 28.10 334 ARG A C 1
ATOM 2553 O O . ARG A 1 349 ? 15.499 1.984 -20.251 1.00 29.17 334 ARG A O 1
ATOM 2561 N N . ILE A 1 350 ? 15.620 0.680 -22.074 1.00 26.47 335 ILE A N 1
ATOM 2562 C CA . ILE A 1 350 ? 16.708 1.520 -22.587 1.00 27.67 335 ILE A CA 1
ATOM 2563 C C . ILE A 1 350 ? 16.224 2.941 -22.952 1.00 30.34 335 ILE A C 1
ATOM 2564 O O . ILE A 1 350 ? 17.006 3.890 -22.887 1.00 27.95 335 ILE A O 1
ATOM 2569 N N . VAL A 1 351 ? 14.958 3.134 -23.322 1.00 27.11 336 VAL A N 1
ATOM 2570 C CA . VAL A 1 351 ? 14.503 4.486 -23.645 1.00 23.70 336 VAL A CA 1
ATOM 2571 C C . VAL A 1 351 ? 13.991 5.251 -22.426 1.00 25.82 336 VAL A C 1
ATOM 2572 O O . VAL A 1 351 ? 13.946 6.499 -22.470 1.00 29.16 336 VAL A O 1
ATOM 2576 N N . ARG A 1 352 ? 13.618 4.560 -21.312 1.00 27.05 337 ARG A N 1
ATOM 2577 C CA . ARG A 1 352 ? 13.057 5.293 -20.178 1.00 28.98 337 ARG A CA 1
ATOM 2578 C C . ARG A 1 352 ? 14.036 5.475 -19.034 1.00 32.44 337 ARG A C 1
ATOM 2579 O O . ARG A 1 352 ? 13.842 6.385 -18.226 1.00 33.93 337 ARG A O 1
ATOM 2587 N N . GLU A 1 353 ? 14.982 4.568 -18.845 1.00 31.68 338 GLU A N 1
ATOM 2588 C CA . GLU A 1 353 ? 15.782 4.586 -17.620 1.00 34.36 338 GLU A CA 1
ATOM 2589 C C . GLU A 1 353 ? 16.884 5.635 -17.626 1.00 36.32 338 GLU A C 1
ATOM 2590 O O . GLU A 1 353 ? 17.382 6.065 -18.670 1.00 34.27 338 GLU A O 1
ATOM 2596 N N . GLN A 1 354 ? 17.262 6.070 -16.416 1.00 38.06 339 GLN A N 1
ATOM 2597 C CA . GLN A 1 354 ? 18.410 6.961 -16.331 1.00 39.41 339 GLN A CA 1
ATOM 2598 C C . GLN A 1 354 ? 19.729 6.207 -16.295 1.00 40.28 339 GLN A C 1
ATOM 2599 O O . GLN A 1 354 ? 20.778 6.795 -16.594 1.00 40.85 339 GLN A O 1
ATOM 2605 N N . TYR A 1 355 ? 19.691 4.930 -15.932 1.00 40.66 340 TYR A N 1
ATOM 2606 C CA . TYR A 1 355 ? 20.883 4.098 -15.833 1.00 41.83 340 TYR A CA 1
ATOM 2607 C C . TYR A 1 355 ? 20.454 2.686 -16.221 1.00 42.93 340 TYR A C 1
ATOM 2608 O O . TYR A 1 355 ? 19.886 1.963 -15.411 1.00 41.68 340 TYR A O 1
ATOM 2617 N N . TYR A 1 356 ? 20.738 2.308 -17.455 1.00 41.39 341 TYR A N 1
ATOM 2618 C CA . TYR A 1 356 ? 20.399 0.978 -17.928 1.00 39.49 341 TYR A CA 1
ATOM 2619 C C . TYR A 1 356 ? 21.485 -0.020 -17.550 1.00 38.72 341 TYR A C 1
ATOM 2620 O O . TYR A 1 356 ? 22.658 0.200 -17.847 1.00 39.27 341 TYR A O 1
ATOM 2629 N N . ARG A 1 357 ? 21.094 -1.131 -16.925 1.00 40.64 342 ARG A N 1
ATOM 2630 C CA . ARG A 1 357 ? 22.023 -2.221 -16.672 1.00 41.87 342 ARG A CA 1
ATOM 2631 C C . ARG A 1 357 ? 21.427 -3.519 -17.207 1.00 45.42 342 ARG A C 1
ATOM 2632 O O . ARG A 1 357 ? 20.310 -3.892 -16.806 1.00 47.40 342 ARG A O 1
ATOM 2640 N N . PRO A 1 358 ? 22.135 -4.240 -18.087 1.00 41.82 343 PRO A N 1
ATOM 2641 C CA . PRO A 1 358 ? 21.665 -5.570 -18.512 1.00 44.63 343 PRO A CA 1
ATOM 2642 C C . PRO A 1 358 ? 21.495 -6.536 -17.335 1.00 42.57 343 PRO A C 1
ATOM 2643 O O . PRO A 1 358 ? 22.186 -6.456 -16.305 1.00 45.48 343 PRO A O 1
ATOM 2647 N N . LYS A 1 359 ? 20.563 -7.474 -17.487 1.00 42.37 344 LYS A N 1
ATOM 2648 C CA . LYS A 1 359 ? 20.450 -8.497 -16.446 1.00 49.40 344 LYS A CA 1
ATOM 2649 C C . LYS A 1 359 ? 21.674 -9.406 -16.455 1.00 47.74 344 LYS A C 1
ATOM 2650 O O . LYS A 1 359 ? 22.406 -9.488 -17.430 1.00 46.82 344 LYS A O 1
ATOM 2656 N N . GLU A 1 360 ? 21.924 -10.064 -15.324 1.00 51.04 345 GLU A N 1
ATOM 2657 C CA . GLU A 1 360 ? 23.129 -10.877 -15.204 1.00 59.00 345 GLU A CA 1
ATOM 2658 C C . GLU A 1 360 ? 23.172 -11.931 -16.310 1.00 57.02 345 GLU A C 1
ATOM 2659 O O . GLU A 1 360 ? 22.174 -12.598 -16.592 1.00 57.60 345 GLU A O 1
ATOM 2665 N N . GLY A 1 361 ? 24.311 -12.022 -16.994 1.00 54.00 346 GLY A N 1
ATOM 2666 C CA . GLY A 1 361 ? 24.474 -13.013 -18.045 1.00 53.10 346 GLY A CA 1
ATOM 2667 C C . GLY A 1 361 ? 23.946 -12.633 -19.407 1.00 52.77 346 GLY A C 1
ATOM 2668 O O . GLY A 1 361 ? 24.103 -13.419 -20.365 1.00 50.84 346 GLY A O 1
ATOM 2669 N N . ASP A 1 362 ? 23.299 -11.483 -19.539 1.00 45.42 347 ASP A N 1
ATOM 2670 C CA . ASP A 1 362 ? 22.837 -11.032 -20.847 1.00 43.30 347 ASP A CA 1
ATOM 2671 C C . ASP A 1 362 ? 24.011 -10.358 -21.556 1.00 45.43 347 ASP A C 1
ATOM 2672 O O . ASP A 1 362 ? 24.427 -9.266 -21.164 1.00 49.47 347 ASP A O 1
ATOM 2677 N N . LEU A 1 363 ? 24.523 -10.978 -22.624 1.00 40.06 348 LEU A N 1
ATOM 2678 C CA . LEU A 1 363 ? 25.689 -10.450 -23.322 1.00 39.31 348 LEU A CA 1
ATOM 2679 C C . LEU A 1 363 ? 25.317 -9.594 -24.527 1.00 36.42 348 LEU A C 1
ATOM 2680 O O . LEU A 1 363 ? 26.203 -8.965 -25.117 1.00 42.26 348 LEU A O 1
ATOM 2685 N N . PHE A 1 364 ? 24.029 -9.510 -24.870 1.00 36.35 349 PHE A N 1
ATOM 2686 C CA . PHE A 1 364 ? 23.583 -8.824 -26.073 1.00 30.94 349 PHE A CA 1
ATOM 2687 C C . PHE A 1 364 ? 23.374 -7.324 -25.870 1.00 38.89 349 PHE A C 1
ATOM 2688 O O . PHE A 1 364 ? 23.068 -6.617 -26.836 1.00 33.49 349 PHE A O 1
ATOM 2696 N N . 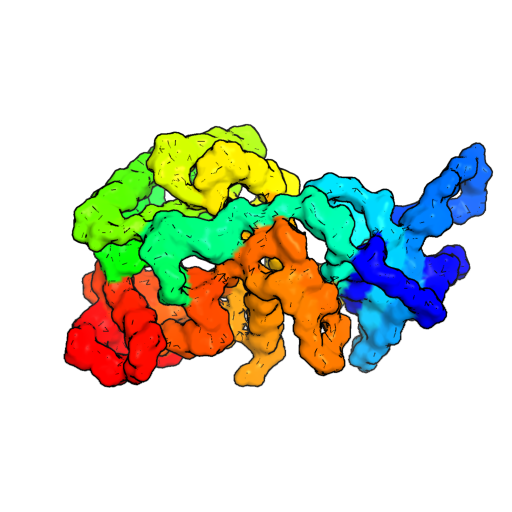HIS A 1 365 ? 23.497 -6.834 -24.634 1.00 36.46 350 HIS A N 1
ATOM 2697 C CA . HIS A 1 365 ? 23.299 -5.429 -24.330 1.00 36.28 350 HIS A CA 1
ATOM 2698 C C . HIS A 1 365 ? 24.425 -5.008 -23.395 1.00 34.20 350 HIS A C 1
ATOM 2699 O O . HIS A 1 365 ? 25.035 -5.845 -22.721 1.00 38.57 350 HIS A O 1
ATOM 2706 N N . LEU A 1 366 ? 24.671 -3.713 -23.340 1.00 32.36 351 LEU A N 1
ATOM 2707 C CA . LEU A 1 366 ? 25.757 -3.165 -22.525 1.00 34.80 351 LEU A CA 1
ATOM 2708 C C . LEU A 1 366 ? 25.191 -2.241 -21.468 1.00 35.65 351 LEU A C 1
ATOM 2709 O O . LEU A 1 366 ? 24.100 -1.702 -21.611 1.00 34.37 351 LEU A O 1
ATOM 2714 N N . GLU A 1 367 ? 25.933 -2.035 -20.398 1.00 38.59 352 GLU A N 1
ATOM 2715 C CA . GLU A 1 367 ? 25.491 -1.068 -19.397 1.00 39.72 352 GLU A CA 1
ATOM 2716 C C . GLU A 1 367 ? 25.565 0.328 -20.018 1.00 38.25 352 GLU A C 1
ATOM 2717 O O . GLU A 1 367 ? 26.460 0.593 -20.820 1.00 41.58 352 GLU A O 1
ATOM 2723 N N . GLN A 1 368 ? 24.592 1.232 -19.686 1.00 37.58 353 GLN A N 1
ATOM 2724 C CA . GLN A 1 368 ? 24.525 2.567 -20.294 1.00 36.28 353 GLN A CA 1
ATOM 2725 C C . GLN A 1 368 ? 23.940 3.595 -19.311 1.00 40.46 353 GLN A C 1
ATOM 2726 O O . GLN A 1 368 ? 22.717 3.643 -19.127 1.00 36.67 353 GLN A O 1
ATOM 2732 N N . PRO A 1 369 ? 24.770 4.465 -18.707 1.00 40.10 354 PRO A N 1
ATOM 2733 C CA . PRO A 1 369 ? 24.210 5.641 -18.016 1.00 50.77 354 PRO A CA 1
ATOM 2734 C C . PRO A 1 369 ? 23.735 6.678 -19.026 1.00 45.63 354 PRO A C 1
ATOM 2735 O O . PRO A 1 369 ? 24.254 6.797 -20.138 1.00 43.77 354 PRO A O 1
ATOM 2739 N N . TRP A 1 370 ? 22.712 7.424 -18.643 1.00 41.37 355 TRP A N 1
ATOM 2740 C CA . TRP A 1 370 ? 22.100 8.391 -19.552 1.00 39.13 355 TRP A CA 1
ATOM 2741 C C . TRP A 1 370 ? 22.190 9.795 -18.971 1.00 42.40 355 TRP A C 1
ATOM 2742 O O . TRP A 1 370 ? 21.256 10.596 -19.079 1.00 38.48 355 TRP A O 1
ATOM 2753 N N . SER A 1 371 ? 23.295 10.087 -18.291 1.00 41.94 356 SER A N 1
ATOM 2754 C CA . SER A 1 371 ? 23.446 11.404 -17.686 1.00 44.51 356 SER A CA 1
ATOM 2755 C C . SER A 1 371 ? 23.138 12.508 -18.701 1.00 43.03 356 SER A C 1
ATOM 2756 O O . SER A 1 371 ? 23.631 12.459 -19.837 1.00 45.36 356 SER A O 1
ATOM 2759 N N . ASN A 1 372 ? 22.244 13.438 -18.330 1.00 43.72 357 ASN A N 1
ATOM 2760 C CA . ASN A 1 372 ? 21.852 14.574 -19.176 1.00 46.76 357 ASN A CA 1
ATOM 2761 C C . ASN A 1 372 ? 21.030 14.205 -20.427 1.00 40.39 357 ASN A C 1
ATOM 2762 O O . ASN A 1 372 ? 21.054 14.934 -21.424 1.00 38.26 357 ASN A O 1
ATOM 2767 N N . ILE A 1 373 ? 20.364 13.066 -20.475 1.00 39.62 358 ILE A N 1
ATOM 2768 C CA . ILE A 1 373 ? 19.528 12.713 -21.633 1.00 34.15 358 ILE A CA 1
ATOM 2769 C C . ILE A 1 373 ? 18.162 12.315 -21.052 1.00 28.05 358 ILE A C 1
ATOM 2770 O O . ILE A 1 373 ? 18.083 11.347 -20.325 1.00 30.79 358 ILE A O 1
ATOM 2775 N N . LYS A 1 374 ? 17.099 13.082 -21.367 1.00 30.36 359 LYS A N 1
ATOM 2776 C CA . LYS A 1 374 ? 15.799 12.853 -20.733 1.00 29.64 359 LYS A CA 1
ATOM 2777 C C . LYS A 1 374 ? 15.237 11.516 -21.200 1.00 31.34 359 LYS A C 1
ATOM 2778 O O . LYS A 1 374 ? 15.638 11.034 -22.256 1.00 28.65 359 LYS A O 1
ATOM 2784 N N . PRO A 1 375 ? 14.390 10.888 -20.399 1.00 28.77 360 PRO A N 1
ATOM 2785 C CA . PRO A 1 375 ? 13.714 9.655 -20.840 1.00 29.62 360 PRO A CA 1
ATOM 2786 C C . PRO A 1 375 ? 12.690 9.904 -21.942 1.00 31.29 360 PRO A C 1
ATOM 2787 O O . PRO A 1 375 ? 12.112 10.978 -22.085 1.00 32.67 360 PRO A O 1
ATOM 2791 N N . VAL A 1 376 ? 12.424 8.849 -22.687 1.00 27.47 361 VAL A N 1
ATOM 2792 C CA . VAL A 1 376 ? 11.551 8.854 -23.859 1.00 25.02 361 VAL A CA 1
ATOM 2793 C C . VAL A 1 376 ? 10.261 8.106 -23.489 1.00 26.00 361 VAL A C 1
ATOM 2794 O O . VAL A 1 376 ? 10.343 7.083 -22.834 1.00 26.34 361 VAL A O 1
ATOM 2798 N N . PHE A 1 377 ? 9.102 8.531 -24.026 1.00 26.45 362 PHE A N 1
ATOM 2799 C CA . PHE A 1 377 ? 7.842 7.750 -23.908 1.00 27.38 362 PHE A CA 1
ATOM 2800 C C . PHE A 1 377 ? 7.857 6.559 -24.860 1.00 26.65 362 PHE A C 1
ATOM 2801 O O . PHE A 1 377 ? 7.824 6.754 -26.075 1.00 25.92 362 PHE A O 1
ATOM 2809 N N . PRO A 1 378 ? 7.820 5.330 -24.371 1.00 27.03 363 PRO A N 1
ATOM 2810 C CA . PRO A 1 378 ? 7.600 4.195 -25.266 1.00 26.76 363 PRO A CA 1
ATOM 2811 C C . PRO A 1 378 ? 6.165 4.257 -25.743 1.00 29.59 363 PRO A C 1
ATOM 2812 O O . PRO A 1 378 ? 5.249 4.631 -24.985 1.00 32.58 363 PRO A O 1
ATOM 2816 N N . VAL A 1 379 ? 5.969 3.859 -26.988 1.00 27.30 364 VAL A N 1
ATOM 2817 C CA . VAL A 1 379 ? 4.643 3.795 -27.581 1.00 28.30 364 VAL A CA 1
ATOM 2818 C C . VAL A 1 379 ? 4.269 2.332 -27.772 1.00 33.88 364 VAL A C 1
ATOM 2819 O O . VAL A 1 379 ? 5.046 1.556 -28.343 1.00 30.52 364 VAL A O 1
ATOM 2823 N N . ALA A 1 380 ? 3.102 1.957 -27.256 1.00 33.40 365 ALA A N 1
ATOM 2824 C CA . ALA A 1 380 ? 2.595 0.597 -27.428 1.00 38.77 365 ALA A CA 1
ATOM 2825 C C . ALA A 1 380 ? 1.456 0.603 -28.439 1.00 37.78 365 ALA A C 1
ATOM 2826 O O . ALA A 1 380 ? 0.632 1.527 -28.470 1.00 38.52 365 ALA A O 1
ATOM 2828 N N . SER A 1 381 ? 1.389 -0.429 -29.258 1.00 34.47 366 SER A N 1
ATOM 2829 C CA . SER A 1 381 ? 0.366 -0.463 -30.286 1.00 42.69 366 SER A CA 1
ATOM 2830 C C . SER A 1 381 ? 0.251 -1.897 -30.756 1.00 53.88 366 SER A C 1
ATOM 2831 O O . SER A 1 381 ? 1.132 -2.719 -30.501 1.00 64.43 366 SER A O 1
ATOM 2834 N N . GLY A 1 382 ? -0.816 -2.170 -31.485 1.00 51.18 367 GLY A N 1
ATOM 2835 C CA . GLY A 1 382 ? -1.058 -3.531 -31.953 1.00 49.66 367 GLY A CA 1
ATOM 2836 C C . GLY A 1 382 ? -2.412 -4.064 -31.581 1.00 48.53 367 GLY A C 1
ATOM 2837 O O . GLY A 1 382 ? -2.535 -5.035 -30.824 1.00 58.74 367 GLY A O 1
ATOM 2838 N N . GLY A 1 383 ? -3.457 -3.487 -32.157 1.00 48.65 368 GLY A N 1
ATOM 2839 C CA . GLY A 1 383 ? -4.775 -4.042 -31.926 1.00 50.90 368 GLY A CA 1
ATOM 2840 C C . GLY A 1 383 ? -5.195 -3.977 -30.470 1.00 53.30 368 GLY A C 1
ATOM 2841 O O . GLY A 1 383 ? -5.822 -4.913 -29.966 1.00 55.90 368 GLY A O 1
ATOM 2842 N N . LEU A 1 384 ? -4.862 -2.895 -29.773 1.00 47.67 369 LEU A N 1
ATOM 2843 C CA . LEU A 1 384 ? -5.242 -2.787 -28.363 1.00 49.50 369 LEU A CA 1
ATOM 2844 C C . LEU A 1 384 ? -6.698 -2.365 -28.231 1.00 52.16 369 LEU A C 1
ATOM 2845 O O . LEU A 1 384 ? -7.089 -1.297 -28.712 1.00 56.52 369 LEU A O 1
ATOM 2850 N N . HIS A 1 385 ? -7.464 -3.149 -27.486 1.00 47.05 370 HIS A N 1
ATOM 2851 C CA . HIS A 1 385 ? -8.866 -2.918 -27.157 1.00 53.32 370 HIS A CA 1
ATOM 2852 C C . HIS A 1 385 ? -8.986 -2.623 -25.678 1.00 51.43 370 HIS A C 1
ATOM 2853 O O . HIS A 1 385 ? -8.060 -2.911 -24.916 1.00 49.68 370 HIS A O 1
ATOM 2860 N N . PRO A 1 386 ? -10.102 -2.036 -25.219 1.00 53.30 371 PRO A N 1
ATOM 2861 C CA . PRO A 1 386 ? -10.210 -1.763 -23.774 1.00 57.21 371 PRO A CA 1
ATOM 2862 C C . PRO A 1 386 ? -9.896 -2.973 -22.884 1.00 54.78 371 PRO A C 1
ATOM 2863 O O . PRO A 1 386 ? -9.150 -2.822 -21.909 1.00 55.17 371 PRO A O 1
ATOM 2867 N N . GLY A 1 387 ? -10.333 -4.174 -23.255 1.00 53.27 372 GLY A N 1
ATOM 2868 C CA . GLY A 1 387 ? -10.106 -5.333 -22.401 1.00 53.91 372 GLY A CA 1
ATOM 2869 C C . GLY A 1 387 ? -8.645 -5.620 -22.111 1.00 58.57 372 GLY A C 1
ATOM 2870 O O . GLY A 1 387 ? -8.293 -6.008 -20.993 1.00 57.79 372 GLY A O 1
ATOM 2871 N N . THR A 1 388 ? -7.778 -5.422 -23.110 1.00 54.28 373 THR A N 1
ATOM 2872 C CA . THR A 1 388 ? -6.349 -5.697 -23.019 1.00 56.15 373 THR A CA 1
ATOM 2873 C C . THR A 1 388 ? -5.552 -4.609 -22.288 1.00 56.43 373 THR A C 1
ATOM 2874 O O . THR A 1 388 ? -4.375 -4.843 -21.984 1.00 54.37 373 THR A O 1
ATOM 2878 N N . LEU A 1 389 ? -6.122 -3.413 -22.070 1.00 52.88 374 LEU A N 1
ATOM 2879 C CA . LEU A 1 389 ? -5.272 -2.275 -21.688 1.00 50.18 374 LEU A CA 1
ATOM 2880 C C . LEU A 1 389 ? -4.658 -2.471 -20.308 1.00 52.20 374 LEU A C 1
ATOM 2881 O O . LEU A 1 389 ? -3.457 -2.223 -20.142 1.00 43.26 374 LEU A O 1
ATOM 2886 N N . PRO A 1 390 ? -5.412 -2.957 -19.301 1.00 46.57 375 PRO A N 1
ATOM 2887 C CA . PRO A 1 390 ? -4.799 -3.118 -17.977 1.00 46.53 375 PRO A CA 1
ATOM 2888 C C . PRO A 1 390 ? -3.567 -3.995 -17.979 1.00 45.42 375 PRO A C 1
ATOM 2889 O O . PRO A 1 390 ? -2.599 -3.672 -17.281 1.00 49.58 375 PRO A O 1
ATOM 2893 N N . GLU A 1 391 ? -3.562 -5.085 -18.750 1.00 45.65 376 GLU A N 1
ATOM 2894 C CA . GLU A 1 391 ? -2.403 -5.970 -18.748 1.00 48.81 376 GLU A CA 1
ATOM 2895 C C . GLU A 1 391 ? -1.191 -5.293 -19.375 1.00 46.55 376 GLU A C 1
ATOM 2896 O O . GLU A 1 391 ? -0.069 -5.455 -18.882 1.00 48.42 376 GLU A O 1
ATOM 2902 N N . VAL A 1 392 ? -1.396 -4.521 -20.447 1.00 43.83 377 VAL A N 1
ATOM 2903 C CA . VAL A 1 392 ? -0.275 -3.798 -21.056 1.00 43.06 377 VAL A CA 1
ATOM 2904 C C . VAL A 1 392 ? 0.303 -2.797 -20.062 1.00 44.66 377 VAL A C 1
ATOM 2905 O O . VAL A 1 392 ? 1.523 -2.695 -19.894 1.00 44.63 377 VAL A O 1
ATOM 2909 N N . ILE A 1 393 ? -0.573 -2.073 -19.362 1.00 47.78 378 ILE A N 1
ATOM 2910 C CA . ILE A 1 393 ? -0.131 -1.106 -18.353 1.00 46.13 378 ILE A CA 1
ATOM 2911 C C . ILE A 1 393 ? 0.605 -1.798 -17.198 1.00 46.48 378 ILE A C 1
ATOM 2912 O O . ILE A 1 393 ? 1.582 -1.255 -16.671 1.00 42.94 378 ILE A O 1
ATOM 2917 N N . ARG A 1 394 ? 0.136 -2.983 -16.750 1.00 46.78 379 ARG A N 1
ATOM 2918 C CA . ARG A 1 394 ? 0.843 -3.675 -15.657 1.00 48.46 379 ARG A CA 1
ATOM 2919 C C . ARG A 1 394 ? 2.235 -4.129 -16.107 1.00 49.82 379 ARG A C 1
ATOM 2920 O O . ARG A 1 394 ? 3.191 -4.118 -15.313 1.00 50.19 379 ARG A O 1
ATOM 2928 N N . VAL A 1 395 ? 2.349 -4.563 -17.367 1.00 44.40 380 VAL A N 1
ATOM 2929 C CA . VAL A 1 395 ? 3.586 -5.106 -17.894 1.00 38.61 380 VAL A CA 1
ATOM 2930 C C . VAL A 1 395 ? 4.523 -4.005 -18.378 1.00 43.91 380 VAL A C 1
ATOM 2931 O O . VAL A 1 395 ? 5.717 -4.033 -18.092 1.00 45.89 380 VAL A O 1
ATOM 2935 N N . MET A 1 396 ? 4.015 -2.994 -19.069 1.00 45.32 381 MET A N 1
ATOM 2936 C CA . MET A 1 396 ? 4.884 -1.930 -19.615 1.00 42.69 381 MET A CA 1
ATOM 2937 C C . MET A 1 396 ? 5.012 -0.707 -18.733 1.00 45.05 381 MET A C 1
ATOM 2938 O O . MET A 1 396 ? 5.830 0.179 -19.046 1.00 47.94 381 MET A O 1
ATOM 2943 N N . GLY A 1 397 ? 4.188 -0.598 -17.697 1.00 43.94 382 GLY A N 1
ATOM 2944 C CA . GLY A 1 397 ? 4.196 0.537 -16.785 1.00 49.45 382 GLY A CA 1
ATOM 2945 C C . GLY A 1 397 ? 3.237 1.638 -17.215 1.00 44.91 382 GLY A C 1
ATOM 2946 O O . GLY A 1 397 ? 2.686 1.627 -18.312 1.00 43.52 382 GLY A O 1
ATOM 2947 N N . LYS A 1 398 ? 3.002 2.599 -16.307 1.00 41.81 383 LYS A N 1
ATOM 2948 C CA . LYS A 1 398 ? 2.109 3.710 -16.637 1.00 40.83 383 LYS A CA 1
ATOM 2949 C C . LYS A 1 398 ? 2.738 4.744 -17.575 1.00 42.14 383 LYS A C 1
ATOM 2950 O O . LYS A 1 398 ? 2.009 5.524 -18.208 1.00 36.62 383 LYS A O 1
ATOM 2956 N N . ASP A 1 399 ? 4.063 4.786 -17.669 1.00 36.48 384 ASP A N 1
ATOM 2957 C CA . ASP A 1 399 ? 4.706 5.815 -18.490 1.00 34.53 384 ASP A CA 1
ATOM 2958 C C . ASP A 1 399 ? 4.861 5.317 -19.929 1.00 36.67 384 ASP A C 1
ATOM 2959 O O . ASP A 1 399 ? 5.960 4.997 -20.414 1.00 33.26 384 ASP A O 1
ATOM 2964 N N . ILE A 1 400 ? 3.713 5.272 -20.632 1.00 34.17 385 ILE A N 1
ATOM 2965 C CA . ILE A 1 400 ? 3.633 4.836 -22.021 1.00 33.43 385 ILE A CA 1
ATOM 2966 C C . ILE A 1 400 ? 2.596 5.683 -22.729 1.00 35.35 385 ILE A C 1
ATOM 2967 O O . ILE A 1 400 ? 1.683 6.236 -22.116 1.00 38.91 385 ILE A O 1
ATOM 2972 N N . ILE A 1 401 ? 2.681 5.680 -24.053 1.00 31.91 386 ILE A N 1
ATOM 2973 C CA . ILE A 1 401 ? 1.605 6.129 -24.918 1.00 32.57 386 ILE A CA 1
ATOM 2974 C C . ILE A 1 401 ? 0.997 4.884 -25.553 1.00 33.00 386 ILE A C 1
ATOM 2975 O O . ILE A 1 401 ? 1.716 4.051 -26.107 1.00 33.97 386 ILE A O 1
ATOM 2980 N N . MET A 1 402 ? -0.324 4.687 -25.393 1.00 34.66 387 MET A N 1
ATOM 2981 C CA . MET A 1 402 ? -0.988 3.596 -26.082 1.00 35.34 387 MET A CA 1
ATOM 2982 C C . MET A 1 402 ? -1.708 4.095 -27.313 1.00 35.69 387 MET A C 1
ATOM 2983 O O . MET A 1 402 ? -2.485 5.049 -27.254 1.00 36.60 387 MET A O 1
ATOM 2988 N N . GLN A 1 403 ? -1.456 3.444 -28.430 1.00 35.12 388 GLN A N 1
ATOM 2989 C CA . GLN A 1 403 ? -2.204 3.751 -29.625 1.00 39.36 388 GLN A CA 1
ATOM 2990 C C . GLN A 1 403 ? -3.398 2.820 -29.694 1.00 41.61 388 GLN A C 1
ATOM 2991 O O . GLN A 1 403 ? -3.244 1.593 -29.700 1.00 45.73 388 GLN A O 1
ATOM 2997 N N . VAL A 1 404 ? -4.592 3.389 -29.702 1.00 39.91 389 VAL A N 1
ATOM 2998 C CA . VAL A 1 404 ? -5.761 2.559 -29.452 1.00 47.00 389 VAL A CA 1
ATOM 2999 C C . VAL A 1 404 ? -6.786 2.812 -30.534 1.00 58.64 389 VAL A C 1
ATOM 3000 O O . VAL A 1 404 ? -7.992 2.913 -30.247 1.00 73.43 389 VAL A O 1
ATOM 3004 N N . GLY A 1 405 ? -6.334 2.801 -31.772 1.00 50.75 390 GLY A N 1
ATOM 3005 C CA . GLY A 1 405 ? -7.175 3.026 -32.931 1.00 55.66 390 GLY A CA 1
ATOM 3006 C C . GLY A 1 405 ? -8.376 2.130 -33.131 1.00 55.86 390 GLY A C 1
ATOM 3007 O O . GLY A 1 405 ? -9.504 2.631 -33.168 1.00 59.46 390 GLY A O 1
ATOM 3008 N N . GLY A 1 406 ? -8.156 0.817 -33.279 1.00 55.14 391 GLY A N 1
ATOM 3009 C CA . GLY A 1 406 ? -9.263 -0.090 -33.515 1.00 59.58 391 GLY A CA 1
ATOM 3010 C C . GLY A 1 406 ? -10.274 -0.062 -32.383 1.00 60.90 391 GLY A C 1
ATOM 3011 O O . GLY A 1 406 ? -11.477 0.050 -32.613 1.00 61.24 391 GLY A O 1
ATOM 3012 N N . GLY A 1 407 ? -9.782 -0.093 -31.135 1.00 58.87 392 GLY A N 1
ATOM 3013 C CA . GLY A 1 407 ? -10.664 -0.038 -29.981 1.00 62.14 392 GLY A CA 1
ATOM 3014 C C . GLY A 1 407 ? -11.556 1.185 -29.956 1.00 64.83 392 GLY A C 1
ATOM 3015 O O . GLY A 1 407 ? -12.668 1.140 -29.412 1.00 72.01 392 GLY A O 1
ATOM 3016 N N . VAL A 1 408 ? -11.107 2.280 -30.564 1.00 61.66 393 VAL A N 1
ATOM 3017 C CA . VAL A 1 408 ? -11.814 3.554 -30.480 1.00 59.49 393 VAL A CA 1
ATOM 3018 C C . VAL A 1 408 ? -12.785 3.730 -31.635 1.00 63.62 393 VAL A C 1
ATOM 3019 O O . VAL A 1 408 ? -13.986 3.944 -31.429 1.00 68.42 393 VAL A O 1
ATOM 3023 N N . LEU A 1 409 ? -12.284 3.633 -32.867 1.00 64.46 394 LEU A N 1
ATOM 3024 C CA . LEU A 1 409 ? -13.096 3.864 -34.055 1.00 59.99 394 LEU A CA 1
ATOM 3025 C C . LEU A 1 409 ? -14.073 2.731 -34.334 1.00 63.32 394 LEU A C 1
ATOM 3026 O O . LEU A 1 409 ? -15.047 2.938 -35.065 1.00 72.93 394 LEU A O 1
ATOM 3031 N N . GLY A 1 410 ? -13.864 1.554 -33.754 1.00 59.74 395 GLY A N 1
ATOM 3032 C CA . GLY A 1 410 ? -14.735 0.424 -33.970 1.00 60.34 395 GLY A CA 1
ATOM 3033 C C . GLY A 1 410 ? -15.791 0.194 -32.904 1.00 69.46 395 GLY A C 1
ATOM 3034 O O . GLY A 1 410 ? -16.496 -0.820 -32.968 1.00 73.28 395 GLY A O 1
ATOM 3035 N N . HIS A 1 411 ? -15.934 1.098 -31.932 1.00 69.63 396 HIS A N 1
ATOM 3036 C CA . HIS A 1 411 ? -16.896 0.888 -30.841 1.00 68.48 396 HIS A CA 1
ATOM 3037 C C . HIS A 1 411 ? -18.333 0.922 -31.367 1.00 72.34 396 HIS A C 1
ATOM 3038 O O . HIS A 1 411 ? -18.688 1.793 -32.166 1.00 74.05 396 HIS A O 1
ATOM 3045 N N . PRO A 1 412 ? -19.190 0.000 -30.922 1.00 73.09 397 PRO A N 1
ATOM 3046 C CA . PRO A 1 412 ? -20.551 -0.078 -31.479 1.00 77.90 397 PRO A CA 1
ATOM 3047 C C . PRO A 1 412 ? -21.343 1.220 -31.384 1.00 81.67 397 PRO A C 1
ATOM 3048 O O . PRO A 1 412 ? -22.266 1.429 -32.174 1.00 90.01 397 PRO A O 1
ATOM 3052 N N . ASP A 1 413 ? -21.000 2.101 -30.443 1.00 79.43 398 ASP A N 1
ATOM 3053 C CA . ASP A 1 413 ? -21.708 3.361 -30.245 1.00 80.57 398 ASP A CA 1
ATOM 3054 C C . ASP A 1 413 ? -20.965 4.560 -30.816 1.00 80.01 398 ASP A C 1
ATOM 3055 O O . ASP A 1 413 ? -21.263 5.699 -30.431 1.00 83.09 398 ASP A O 1
ATOM 3060 N N . GLY A 1 414 ? -19.996 4.344 -31.700 1.00 76.93 399 GLY A N 1
ATOM 3061 C CA . GLY A 1 414 ? -19.308 5.452 -32.298 1.00 71.00 399 GLY A CA 1
ATOM 3062 C C . GLY A 1 414 ? -18.031 5.792 -31.557 1.00 71.74 399 GLY A C 1
ATOM 3063 O O . GLY A 1 414 ? -17.781 5.323 -30.438 1.00 72.03 399 GLY A O 1
ATOM 3064 N N . PRO A 1 415 ? -17.193 6.624 -32.175 1.00 72.33 400 PRO A N 1
ATOM 3065 C CA . PRO A 1 415 ? -15.835 6.814 -31.633 1.00 73.42 400 PRO A CA 1
ATOM 3066 C C . PRO A 1 415 ? -15.800 7.580 -30.321 1.00 74.97 400 PRO A C 1
ATOM 3067 O O . PRO A 1 415 ? -14.980 7.258 -29.452 1.00 69.05 400 PRO A O 1
ATOM 3071 N N . GLU A 1 416 ? -16.667 8.581 -30.152 1.00 72.77 401 GLU A N 1
ATOM 3072 C CA . GLU A 1 416 ? -16.768 9.278 -28.875 1.00 75.28 401 GLU A CA 1
ATOM 3073 C C . GLU A 1 416 ? -16.916 8.286 -27.726 1.00 71.93 401 GLU A C 1
ATOM 3074 O O . GLU A 1 416 ? -16.088 8.252 -26.805 1.00 68.39 401 GLU A O 1
ATOM 3080 N N . ALA A 1 417 ? -17.941 7.432 -27.800 1.00 76.17 402 ALA A N 1
ATOM 3081 C CA . ALA A 1 417 ? -18.095 6.359 -26.821 1.00 70.65 402 ALA A CA 1
ATOM 3082 C C . ALA A 1 417 ? -16.884 5.430 -26.810 1.00 65.64 402 ALA A C 1
ATOM 3083 O O . ALA A 1 417 ? -16.463 4.964 -25.746 1.00 66.38 402 ALA A O 1
ATOM 3085 N N . GLY A 1 418 ? -16.298 5.161 -27.981 1.00 66.57 403 GLY A N 1
ATOM 3086 C CA . GLY A 1 418 ? -15.091 4.341 -28.023 1.00 61.77 403 GLY A CA 1
ATOM 3087 C C . GLY A 1 418 ? -13.928 4.933 -27.243 1.00 55.94 403 GLY A C 1
ATOM 3088 O O . GLY A 1 418 ? -13.231 4.222 -26.521 1.00 60.82 403 GLY A O 1
ATOM 3089 N N . ALA A 1 419 ? -13.683 6.235 -27.393 1.00 58.68 404 ALA A N 1
ATOM 3090 C CA . ALA A 1 419 ? -12.639 6.861 -26.585 1.00 54.02 404 ALA A CA 1
ATOM 3091 C C . ALA A 1 419 ? -13.005 6.820 -25.099 1.00 61.05 404 ALA A C 1
ATOM 3092 O O . ALA A 1 419 ? -12.137 6.636 -24.235 1.00 57.89 404 ALA A O 1
ATOM 3094 N N . ARG A 1 420 ? -14.294 6.946 -24.779 1.00 60.74 405 ARG A N 1
ATOM 3095 C CA . ARG A 1 420 ? -14.666 6.880 -23.369 1.00 62.15 405 ARG A CA 1
ATOM 3096 C C . ARG A 1 420 ? -14.428 5.482 -22.808 1.00 63.41 405 ARG A C 1
ATOM 3097 O O . ARG A 1 420 ? -13.949 5.334 -21.674 1.00 62.32 405 ARG A O 1
ATOM 3105 N N . ALA A 1 421 ? -14.721 4.444 -23.595 1.00 57.79 406 ALA A N 1
ATOM 3106 C CA . ALA A 1 421 ? -14.465 3.090 -23.125 1.00 62.71 406 ALA A CA 1
ATOM 3107 C C . ALA A 1 421 ? -12.991 2.886 -22.804 1.00 56.99 406 ALA A C 1
ATOM 3108 O O . ALA A 1 421 ? -12.642 2.373 -21.733 1.00 56.18 406 ALA A O 1
ATOM 3110 N N . VAL A 1 422 ? -12.093 3.305 -23.716 1.00 53.16 407 VAL A N 1
ATOM 3111 C CA . VAL A 1 422 ? -10.664 3.188 -23.441 1.00 53.87 407 VAL A CA 1
ATOM 3112 C C . VAL A 1 422 ? -10.287 3.921 -22.157 1.00 53.10 407 VAL A C 1
ATOM 3113 O O . VAL A 1 422 ? -9.522 3.397 -21.340 1.00 49.73 407 VAL A O 1
ATOM 3117 N N . ARG A 1 423 ? -10.800 5.149 -21.970 1.00 54.19 408 ARG A N 1
ATOM 3118 C CA . ARG A 1 423 ? -10.485 5.928 -20.768 1.00 51.37 408 ARG A CA 1
ATOM 3119 C C . ARG A 1 423 ? -11.027 5.250 -19.513 1.00 52.89 408 ARG A C 1
ATOM 3120 O O . ARG A 1 423 ? -10.370 5.233 -18.467 1.00 52.40 408 ARG A O 1
ATOM 3128 N N . GLN A 1 424 ? -12.214 4.665 -19.599 1.00 54.85 409 GLN A N 1
ATOM 3129 C CA . GLN A 1 424 ? -12.720 3.952 -18.429 1.00 56.34 409 GLN A CA 1
ATOM 3130 C C . GLN A 1 424 ? -11.875 2.717 -18.156 1.00 57.49 409 GLN A C 1
ATOM 3131 O O . GLN A 1 424 ? -11.572 2.409 -16.997 1.00 56.89 409 GLN A O 1
ATOM 3137 N N . ALA A 1 425 ? -11.454 2.021 -19.222 1.00 54.03 410 ALA A N 1
ATOM 3138 C CA . ALA A 1 425 ? -10.576 0.873 -19.052 1.00 54.46 410 ALA A CA 1
ATOM 3139 C C . ALA A 1 425 ? -9.274 1.282 -18.380 1.00 56.99 410 ALA A C 1
ATOM 3140 O O . ALA A 1 425 ? -8.806 0.600 -17.462 1.00 51.07 410 ALA A O 1
ATOM 3142 N N . VAL A 1 426 ? -8.686 2.413 -18.808 1.00 49.76 411 VAL A N 1
ATOM 3143 C CA . VAL A 1 426 ? -7.482 2.926 -18.155 1.00 48.27 411 VAL A CA 1
ATOM 3144 C C . VAL A 1 426 ? -7.755 3.307 -16.714 1.00 50.96 411 VAL A C 1
ATOM 3145 O O . VAL A 1 426 ? -6.897 3.119 -15.838 1.00 48.94 411 VAL A O 1
ATOM 3149 N N . GLU A 1 427 ? -8.935 3.899 -16.467 1.00 51.41 412 GLU A N 1
ATOM 3150 C CA . GLU A 1 427 ? -9.359 4.285 -15.126 1.00 63.43 412 GLU A CA 1
ATOM 3151 C C . GLU A 1 427 ? -9.431 3.081 -14.194 1.00 53.76 412 GLU A C 1
ATOM 3152 O O . GLU A 1 427 ? -8.936 3.134 -13.063 1.00 53.88 412 GLU A O 1
ATOM 3158 N N . ALA A 1 428 ? -9.984 1.969 -14.674 1.00 57.36 413 ALA A N 1
ATOM 3159 C CA . ALA A 1 428 ? -10.010 0.753 -13.864 1.00 59.55 413 ALA A CA 1
ATOM 3160 C C . ALA A 1 428 ? -8.598 0.308 -13.489 1.00 55.76 413 ALA A C 1
ATOM 3161 O O . ALA A 1 428 ? -8.339 -0.047 -12.334 1.00 53.97 413 ALA A O 1
ATOM 3163 N N . ALA A 1 429 ? -7.661 0.382 -14.434 1.00 55.91 414 ALA A N 1
ATOM 3164 C CA . ALA A 1 429 ? -6.285 -0.021 -14.157 1.00 53.18 414 ALA A CA 1
ATOM 3165 C C . ALA A 1 429 ? -5.618 0.899 -13.138 1.00 54.10 414 ALA A C 1
ATOM 3166 O O . ALA A 1 429 ? -4.924 0.425 -12.234 1.00 54.17 414 ALA A O 1
ATOM 3168 N N . MET A 1 430 ? -5.790 2.224 -13.282 1.00 49.54 415 MET A N 1
ATOM 3169 C CA . MET A 1 430 ? -5.236 3.158 -12.299 1.00 53.12 415 MET A CA 1
ATOM 3170 C C . MET A 1 430 ? -5.820 2.926 -10.909 1.00 56.64 415 MET A C 1
ATOM 3171 O O . MET A 1 430 ? -5.127 3.083 -9.898 1.00 57.99 415 MET A O 1
ATOM 3176 N N . LYS A 1 431 ? -7.100 2.597 -10.838 1.00 53.21 416 LYS A N 1
ATOM 3177 C CA . LYS A 1 431 ? -7.811 2.412 -9.573 1.00 55.29 416 LYS A CA 1
ATOM 3178 C C . LYS A 1 431 ? -7.713 0.987 -9.020 1.00 55.75 416 LYS A C 1
ATOM 3179 O O . LYS A 1 431 ? -8.222 0.729 -7.919 1.00 61.11 416 LYS A O 1
ATOM 3185 N N . GLY A 1 432 ? -7.084 0.065 -9.744 1.00 58.24 417 GLY A N 1
ATOM 3186 C CA . GLY A 1 432 ? -6.911 -1.297 -9.260 1.00 59.34 417 GLY A CA 1
ATOM 3187 C C . GLY A 1 432 ? -8.195 -2.079 -9.208 1.00 60.54 417 GLY A C 1
ATOM 3188 O O . GLY A 1 432 ? -8.344 -2.977 -8.356 1.00 58.06 417 GLY A O 1
ATOM 3189 N N . ILE A 1 433 ? -9.136 -1.774 -10.099 1.00 60.31 418 ILE A N 1
ATOM 3190 C CA . ILE A 1 433 ? -10.454 -2.405 -10.103 1.00 60.99 418 ILE A CA 1
ATOM 3191 C C . ILE A 1 433 ? -10.509 -3.396 -11.254 1.00 58.97 418 ILE A C 1
ATOM 3192 O O . ILE A 1 433 ? -10.051 -3.103 -12.366 1.00 57.38 418 ILE A O 1
ATOM 3197 N N . SER A 1 434 ? -11.072 -4.574 -10.993 1.00 60.53 419 SER A N 1
ATOM 3198 C CA . SER A 1 434 ? -11.274 -5.550 -12.051 1.00 60.64 419 SER A CA 1
ATOM 3199 C C . SER A 1 434 ? -12.161 -4.960 -13.130 1.00 61.04 419 SER A C 1
ATOM 3200 O O . SER A 1 434 ? -13.070 -4.173 -12.856 1.00 62.27 419 SER A O 1
ATOM 3203 N N . LEU A 1 435 ? -11.869 -5.337 -14.375 1.00 60.07 420 LEU A N 1
ATOM 3204 C CA . LEU A 1 435 ? -12.628 -4.789 -15.487 1.00 61.66 420 LEU A CA 1
ATOM 3205 C C . LEU A 1 435 ? -14.083 -5.220 -15.430 1.00 63.16 420 LEU A C 1
ATOM 3206 O O . LEU A 1 435 ? -14.976 -4.418 -15.717 1.00 64.14 420 LEU A O 1
ATOM 3211 N N . ASP A 1 436 ? -14.334 -6.499 -15.115 1.00 64.56 421 ASP A N 1
ATOM 3212 C CA . ASP A 1 436 ? -15.707 -6.982 -14.965 1.00 67.40 421 ASP A CA 1
ATOM 3213 C C . ASP A 1 436 ? -16.485 -6.131 -13.954 1.00 68.71 421 ASP A C 1
ATOM 3214 O O . ASP A 1 436 ? -17.595 -5.674 -14.236 1.00 70.36 421 ASP A O 1
ATOM 3219 N N . GLU A 1 437 ? -15.869 -5.826 -12.813 1.00 67.99 422 GLU A N 1
ATOM 3220 C CA . GLU A 1 437 ? -16.524 -4.995 -11.800 1.00 69.26 422 GLU A CA 1
ATOM 3221 C C . GLU A 1 437 ? -16.725 -3.567 -12.290 1.00 68.65 422 GLU A C 1
ATOM 3222 O O . GLU A 1 437 ? -17.790 -2.968 -12.100 1.00 70.47 422 GLU A O 1
ATOM 3228 N N . TYR A 1 438 ? -15.695 -2.988 -12.919 1.00 66.19 423 TYR A N 1
ATOM 3229 C CA . TYR A 1 438 ? -15.827 -1.611 -13.385 1.00 65.64 423 TYR A CA 1
ATOM 3230 C C . TYR A 1 438 ? -16.913 -1.499 -14.439 1.00 67.00 423 TYR A C 1
ATOM 3231 O O . TYR A 1 438 ? -17.673 -0.522 -14.467 1.00 68.12 423 TYR A O 1
ATOM 3240 N N . ALA A 1 439 ? -17.016 -2.506 -15.297 1.00 67.15 424 ALA A N 1
ATOM 3241 C CA . ALA A 1 439 ? -17.924 -2.478 -16.436 1.00 68.37 424 ALA A CA 1
ATOM 3242 C C . ALA A 1 439 ? -19.356 -2.741 -16.037 1.00 71.72 424 ALA A C 1
ATOM 3243 O O . ALA A 1 439 ? -20.099 -3.401 -16.754 1.00 73.05 424 ALA A O 1
ATOM 3245 N N . ARG A 1 440 ? -19.763 -2.284 -14.879 1.00 72.60 425 ARG A N 1
ATOM 3246 C CA . ARG A 1 440 ? -21.157 -2.407 -14.514 1.00 75.66 425 ARG A CA 1
ATOM 3247 C C . ARG A 1 440 ? -21.793 -1.085 -14.236 1.00 76.64 425 ARG A C 1
ATOM 3248 O O . ARG A 1 440 ? -23.004 -0.954 -14.415 1.00 83.74 425 ARG A O 1
ATOM 3256 N N . GLU A 1 441 ? -21.027 -0.104 -13.799 1.00 74.99 426 GLU A N 1
ATOM 3257 C CA . GLU A 1 441 ? -21.550 1.244 -13.767 1.00 80.92 426 GLU A CA 1
ATOM 3258 C C . GLU A 1 441 ? -20.949 2.084 -14.875 1.00 79.33 426 GLU A C 1
ATOM 3259 O O . GLU A 1 441 ? -20.969 3.316 -14.788 1.00 79.99 426 GLU A O 1
ATOM 3265 N N . HIS A 1 442 ? -20.424 1.445 -15.930 1.00 81.78 427 HIS A N 1
ATOM 3266 C CA . HIS A 1 442 ? -19.775 2.183 -17.022 1.00 79.21 427 HIS A CA 1
ATOM 3267 C C . HIS A 1 442 ? -20.178 1.594 -18.371 1.00 79.41 427 HIS A C 1
ATOM 3268 O O . HIS A 1 442 ? -19.576 0.621 -18.836 1.00 80.97 427 HIS A O 1
ATOM 3275 N N . ARG A 1 443 ? -21.160 2.250 -19.009 1.00 77.69 428 ARG A N 1
ATOM 3276 C CA . ARG A 1 443 ? -21.835 1.734 -20.201 1.00 76.19 428 ARG A CA 1
ATOM 3277 C C . ARG A 1 443 ? -20.859 1.524 -21.362 1.00 73.21 428 ARG A C 1
ATOM 3278 O O . ARG A 1 443 ? -20.752 0.420 -21.909 1.00 72.59 428 ARG A O 1
ATOM 3286 N N . GLU A 1 444 ? -20.187 2.601 -21.788 1.00 74.73 429 GLU A N 1
ATOM 3287 C CA . GLU A 1 444 ? -19.315 2.554 -22.965 1.00 71.62 429 GLU A CA 1
ATOM 3288 C C . GLU A 1 444 ? -18.331 1.387 -22.883 1.00 69.07 429 GLU A C 1
ATOM 3289 O O . GLU A 1 444 ? -18.207 0.582 -23.815 1.00 70.78 429 GLU A O 1
ATOM 3295 N N . LEU A 1 445 ? -17.628 1.278 -21.759 1.00 68.62 430 LEU A N 1
ATOM 3296 C CA . LEU A 1 445 ? -16.743 0.143 -21.527 1.00 63.61 430 LEU A CA 1
ATOM 3297 C C . LEU A 1 445 ? -17.489 -1.184 -21.573 1.00 72.97 430 LEU A C 1
ATOM 3298 O O . LEU A 1 445 ? -16.943 -2.198 -22.040 1.00 69.47 430 LEU A O 1
ATOM 3303 N N . ALA A 1 446 ? -18.718 -1.218 -21.033 1.00 70.87 431 ALA A N 1
ATOM 3304 C CA . ALA A 1 446 ? -19.431 -2.481 -20.944 1.00 74.82 431 ALA A CA 1
ATOM 3305 C C . ALA A 1 446 ? -19.473 -3.143 -22.311 1.00 73.80 431 ALA A C 1
ATOM 3306 O O . ALA A 1 446 ? -19.128 -4.324 -22.455 1.00 71.14 431 ALA A O 1
ATOM 3308 N N . ARG A 1 447 ? -19.784 -2.360 -23.347 1.00 71.55 432 ARG A N 1
ATOM 3309 C CA . ARG A 1 447 ? -19.918 -2.953 -24.669 1.00 77.01 432 ARG A CA 1
ATOM 3310 C C . ARG A 1 447 ? -18.570 -3.255 -25.311 1.00 73.67 432 ARG A C 1
ATOM 3311 O O . ARG A 1 447 ? -18.480 -4.144 -26.168 1.00 74.51 432 ARG A O 1
ATOM 3319 N N . ALA A 1 448 ? -17.521 -2.529 -24.916 1.00 71.23 433 ALA A N 1
ATOM 3320 C CA . ALA A 1 448 ? -16.176 -2.877 -25.349 1.00 67.16 433 ALA A CA 1
ATOM 3321 C C . ALA A 1 448 ? -15.814 -4.283 -24.892 1.00 68.68 433 ALA A C 1
ATOM 3322 O O . ALA A 1 448 ? -15.255 -5.071 -25.667 1.00 65.32 433 ALA A O 1
ATOM 3324 N N . LEU A 1 449 ? -16.131 -4.621 -23.632 1.00 67.31 434 LEU A N 1
ATOM 3325 C CA . LEU A 1 449 ? -15.840 -5.969 -23.148 1.00 67.65 434 LEU A CA 1
ATOM 3326 C C . LEU A 1 449 ? -16.756 -6.989 -23.815 1.00 71.37 434 LEU A C 1
ATOM 3327 O O . LEU A 1 449 ? -16.306 -8.078 -24.188 1.00 68.97 434 LEU A O 1
ATOM 3332 N N . GLU A 1 450 ? -18.028 -6.626 -24.021 1.00 69.37 435 GLU A N 1
ATOM 3333 C CA . GLU A 1 450 ? -18.932 -7.445 -24.831 1.00 77.33 435 GLU A CA 1
ATOM 3334 C C . GLU A 1 450 ? -18.324 -7.762 -26.198 1.00 74.58 435 GLU A C 1
ATOM 3335 O O . GLU A 1 450 ? -18.186 -8.935 -26.580 1.00 75.41 435 GLU A O 1
ATOM 3341 N N . LYS A 1 451 ? -17.933 -6.716 -26.936 1.00 70.30 436 LYS A N 1
ATOM 3342 C CA . LYS A 1 451 ? -17.556 -6.867 -28.342 1.00 75.79 436 LYS A CA 1
ATOM 3343 C C . LYS A 1 451 ? -16.204 -7.561 -28.515 1.00 72.57 436 LYS A C 1
ATOM 3344 O O . LYS A 1 451 ? -16.082 -8.508 -29.296 1.00 75.63 436 LYS A O 1
ATOM 3350 N N . TRP A 1 452 ? -15.170 -7.090 -27.823 1.00 69.50 437 TRP A N 1
ATOM 3351 C CA . TRP A 1 452 ? -13.829 -7.610 -28.043 1.00 69.30 437 TRP A CA 1
ATOM 3352 C C . TRP A 1 452 ? -13.278 -8.436 -26.893 1.00 71.68 437 TRP A C 1
ATOM 3353 O O . TRP A 1 452 ? -12.303 -9.160 -27.098 1.00 74.95 437 TRP A O 1
ATOM 3364 N N . GLY A 1 453 ? -13.828 -8.307 -25.690 1.00 74.91 438 GLY A N 1
ATOM 3365 C CA . GLY A 1 453 ? -13.395 -9.164 -24.603 1.00 70.18 438 GLY A CA 1
ATOM 3366 C C . GLY A 1 453 ? -11.968 -8.876 -24.186 1.00 67.23 438 GLY A C 1
ATOM 3367 O O . GLY A 1 453 ? -11.521 -7.720 -24.108 1.00 57.87 438 GLY A O 1
ATOM 3368 N N . TYR A 1 454 ? -11.227 -9.952 -23.939 1.00 65.25 439 TYR A N 1
ATOM 3369 C CA . TYR A 1 454 ? -9.914 -9.855 -23.317 1.00 61.49 439 TYR A CA 1
ATOM 3370 C C . TYR A 1 454 ? -8.756 -10.178 -24.254 1.00 62.10 439 TYR A C 1
ATOM 3371 O O . TYR A 1 454 ? -7.622 -10.278 -23.772 1.00 67.01 439 TYR A O 1
ATOM 3380 N N . VAL A 1 455 ? -9.000 -10.329 -25.559 1.00 65.47 440 VAL A N 1
ATOM 3381 C CA . VAL A 1 455 ? -7.930 -10.402 -26.598 1.00 66.33 440 VAL A CA 1
ATOM 3382 C C . VAL A 1 455 ? -6.554 -9.873 -26.172 1.00 62.86 440 VAL A C 1
ATOM 3383 O O . VAL A 1 455 ? -5.650 -9.712 -26.984 1.00 68.74 440 VAL A O 1
#

Secondary structure (DSSP, 8-state):
-GGGGGB-TT----TTSEEEEEEEEEPTT--HHHHHHHHHHHTTT---SS-SS--TTHHHH--EEEEEEE-SSS-EEEEEEE-GGGS-TT-HHHHHHHHTTGGGG-TTEEEEEEEEEE--HHHHTTS---SSHHHHHHHHHT--SSPEEEE--SSSS---HHHHHHHHHHHHHTT-SEEE--TT-S--GGG-HHHHHHHHHHHHHHHHHHHS---EEEEE--S-HHHHHHHHHHHHHTT--EEEEETTTT-HHHHHHHHHHHHHHT-EEEEE-TTTHHHHS-TTSEE-HHHHHHHHHHHT-SEEE------HHHHHHHHHHHHHH-SEE-PPTT--SS--EE-TT----EEEE-SS--GGGHHHHHHHH-SS-EEE-HHHHHT-TT-HHHHHHHHHHHHHHHHHT--HHHHTTS-HHHHHHHHHHTT-

Radius of gyration: 23.75 Å; Cα contacts (8 Å, |Δi|>4): 903; chains: 1; bounding box: 76×51×44 Å

B-factor: mean 46.55, std 17.77, range [12.78, 99.61]

InterPro domains:
  IPR000685 Ribulose bisphosphate carboxylase, large subunit, C-terminal [PF00016] (139-435)
  IPR017443 Ribulose bisphosphate carboxylase, large subunit, ferrodoxin-like N-terminal [PF02788] (11-129)
  IPR017712 Ribulose bisphosphate carboxylase, type III [MF_01133] (10-436)
  IPR017712 Ribulose bisphosphate carboxylase, type III [TIGR03326] (11-435)
  IPR017712 Ribulose bisphosphate carboxylase, type III [cd08213] (22-435)
  IPR033966 RuBisCO [PTHR42704] (14-435)
  IPR033966 RuBisCO [SFLDS00014] (9-436)
  IPR033966 RuBisCO [SFLDS00014] (22-437)
  IPR036376 Ribulose bisphosphate carboxylase, large subunit, C-terminal domain superfamily [G3DSA:3.20.20.110] (134-435)
  IPR036376 Ribulose bisphosphate carboxylase, large subunit, C-terminal domain superfamily [SSF51649] (133-437)
  IPR036422 RuBisCO large subunit, N-terminal domain superfamily [G3DSA:3.30.70.150] (1-133)
  IPR036422 RuBisCO large subunit, N-terminal domain superfamily [SSF54966] (4-133)